Protein AF-0000000066292180 (afdb_homodimer)

Nearest PDB structures (foldseek):
  5jhd-assembly2_I  TM=1.919E-01  e=3.870E+00  Homo sapiens
  2zdo-assembly2_C  TM=1.725E-01  e=8.222E+00  Staphylococcus aureus
  5jhd-assembly2_I  TM=1.919E-01  e=3.959E+00  Homo sapiens
  2zdo-assembly2_C  TM=1.724E-01  e=8.378E+00  Staphylococcus aureus

Foldseek 3Di:
DKWKWFADDPDPAFKKKKWWFDDLQDIDIDITGTDPPDTDDDDLQFAADEDQCPDPVFGDMKIKDKDDQVDAWSAHWKKWKWWKDQAAELQLQPPPPDPDFWIKIWMDTPVGTMITTTDAIDTRHDDPVCSQFFWKWFDDPPDDIDTTGIIIMTMGGHHHPVVSVCSHPGGDHSSRPVNCCVVPVVHHYDHTHMDTDGHDD/DKWKWFADDPDPAAKKKKWWFDDLQDIDIDITGTDPPDTDDDDLQFAADEDQCPDPVFGDMKIKDKDQPPDAFSAHWKKWKWWKDQAAELQLQPPPPDPDFWIKIWMDTPVGTMITTTDAIDTRHDDPVCSQFQWKWFDDPPDDIDTTGIIIMTMGGHHHPVVSVCSHPGGDHSSRPVNCCVVPVVHHYDHTHMDTDGHDD

InterPro domains:
  IPR009235 Autographa californica nuclear polyhedrosis virus (AcMNPV), Orf146 [PF05959] (1-188)

Radius of gyration: 22.94 Å; Cα contacts (8 Å, |Δi|>4): 976; chains: 2; bounding box: 52×64×64 Å

Structure (mmCIF, N/CA/C/O backbone):
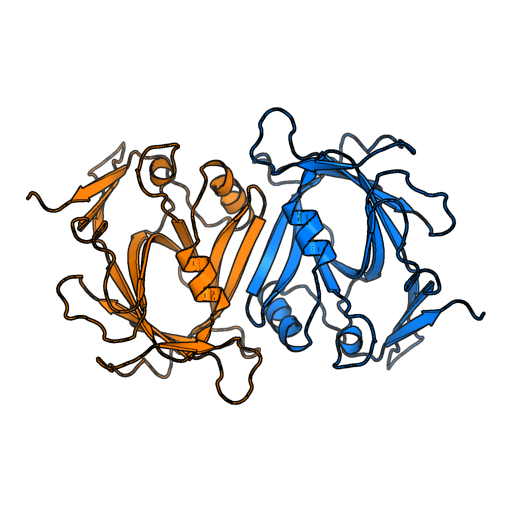data_AF-0000000066292180-model_v1
#
loop_
_entity.id
_entity.type
_entity.pdbx_description
1 polymer 'Uncharacterized 22.9 kDa protein in IE0-IE1 intergenic region'
#
loop_
_atom_site.group_PDB
_atom_site.id
_atom_site.type_symbol
_atom_site.label_atom_id
_atom_site.label_alt_id
_atom_site.label_comp_id
_atom_site.label_asym_id
_atom_site.label_entity_id
_atom_site.label_seq_id
_atom_site.pdbx_PDB_ins_code
_atom_site.Cartn_x
_atom_site.Cartn_y
_atom_site.Cartn_z
_atom_site.occupancy
_atom_site.B_iso_or_equiv
_atom_site.auth_seq_id
_atom_site.auth_comp_id
_atom_site.auth_asym_id
_atom_site.auth_atom_id
_atom_site.pdbx_PDB_model_num
ATOM 1 N N . MET A 1 1 ? 7.871 21.594 11 1 68.06 1 MET A N 1
ATOM 2 C CA . MET A 1 1 ? 8.531 20.578 10.188 1 68.06 1 MET A CA 1
ATOM 3 C C . MET A 1 1 ? 8.945 21.156 8.836 1 68.06 1 MET A C 1
ATOM 5 O O . MET A 1 1 ? 8.156 21.828 8.172 1 68.06 1 MET A O 1
ATOM 9 N N . ASN A 1 2 ? 10.195 21.156 8.492 1 79.12 2 ASN A N 1
ATOM 10 C CA . ASN A 1 2 ? 10.766 21.531 7.207 1 79.12 2 ASN A CA 1
ATOM 11 C C . ASN A 1 2 ? 11.742 20.484 6.695 1 79.12 2 ASN A C 1
ATOM 13 O O . ASN A 1 2 ? 12.852 20.359 7.219 1 79.12 2 ASN A O 1
ATOM 17 N N . VAL A 1 3 ? 11.188 19.75 5.727 1 84.31 3 VAL A N 1
ATOM 18 C CA . VAL A 1 3 ? 12.016 18.641 5.297 1 84.31 3 VAL A CA 1
ATOM 19 C C . VAL A 1 3 ? 11.953 18.5 3.779 1 84.31 3 VAL A C 1
ATOM 21 O O . VAL A 1 3 ? 10.977 18.906 3.152 1 84.31 3 VAL A O 1
ATOM 24 N N . ASN A 1 4 ? 13.047 17.969 3.26 1 88.19 4 ASN A N 1
ATOM 25 C CA . ASN A 1 4 ? 13.094 17.578 1.855 1 88.19 4 ASN A CA 1
ATOM 26 C C . ASN A 1 4 ? 12.984 16.062 1.697 1 88.19 4 ASN A C 1
ATOM 28 O O . ASN A 1 4 ? 13.648 15.312 2.414 1 88.19 4 ASN A O 1
ATOM 32 N N . LEU A 1 5 ? 12.094 15.711 0.797 1 89.56 5 LEU A N 1
ATOM 33 C CA . LEU A 1 5 ? 11.875 14.297 0.52 1 89.56 5 LEU A CA 1
ATOM 34 C C . LEU A 1 5 ? 12.344 13.945 -0.888 1 89.56 5 LEU A C 1
ATOM 36 O O . LEU A 1 5 ? 12.078 14.68 -1.839 1 89.56 5 LEU A O 1
ATOM 40 N N . TYR A 1 6 ? 13.008 12.812 -0.999 1 88.31 6 TYR A N 1
ATOM 41 C CA . TYR A 1 6 ? 13.516 12.32 -2.273 1 88.31 6 TYR A CA 1
ATOM 42 C C . TYR A 1 6 ? 13.141 10.852 -2.473 1 88.31 6 TYR A C 1
ATOM 44 O O . TYR A 1 6 ? 12.672 10.195 -1.544 1 88.31 6 TYR A O 1
ATOM 52 N N . CYS A 1 7 ? 13.352 10.445 -3.729 1 86.88 7 CYS A N 1
ATOM 53 C CA . CYS A 1 7 ? 13.188 9.016 -3.975 1 86.88 7 CYS A CA 1
ATOM 54 C C . CYS A 1 7 ? 14.234 8.211 -3.223 1 86.88 7 CYS A C 1
ATOM 56 O O . CYS A 1 7 ? 15.398 8.609 -3.156 1 86.88 7 CYS A O 1
ATOM 58 N N . PRO A 1 8 ? 13.805 7.07 -2.734 1 81.44 8 PRO A N 1
ATOM 59 C CA . PRO A 1 8 ? 14.781 6.281 -1.979 1 81.44 8 PRO A CA 1
ATOM 60 C C . PRO A 1 8 ? 15.93 5.777 -2.85 1 81.44 8 PRO A C 1
ATOM 62 O O . PRO A 1 8 ? 15.727 5.438 -4.02 1 81.44 8 PRO A O 1
ATOM 65 N N . ASN A 1 9 ? 17.219 6.133 -2.521 1 65.88 9 ASN A N 1
ATOM 66 C CA . ASN A 1 9 ? 18.391 5.766 -3.314 1 65.88 9 ASN A CA 1
ATOM 67 C C . ASN A 1 9 ? 19.234 4.719 -2.607 1 65.88 9 ASN A C 1
ATOM 69 O O . ASN A 1 9 ? 20.453 4.656 -2.809 1 65.88 9 ASN A O 1
ATOM 73 N N . GLY A 1 10 ? 18.719 3.707 -2.068 1 60.62 10 GLY A N 1
ATOM 74 C CA . GLY A 1 10 ? 19.469 2.551 -1.592 1 60.62 10 GLY A CA 1
ATOM 75 C C . GLY A 1 10 ? 19.969 2.713 -0.172 1 60.62 10 GLY A C 1
ATOM 76 O O . GLY A 1 10 ? 20.188 1.725 0.531 1 60.62 10 GLY A O 1
ATOM 77 N N . GLU A 1 11 ? 20.406 3.971 0.235 1 60.84 11 GLU A N 1
ATOM 78 C CA . GLU A 1 11 ? 20.938 4.074 1.593 1 60.84 11 GLU A CA 1
ATOM 79 C C . GLU A 1 11 ? 19.812 4.176 2.615 1 60.84 11 GLU A C 1
ATOM 81 O O . GLU A 1 11 ? 18.797 4.836 2.365 1 60.84 11 GLU A O 1
ATOM 86 N N . HIS A 1 12 ? 19.766 3.258 3.6 1 62.44 12 HIS A N 1
ATOM 87 C CA . HIS A 1 12 ? 18.656 2.979 4.5 1 62.44 12 HIS A CA 1
ATOM 88 C C . HIS A 1 12 ? 18.562 4.023 5.605 1 62.44 12 HIS A C 1
ATOM 90 O O . HIS A 1 12 ? 17.516 4.188 6.23 1 62.44 12 HIS A O 1
ATOM 96 N N . ASP A 1 13 ? 19.312 4.898 5.781 1 68.81 13 ASP A N 1
ATOM 97 C CA . ASP A 1 13 ? 19.359 5.473 7.125 1 68.81 13 ASP A CA 1
ATOM 98 C C . ASP A 1 13 ? 18.391 6.645 7.25 1 68.81 13 ASP A C 1
ATOM 100 O O . ASP A 1 13 ? 17.906 6.949 8.344 1 68.81 13 ASP A O 1
ATOM 104 N N . ASN A 1 14 ? 17.781 7.172 6.273 1 86 14 ASN A N 1
ATOM 105 C CA . ASN A 1 14 ? 16.906 8.328 6.488 1 86 14 ASN A CA 1
ATOM 106 C C . ASN A 1 14 ? 15.617 8.219 5.691 1 86 14 ASN A C 1
ATOM 108 O O . ASN A 1 14 ? 15.211 9.164 5.016 1 86 14 ASN A O 1
ATOM 112 N N . ASN A 1 15 ? 14.969 7.125 6.094 1 90.25 15 ASN A N 1
ATOM 113 C CA . ASN A 1 15 ? 13.727 6.887 5.359 1 90.25 15 ASN A CA 1
ATOM 114 C C . ASN A 1 15 ? 12.516 7.402 6.129 1 90.25 15 ASN A C 1
ATOM 116 O O . ASN A 1 15 ? 12.516 7.434 7.359 1 90.25 15 ASN A O 1
ATOM 120 N N . ILE A 1 16 ? 11.578 7.84 5.48 1 92.94 16 ILE A N 1
ATOM 121 C CA . ILE A 1 16 ? 10.266 8.18 6.016 1 92.94 16 ILE A CA 1
ATOM 122 C C . ILE A 1 16 ? 9.18 7.488 5.195 1 92.94 16 ILE A C 1
ATOM 124 O O . ILE A 1 16 ? 9.242 7.457 3.965 1 92.94 16 ILE A O 1
ATOM 128 N N . SER A 1 17 ? 8.281 6.879 5.832 1 95.38 17 SER A N 1
ATOM 129 C CA . SER A 1 17 ? 7.168 6.227 5.148 1 95.38 17 SER A CA 1
ATOM 130 C C . SER A 1 17 ? 5.848 6.926 5.453 1 95.38 17 SER A C 1
ATOM 132 O O . SER A 1 17 ? 5.637 7.41 6.566 1 95.38 17 SER A O 1
ATOM 134 N N . PHE A 1 18 ? 5.023 7.008 4.492 1 96.94 18 PHE A N 1
ATOM 135 C CA . PHE A 1 18 ? 3.639 7.445 4.594 1 96.94 18 PHE A CA 1
ATOM 136 C C . PHE A 1 18 ? 2.684 6.293 4.305 1 96.94 18 PHE A C 1
ATOM 138 O O . PHE A 1 18 ? 2.619 5.805 3.174 1 96.94 18 PHE A O 1
ATOM 145 N N . ILE A 1 19 ? 1.952 5.844 5.297 1 97.69 19 ILE A N 1
ATOM 146 C CA . ILE A 1 19 ? 1.053 4.703 5.184 1 97.69 19 ILE A CA 1
ATOM 147 C C . ILE A 1 19 ? -0.397 5.18 5.215 1 97.69 19 ILE A C 1
ATOM 149 O O . ILE A 1 19 ? -0.821 5.832 6.172 1 97.69 19 ILE A O 1
ATOM 153 N N . MET A 1 20 ? -1.138 4.855 4.188 1 97.44 20 MET A N 1
ATOM 154 C CA . MET A 1 20 ? -2.514 5.328 4.039 1 97.44 20 MET A CA 1
ATOM 155 C C . MET A 1 20 ? -3.475 4.152 3.885 1 97.44 20 MET A C 1
ATOM 157 O O . MET A 1 20 ? -3.145 3.156 3.24 1 97.44 20 MET A O 1
ATOM 161 N N . PRO A 1 21 ? -4.641 4.367 4.488 1 95.62 21 PRO A N 1
ATOM 162 C CA . PRO A 1 21 ? -5.645 3.338 4.207 1 95.62 21 PRO A CA 1
ATOM 163 C C . PRO A 1 21 ? -6.035 3.281 2.732 1 95.62 21 PRO A C 1
ATOM 165 O O . PRO A 1 21 ? -6.113 4.32 2.07 1 95.62 21 PRO A O 1
ATOM 168 N N . SER A 1 22 ? -6.195 2.109 2.207 1 94.5 22 SER A N 1
ATOM 169 C CA . SER A 1 22 ? -6.641 1.911 0.83 1 94.5 22 SER A CA 1
ATOM 170 C C . SER A 1 22 ? -7.988 1.204 0.78 1 94.5 22 SER A C 1
ATOM 172 O O . SER A 1 22 ? -8.914 1.673 0.118 1 94.5 22 SER A O 1
ATOM 174 N N . LYS A 1 23 ? -8.086 0.121 1.47 1 93.06 23 LYS A N 1
ATOM 175 C CA . LYS A 1 23 ? -9.305 -0.664 1.616 1 93.06 23 LYS A CA 1
ATOM 176 C C . LYS A 1 23 ? -9.359 -1.345 2.98 1 93.06 23 LYS A C 1
ATOM 178 O O . LYS A 1 23 ? -8.453 -1.182 3.799 1 93.06 23 LYS A O 1
ATOM 183 N N . THR A 1 24 ? -10.383 -2.158 3.238 1 90.38 24 THR A N 1
ATOM 184 C CA . THR A 1 24 ? -10.617 -2.748 4.551 1 90.38 24 THR A CA 1
ATOM 185 C C . THR A 1 24 ? -9.422 -3.582 4.992 1 90.38 24 THR A C 1
ATOM 187 O O . THR A 1 24 ? -9.117 -3.668 6.184 1 90.38 24 THR A O 1
ATOM 190 N N . ASN A 1 25 ? -8.727 -4.18 4.062 1 93.75 25 ASN A N 1
ATOM 191 C CA . ASN A 1 25 ? -7.586 -5.012 4.43 1 93.75 25 ASN A CA 1
ATOM 192 C C . ASN A 1 25 ? -6.344 -4.652 3.621 1 93.75 25 ASN A C 1
ATOM 194 O O . ASN A 1 25 ? -5.52 -5.52 3.322 1 93.75 25 ASN A O 1
ATOM 198 N N . ALA A 1 26 ? -6.281 -3.393 3.264 1 96.31 26 ALA A N 1
ATOM 199 C CA . ALA A 1 26 ? -5.145 -2.986 2.443 1 96.31 26 ALA A CA 1
ATOM 200 C C . ALA A 1 26 ? -4.688 -1.574 2.799 1 96.31 26 ALA A C 1
ATOM 202 O O . ALA A 1 26 ? -5.5 -0.73 3.182 1 96.31 26 ALA A O 1
ATOM 203 N N . VAL A 1 27 ? -3.438 -1.374 2.652 1 96.88 27 VAL A N 1
ATOM 204 C CA . VAL A 1 27 ? -2.855 -0.044 2.801 1 96.88 27 VAL A CA 1
ATOM 205 C C . VAL A 1 27 ? -1.912 0.241 1.635 1 96.88 27 VAL A C 1
ATOM 207 O O . VAL A 1 27 ? -1.459 -0.682 0.955 1 96.88 27 VAL A O 1
ATOM 210 N N . ILE A 1 28 ? -1.683 1.457 1.384 1 97.56 28 ILE A N 1
ATOM 211 C CA . ILE A 1 28 ? -0.635 1.886 0.464 1 97.56 28 ILE A CA 1
ATOM 212 C C . ILE A 1 28 ? 0.505 2.533 1.246 1 97.56 28 ILE A C 1
ATOM 214 O O . ILE A 1 28 ? 0.267 3.326 2.16 1 97.56 28 ILE A O 1
ATOM 218 N N . VAL A 1 29 ? 1.719 2.172 0.937 1 97.25 29 VAL A N 1
ATOM 219 C CA . VAL A 1 29 ? 2.902 2.689 1.616 1 97.25 29 VAL A CA 1
ATOM 220 C C . VAL A 1 29 ? 3.775 3.455 0.625 1 97.25 29 VAL A C 1
ATOM 222 O O . VAL A 1 29 ? 4.18 2.91 -0.406 1 97.25 29 VAL A O 1
ATOM 225 N N . TYR A 1 30 ? 4.012 4.703 0.881 1 97 30 TYR A N 1
ATOM 226 C CA . TYR A 1 30 ? 4.996 5.496 0.152 1 97 30 TYR A CA 1
ATOM 227 C C . TYR A 1 30 ? 6.285 5.641 0.952 1 97 30 TYR A C 1
ATOM 229 O O . TYR A 1 30 ? 6.25 5.906 2.154 1 97 30 TYR A O 1
ATOM 237 N N . LEU A 1 31 ? 7.359 5.504 0.324 1 95.38 31 LEU A N 1
ATOM 238 C CA . LEU A 1 31 ? 8.664 5.648 0.96 1 95.38 31 LEU A CA 1
ATOM 239 C C . LEU A 1 31 ? 9.453 6.793 0.332 1 95.38 31 LEU A C 1
ATOM 241 O O . LEU A 1 31 ? 9.477 6.934 -0.893 1 95.38 31 LEU A O 1
ATOM 245 N N . PHE A 1 32 ? 10 7.594 1.211 1 94.5 32 PHE A N 1
ATOM 246 C CA . PHE A 1 32 ? 10.898 8.664 0.795 1 94.5 32 PHE A CA 1
ATOM 247 C C . PHE A 1 32 ? 12.164 8.672 1.649 1 94.5 32 PHE A C 1
ATOM 249 O O . PHE A 1 32 ? 12.203 8.047 2.713 1 94.5 32 PHE A O 1
ATOM 256 N N . LYS A 1 33 ? 13.133 9.305 1.122 1 91.81 33 LYS A N 1
ATOM 257 C CA . LYS A 1 33 ? 14.328 9.617 1.899 1 91.81 33 LYS A CA 1
ATOM 258 C C . LYS A 1 33 ? 14.297 11.062 2.393 1 91.81 33 LYS A C 1
ATOM 260 O O . LYS A 1 33 ? 13.891 11.969 1.655 1 91.81 33 LYS A O 1
ATOM 265 N N . LEU A 1 34 ? 14.688 11.219 3.578 1 88.81 34 LEU A N 1
ATOM 266 C CA . LEU A 1 34 ? 14.805 12.555 4.152 1 88.81 34 LEU A CA 1
ATOM 267 C C . LEU A 1 34 ? 16.188 13.133 3.893 1 88.81 34 LEU A C 1
ATOM 269 O O . LEU A 1 34 ? 17.203 12.461 4.109 1 88.81 34 LEU A O 1
ATOM 273 N N . ASP A 1 35 ? 16.141 14.32 3.379 1 82.44 35 ASP A N 1
ATOM 274 C CA . ASP A 1 35 ? 17.406 15.031 3.266 1 82.44 35 ASP A CA 1
ATOM 275 C C . ASP A 1 35 ? 17.719 15.812 4.543 1 82.44 35 ASP A C 1
ATOM 277 O O . ASP A 1 35 ? 17.25 16.938 4.719 1 82.44 35 ASP A O 1
ATOM 281 N N . ILE A 1 36 ? 18.391 15.312 5.375 1 72.25 36 ILE A N 1
ATOM 282 C CA . ILE A 1 36 ? 18.672 15.945 6.66 1 72.25 36 ILE A CA 1
ATOM 283 C C . ILE A 1 36 ? 19.875 16.891 6.508 1 72.25 36 ILE A C 1
ATOM 285 O O . ILE A 1 36 ? 20.062 17.797 7.32 1 72.25 36 ILE A O 1
ATOM 289 N N . GLU A 1 37 ? 20.656 16.672 5.5 1 69.88 37 GLU A N 1
ATOM 290 C CA . GLU A 1 37 ? 21.875 17.453 5.344 1 69.88 37 GLU A CA 1
ATOM 291 C C . GLU A 1 37 ? 21.578 18.812 4.711 1 69.88 37 GLU A C 1
ATOM 293 O O . GLU A 1 37 ? 22.25 19.797 5.012 1 69.88 37 GLU A O 1
ATOM 298 N N . HIS A 1 38 ? 20.672 18.812 3.85 1 67.75 38 HIS A N 1
ATOM 299 C CA . HIS A 1 38 ? 20.359 20.047 3.15 1 67.75 38 HIS A CA 1
ATOM 300 C C . HIS A 1 38 ? 18.938 20.516 3.455 1 67.75 38 HIS A C 1
ATOM 302 O O . HIS A 1 38 ? 18.016 20.219 2.703 1 67.75 38 HIS A O 1
ATOM 308 N N . PRO A 1 39 ? 18.75 21.141 4.559 1 63.62 39 PRO A N 1
ATOM 309 C CA . PRO A 1 39 ? 17.391 21.609 4.859 1 63.62 39 PRO A CA 1
ATOM 310 C C . PRO A 1 39 ? 16.844 22.562 3.793 1 63.62 39 PRO A C 1
ATOM 312 O O . PRO A 1 39 ? 17.609 23.281 3.15 1 63.62 39 PRO A O 1
ATOM 315 N N . PRO A 1 40 ? 15.555 22.281 3.527 1 64.94 40 PRO A N 1
ATOM 316 C CA . PRO A 1 40 ? 14.969 23.094 2.455 1 64.94 40 PRO A CA 1
ATOM 317 C C . PRO A 1 40 ? 15.164 24.594 2.668 1 64.94 40 PRO A C 1
ATOM 319 O O . PRO A 1 40 ? 15.195 25.047 3.809 1 64.94 40 PRO A O 1
ATOM 322 N N . THR A 1 41 ? 15.617 25.188 1.53 1 63.03 41 THR A N 1
ATOM 323 C CA . THR A 1 41 ? 15.641 26.656 1.552 1 63.03 41 THR A CA 1
ATOM 324 C C . THR A 1 41 ? 14.234 27.219 1.396 1 63.03 41 THR A C 1
ATOM 326 O O . THR A 1 41 ? 13.43 26.703 0.611 1 63.03 41 THR A O 1
ATOM 329 N N . TYR A 1 42 ? 13.953 28.047 2.338 1 63.44 42 TYR A N 1
ATOM 330 C CA . TYR A 1 42 ? 12.648 28.703 2.316 1 63.44 42 TYR A CA 1
ATOM 331 C C . TYR A 1 42 ? 12.438 29.453 1.01 1 63.44 42 TYR A C 1
ATOM 333 O O . TYR A 1 42 ? 13.273 30.266 0.615 1 63.44 42 TYR A O 1
ATOM 341 N N . ASN A 1 43 ? 11.586 28.906 0.186 1 65.88 43 ASN A N 1
ATOM 342 C CA . ASN A 1 43 ? 11.133 29.641 -0.997 1 65.88 43 ASN A CA 1
ATOM 343 C C . ASN A 1 43 ? 9.609 29.797 -1.006 1 65.88 43 ASN A C 1
ATOM 345 O O . ASN A 1 43 ? 8.883 28.844 -1.279 1 65.88 43 ASN A O 1
ATOM 349 N N . VAL A 1 44 ? 9.227 31.031 -0.645 1 63.25 44 VAL A N 1
ATOM 350 C CA . VAL A 1 44 ? 7.801 31.328 -0.556 1 63.25 44 VAL A CA 1
ATOM 351 C C . VAL A 1 44 ? 7.141 31.125 -1.917 1 63.25 44 VAL A C 1
ATOM 353 O O . VAL A 1 44 ? 5.938 30.859 -1.997 1 63.25 44 VAL A O 1
ATOM 356 N N . ASN A 1 45 ? 7.926 31.125 -2.938 1 66.69 45 ASN A N 1
ATOM 357 C CA . ASN A 1 45 ? 7.379 31 -4.285 1 66.69 45 ASN A CA 1
ATOM 358 C C . ASN A 1 45 ? 7.535 29.578 -4.824 1 66.69 45 ASN A C 1
ATOM 360 O O . ASN A 1 45 ? 7.453 29.359 -6.035 1 66.69 45 ASN A O 1
ATOM 364 N N . ALA A 1 46 ? 7.695 28.812 -3.852 1 76.38 46 ALA A N 1
ATOM 365 C CA . ALA A 1 46 ? 7.922 27.453 -4.336 1 76.38 46 ALA A CA 1
ATOM 366 C C . ALA A 1 46 ? 6.641 26.859 -4.91 1 76.38 46 ALA A C 1
ATOM 368 O O . ALA A 1 46 ? 5.57 26.984 -4.312 1 76.38 46 ALA A O 1
ATOM 369 N N . LYS A 1 47 ? 6.695 26.391 -6.152 1 86.94 47 LYS A N 1
ATOM 370 C CA . LYS A 1 47 ? 5.57 25.812 -6.871 1 86.94 47 LYS A CA 1
ATOM 371 C C . LYS A 1 47 ? 5.703 24.281 -6.945 1 86.94 47 LYS A C 1
ATOM 373 O O . LYS A 1 47 ? 6.793 23.75 -6.762 1 86.94 47 LYS A O 1
ATOM 378 N N . THR A 1 48 ? 4.535 23.688 -7.074 1 93.31 48 THR A N 1
ATOM 379 C CA . THR A 1 48 ? 4.512 22.234 -7.215 1 93.31 48 THR A CA 1
ATOM 380 C C . THR A 1 48 ? 4.488 21.828 -8.688 1 93.31 48 THR A C 1
ATOM 382 O O . THR A 1 48 ? 3.711 22.375 -9.469 1 93.31 48 THR A O 1
ATOM 385 N N . ARG A 1 49 ? 5.371 21.016 -9.008 1 93.69 49 ARG A N 1
ATOM 386 C CA . ARG A 1 49 ? 5.312 20.328 -10.289 1 93.69 49 ARG A CA 1
ATOM 387 C C . ARG A 1 49 ? 4.992 18.844 -10.102 1 93.69 49 ARG A C 1
ATOM 389 O O . ARG A 1 49 ? 5.695 18.141 -9.375 1 93.69 49 ARG A O 1
ATOM 396 N N . LEU A 1 50 ? 3.938 18.438 -10.758 1 94.88 50 LEU A N 1
ATOM 397 C CA . LEU A 1 50 ? 3.559 17.031 -10.641 1 94.88 50 LEU A CA 1
ATOM 398 C C . LEU A 1 50 ? 4.41 16.156 -11.555 1 94.88 50 LEU A C 1
ATOM 400 O O . LEU A 1 50 ? 4.566 16.469 -12.742 1 94.88 50 LEU A O 1
ATOM 404 N N . VAL A 1 51 ? 4.949 15.125 -11.008 1 95.62 51 VAL A N 1
ATOM 405 C CA . VAL A 1 51 ? 5.785 14.203 -11.773 1 95.62 51 VAL A CA 1
ATOM 406 C C . VAL A 1 51 ? 5.332 12.766 -11.523 1 95.62 51 VAL A C 1
ATOM 408 O O . VAL A 1 51 ? 4.793 12.453 -10.461 1 95.62 51 VAL A O 1
ATOM 411 N N . SER A 1 52 ? 5.562 11.867 -12.461 1 92.31 52 SER A N 1
ATOM 412 C CA . SER A 1 52 ? 5.18 10.469 -12.32 1 92.31 52 SER A CA 1
ATOM 413 C C . SER A 1 52 ? 6.215 9.688 -11.516 1 92.31 52 SER A C 1
ATOM 415 O O . SER A 1 52 ? 5.891 8.664 -10.906 1 92.31 52 SER A O 1
ATOM 417 N N . GLY A 1 53 ? 7.453 10.148 -11.539 1 89.94 53 GLY A N 1
ATOM 418 C CA . GLY A 1 53 ? 8.539 9.43 -10.891 1 89.94 53 GLY A CA 1
ATOM 419 C C . GLY A 1 53 ? 9.297 8.508 -11.828 1 89.94 53 GLY A C 1
ATOM 420 O O . GLY A 1 53 ? 10.344 7.977 -11.469 1 89.94 53 GLY A O 1
ATOM 421 N N . TYR A 1 54 ? 8.836 8.32 -13.055 1 87.81 54 TYR A N 1
ATOM 422 C CA . TYR A 1 54 ? 9.477 7.418 -14 1 87.81 54 TYR A CA 1
ATOM 423 C C . TYR A 1 54 ? 10.391 8.188 -14.953 1 87.81 54 TYR A C 1
ATOM 425 O O . TYR A 1 54 ? 11.234 7.598 -15.625 1 87.81 54 TYR A O 1
ATOM 433 N N . GLU A 1 55 ? 10.195 9.516 -14.93 1 85.31 55 GLU A N 1
ATOM 434 C CA . GLU A 1 55 ? 11.016 10.352 -15.805 1 85.31 55 GLU A CA 1
ATOM 435 C C . GLU A 1 55 ? 12.383 10.617 -15.195 1 85.31 55 GLU A C 1
ATOM 437 O O . GLU A 1 55 ? 12.5 10.844 -13.984 1 85.31 55 GLU A O 1
ATOM 442 N N . ASN A 1 56 ? 13.383 10.586 -15.984 1 81.44 56 ASN A N 1
ATOM 443 C CA . ASN A 1 56 ? 14.742 10.836 -15.508 1 81.44 56 ASN A CA 1
ATOM 444 C C . ASN A 1 56 ? 15.023 12.328 -15.383 1 81.44 56 ASN A C 1
ATOM 446 O O . ASN A 1 56 ? 15.836 12.742 -14.555 1 81.44 56 ASN A O 1
ATOM 450 N N . SER A 1 57 ? 14.391 13.125 -16.047 1 86.25 57 SER A N 1
ATOM 451 C CA . SER A 1 57 ? 14.711 14.539 -16.141 1 86.25 57 SER A CA 1
ATOM 452 C C . SER A 1 57 ? 14.172 15.312 -14.945 1 86.25 57 SER A C 1
ATOM 454 O O . SER A 1 57 ? 14.664 16.391 -14.625 1 86.25 57 SER A O 1
ATOM 456 N N . ARG A 1 58 ? 13.258 14.797 -14.258 1 89.38 58 ARG A N 1
ATOM 457 C CA . ARG A 1 58 ? 12.648 15.477 -13.117 1 89.38 58 ARG A CA 1
ATOM 458 C C . ARG A 1 58 ? 12.383 14.5 -11.977 1 89.38 58 ARG A C 1
ATOM 460 O O . ARG A 1 58 ? 11.234 14.102 -11.75 1 89.38 58 ARG A O 1
ATOM 467 N N . PRO A 1 59 ? 13.406 14.242 -11.25 1 90.56 59 PRO A N 1
ATOM 468 C CA . PRO A 1 59 ? 13.227 13.297 -10.148 1 90.56 59 PRO A CA 1
ATOM 469 C C . PRO A 1 59 ? 12.32 13.836 -9.047 1 90.56 59 PRO A C 1
ATOM 471 O O . PRO A 1 59 ? 12.18 15.055 -8.898 1 90.56 59 PRO A O 1
ATOM 474 N N . ILE A 1 60 ? 11.734 12.977 -8.375 1 92.75 60 ILE A N 1
ATOM 475 C CA . ILE A 1 60 ? 10.914 13.344 -7.227 1 92.75 60 ILE A CA 1
ATOM 476 C C . ILE A 1 60 ? 11.766 14.102 -6.211 1 92.75 60 ILE A C 1
ATOM 478 O O . ILE A 1 60 ? 12.852 13.641 -5.84 1 92.75 60 ILE A O 1
ATOM 482 N N . ASN A 1 61 ? 11.352 15.234 -5.844 1 91.06 61 ASN A N 1
ATOM 483 C CA . ASN A 1 61 ? 11.938 16.125 -4.848 1 91.06 61 ASN A CA 1
ATOM 484 C C . ASN A 1 61 ? 10.875 17 -4.188 1 91.06 61 ASN A C 1
ATOM 486 O O . ASN A 1 61 ? 10.484 18.031 -4.742 1 91.06 61 ASN A O 1
ATOM 490 N N . ILE A 1 62 ? 10.523 16.609 -2.996 1 92.81 62 ILE A N 1
ATOM 491 C CA . ILE A 1 62 ? 9.391 17.25 -2.336 1 92.81 62 ILE A CA 1
ATOM 492 C C . ILE A 1 62 ? 9.891 18.062 -1.134 1 92.81 62 ILE A C 1
ATOM 494 O O . ILE A 1 62 ? 10.633 17.547 -0.298 1 92.81 62 ILE A O 1
ATOM 498 N N . ASN A 1 63 ? 9.484 19.266 -1.111 1 91.06 63 ASN A N 1
ATOM 499 C CA . ASN A 1 63 ? 9.68 20.094 0.071 1 91.06 63 ASN A CA 1
ATOM 500 C C . ASN A 1 63 ? 8.406 20.188 0.906 1 91.06 63 ASN A C 1
ATOM 502 O O . ASN A 1 63 ? 7.352 20.547 0.392 1 91.06 63 ASN A O 1
ATOM 506 N N . LEU A 1 64 ? 8.562 19.797 2.145 1 90.75 64 LEU A N 1
ATOM 507 C CA . LEU A 1 64 ? 7.461 19.922 3.09 1 90.75 64 LEU A CA 1
ATOM 508 C C . LEU A 1 64 ? 7.77 20.969 4.156 1 90.75 64 LEU A C 1
ATOM 510 O O . LEU A 1 64 ? 8.805 20.891 4.816 1 90.75 64 LEU A O 1
ATOM 514 N N . ARG A 1 65 ? 6.793 21.844 4.254 1 88.38 65 ARG A N 1
ATOM 515 C CA . ARG A 1 65 ? 6.961 22.906 5.25 1 88.38 65 ARG A CA 1
ATOM 516 C C . ARG A 1 65 ? 5.68 23.109 6.047 1 88.38 65 ARG A C 1
ATOM 518 O O . ARG A 1 65 ? 4.598 23.234 5.473 1 88.38 65 ARG A O 1
ATOM 525 N N . SER A 1 66 ? 5.855 23.109 7.301 1 87.88 66 SER A N 1
ATOM 526 C CA . SER A 1 66 ? 4.719 23.391 8.172 1 87.88 66 SER A CA 1
ATOM 527 C C . SER A 1 66 ? 4.594 24.891 8.453 1 87.88 66 SER A C 1
ATOM 529 O O . SER A 1 66 ? 5.582 25.547 8.773 1 87.88 66 SER A O 1
ATOM 531 N N . ILE A 1 67 ? 3.369 25.359 8.227 1 80.38 67 ILE A N 1
ATOM 532 C CA . ILE A 1 67 ? 3.143 26.766 8.547 1 80.38 67 ILE A CA 1
ATOM 533 C C . ILE A 1 67 ? 1.899 26.891 9.422 1 80.38 67 ILE A C 1
ATOM 535 O O . ILE A 1 67 ? 1.019 26.031 9.398 1 80.38 67 ILE A O 1
ATOM 539 N N . THR A 1 68 ? 1.918 27.938 10.195 1 72.5 68 THR A N 1
ATOM 540 C CA . THR A 1 68 ? 0.714 28.281 10.945 1 72.5 68 THR A CA 1
ATOM 541 C C . THR A 1 68 ? -0.306 28.984 10.055 1 72.5 68 THR A C 1
ATOM 543 O O . THR A 1 68 ? 0.064 29.766 9.18 1 72.5 68 THR A O 1
ATOM 546 N N . PRO A 1 69 ? -1.539 28.516 9.875 1 64.75 69 PRO A N 1
ATOM 547 C CA . PRO A 1 69 ? -2.6 28.969 8.977 1 64.75 69 PRO A CA 1
ATOM 548 C C . PRO A 1 69 ? -2.615 30.484 8.812 1 64.75 69 PRO A C 1
ATOM 550 O O . PRO A 1 69 ? -3.207 31 7.855 1 64.75 69 PRO A O 1
ATOM 553 N N . SER A 1 70 ? -2.039 31.297 9.531 1 58.41 70 SER A N 1
ATOM 554 C CA . SER A 1 70 ? -2.203 32.719 9.297 1 58.41 70 SER A CA 1
ATOM 555 C C . SER A 1 70 ? -1.654 33.125 7.93 1 58.41 70 SER A C 1
ATOM 557 O O . SER A 1 70 ? -1.863 34.25 7.473 1 58.41 70 SER A O 1
ATOM 559 N N . LEU A 1 71 ? -0.895 32.25 7.438 1 54.81 71 LEU A N 1
ATOM 560 C CA . LEU A 1 71 ? 0.035 32.781 6.441 1 54.81 71 LEU A CA 1
ATOM 561 C C . LEU A 1 71 ? -0.585 32.75 5.047 1 54.81 71 LEU A C 1
ATOM 563 O O . LEU A 1 71 ? -1.479 31.938 4.781 1 54.81 71 LEU A O 1
ATOM 567 N N . ASN A 1 72 ? -0.184 33.812 4.211 1 55.28 72 ASN A N 1
ATOM 568 C CA . ASN A 1 72 ? -0.457 34.094 2.812 1 55.28 72 ASN A CA 1
ATOM 569 C C . ASN A 1 72 ? -0.256 32.875 1.92 1 55.28 72 ASN A C 1
ATOM 571 O O . ASN A 1 72 ? 0.489 31.969 2.271 1 55.28 72 ASN A O 1
ATOM 575 N N . GLY A 1 73 ? -1.119 32.812 0.982 1 56.66 73 GLY A N 1
ATOM 576 C CA . GLY A 1 73 ? -1.266 31.797 -0.065 1 56.66 73 GLY A CA 1
ATOM 577 C C . GLY A 1 73 ? 0.06 31.344 -0.648 1 56.66 73 GLY A C 1
ATOM 578 O O . GLY A 1 73 ? 1.041 32.094 -0.625 1 56.66 73 GLY A O 1
ATOM 579 N N . THR A 1 74 ? 0.439 30.109 -0.387 1 65.88 74 THR A N 1
ATOM 580 C CA . THR A 1 74 ? 1.551 29.5 -1.101 1 65.88 74 THR A CA 1
ATOM 581 C C . THR A 1 74 ? 1.202 29.297 -2.572 1 65.88 74 THR A C 1
ATOM 583 O O . THR A 1 74 ? 0.481 28.359 -2.922 1 65.88 74 THR A O 1
ATOM 586 N N . ARG A 1 75 ? 1.313 30.406 -3.389 1 72.75 75 ARG A N 1
ATOM 587 C CA . ARG A 1 75 ? 0.877 30.328 -4.777 1 72.75 75 ARG A CA 1
ATOM 588 C C . ARG A 1 75 ? 1.517 29.141 -5.488 1 72.75 75 ARG A C 1
ATOM 590 O O . ARG A 1 75 ? 2.742 29.062 -5.586 1 72.75 75 ARG A O 1
ATOM 597 N N . GLY A 1 76 ? 0.584 28.172 -5.828 1 87.94 76 GLY A N 1
ATOM 598 C CA . GLY A 1 76 ? 0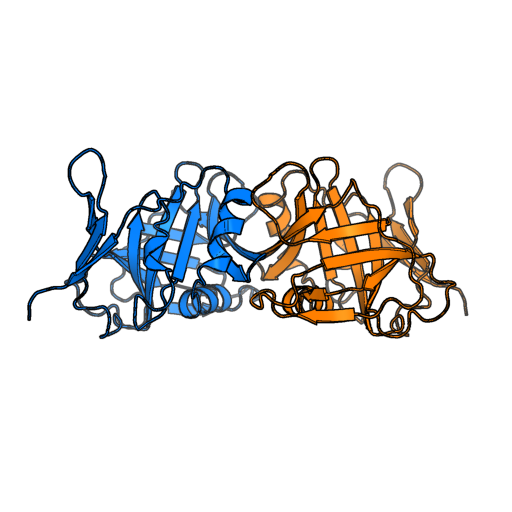.97 27.094 -6.738 1 87.94 76 GLY A CA 1
ATOM 599 C C . GLY A 1 76 ? 1.395 25.828 -6.027 1 87.94 76 GLY A C 1
ATOM 600 O O . GLY A 1 76 ? 1.623 24.797 -6.664 1 87.94 76 GLY A O 1
ATOM 601 N N . ALA A 1 77 ? 1.52 25.891 -4.703 1 92 77 ALA A N 1
ATOM 602 C CA . ALA A 1 77 ? 1.861 24.703 -3.938 1 92 77 ALA A CA 1
ATOM 603 C C . ALA A 1 77 ? 0.614 24.047 -3.346 1 92 77 ALA A C 1
ATOM 605 O O . ALA A 1 77 ? -0.446 24.672 -3.277 1 92 77 ALA A O 1
ATOM 606 N N . TYR A 1 78 ? 0.768 22.812 -3.039 1 93.44 78 TYR A N 1
ATOM 607 C CA . TYR A 1 78 ? -0.338 22.156 -2.359 1 93.44 78 TYR A CA 1
ATOM 608 C C . TYR A 1 78 ? -0.332 22.469 -0.869 1 93.44 78 TYR A C 1
ATOM 610 O O . TYR A 1 78 ? 0.73 22.531 -0.246 1 93.44 78 TYR A O 1
ATOM 618 N N . VAL A 1 79 ? -1.498 22.625 -0.388 1 92.69 79 VAL A N 1
ATOM 619 C CA . VAL A 1 79 ? -1.697 22.891 1.033 1 92.69 79 VAL A CA 1
ATOM 620 C C . VAL A 1 79 ? -2.439 21.719 1.675 1 92.69 79 VAL A C 1
ATOM 622 O O . VAL A 1 79 ? -3.574 21.422 1.302 1 92.69 79 VAL A O 1
ATOM 625 N N . ILE A 1 80 ? -1.805 21.062 2.605 1 94.12 80 ILE A N 1
ATOM 626 C CA . ILE A 1 80 ? -2.412 20 3.381 1 94.12 80 ILE A CA 1
ATOM 627 C C . ILE A 1 80 ? -2.83 20.516 4.754 1 94.12 80 ILE A C 1
ATOM 629 O O . ILE A 1 80 ? -1.979 20.875 5.574 1 94.12 80 ILE A O 1
ATOM 633 N N . SER A 1 81 ? -4.105 20.625 4.938 1 94.19 81 SER A N 1
ATOM 634 C CA . SER A 1 81 ? -4.648 20.922 6.258 1 94.19 81 SER A CA 1
ATOM 635 C C . SER A 1 81 ? -4.777 19.656 7.098 1 94.19 81 SER A C 1
ATOM 637 O O . SER A 1 81 ? -5.473 18.719 6.711 1 94.19 81 SER A O 1
ATOM 639 N N . CYS A 1 82 ? -4.082 19.656 8.242 1 95.25 82 CYS A N 1
ATOM 640 C CA . CYS A 1 82 ? -4.09 18.422 9.016 1 95.25 82 CYS A CA 1
ATOM 641 C C . CYS A 1 82 ? -3.848 18.703 10.492 1 95.25 82 CYS A C 1
ATOM 643 O O . CYS A 1 82 ? -3.477 19.812 10.867 1 95.25 82 CYS A O 1
ATOM 645 N N . ILE A 1 83 ? -4.121 17.75 11.281 1 95.38 83 ILE A N 1
ATOM 646 C CA . ILE A 1 83 ? -3.803 17.703 12.703 1 95.38 83 ILE A CA 1
ATOM 647 C C . ILE A 1 83 ? -2.879 16.531 12.992 1 95.38 83 ILE A C 1
ATOM 649 O O . ILE A 1 83 ? -3.26 15.375 12.797 1 95.38 83 ILE A O 1
ATOM 653 N N . ARG A 1 84 ? -1.726 16.812 13.43 1 95.88 84 ARG A N 1
ATOM 654 C CA . ARG A 1 84 ? -0.726 15.797 13.719 1 95.88 84 ARG A CA 1
ATOM 655 C C . ARG A 1 84 ? -0.761 15.391 15.188 1 95.88 84 ARG A C 1
ATOM 657 O O . ARG A 1 84 ? -0.845 16.25 16.062 1 95.88 84 ARG A O 1
ATOM 664 N N . ALA A 1 85 ? -0.812 14.125 15.391 1 96.81 85 ALA A N 1
ATOM 665 C CA . ALA A 1 85 ? -0.832 13.57 16.734 1 96.81 85 ALA A CA 1
ATOM 666 C C . ALA A 1 85 ? 0.01 12.297 16.828 1 96.81 85 ALA A C 1
ATOM 668 O O . ALA A 1 85 ? 0.257 11.648 15.805 1 96.81 85 ALA A O 1
ATOM 669 N N . PRO A 1 86 ? 0.469 11.898 18 1 96.12 86 PRO A N 1
ATOM 670 C CA . PRO A 1 86 ? 1.263 10.68 18.141 1 96.12 86 PRO A CA 1
ATOM 671 C C . PRO A 1 86 ? 0.416 9.414 18.062 1 96.12 86 PRO A C 1
ATOM 673 O O . PRO A 1 86 ? 0.957 8.305 18.047 1 96.12 86 PRO A O 1
ATOM 676 N N . ARG A 1 87 ? -0.919 9.594 18.047 1 96.25 87 ARG A N 1
ATOM 677 C CA . ARG A 1 87 ? -1.827 8.453 17.984 1 96.25 87 ARG A CA 1
ATOM 678 C C . ARG A 1 87 ? -2.945 8.688 16.969 1 96.25 87 ARG A C 1
ATOM 680 O O . ARG A 1 87 ? -3.189 9.828 16.562 1 96.25 87 ARG A O 1
ATOM 687 N N . LEU A 1 88 ? -3.504 7.598 16.562 1 96.88 88 LEU A N 1
ATOM 688 C CA . LEU A 1 88 ? -4.684 7.664 15.703 1 96.88 88 LEU A CA 1
ATOM 689 C C . LEU A 1 88 ? -5.957 7.758 16.531 1 96.88 88 LEU A C 1
ATOM 691 O O . LEU A 1 88 ? -6.207 6.902 17.391 1 96.88 88 LEU A O 1
ATOM 695 N N . TYR A 1 89 ? -6.746 8.773 16.328 1 95.12 89 TYR A N 1
ATOM 696 C CA . TYR A 1 89 ? -8.016 8.914 17.016 1 95.12 89 TYR A CA 1
ATOM 697 C C . TYR A 1 89 ? -9.164 8.367 16.172 1 95.12 89 TYR A C 1
ATOM 699 O O . TYR A 1 89 ? -9.641 9.031 15.258 1 95.12 89 TYR A O 1
ATOM 707 N N . ARG A 1 90 ? -9.656 7.27 16.578 1 93.12 90 ARG A N 1
ATOM 708 C CA . ARG A 1 90 ? -10.633 6.492 15.82 1 93.12 90 ARG A CA 1
ATOM 709 C C . ARG A 1 90 ? -11.969 7.23 15.727 1 93.12 90 ARG A C 1
ATOM 711 O O . ARG A 1 90 ? -12.672 7.125 14.719 1 93.12 90 ARG A O 1
ATOM 718 N N . ASP A 1 91 ? -12.266 7.965 16.734 1 92.94 91 ASP A N 1
ATOM 719 C CA . ASP A 1 91 ? -13.555 8.648 16.828 1 92.94 91 ASP A CA 1
ATOM 720 C C . ASP A 1 91 ? -13.758 9.594 15.641 1 92.94 91 ASP A C 1
ATOM 722 O O . ASP A 1 91 ? -14.891 9.883 15.258 1 92.94 91 ASP A O 1
ATOM 726 N N . LEU A 1 92 ? -12.68 10.047 15.086 1 92.12 92 LEU A N 1
ATOM 727 C CA . LEU A 1 92 ? -12.758 10.969 13.961 1 92.12 92 LEU A CA 1
ATOM 728 C C . LEU A 1 92 ? -13.328 10.273 12.727 1 92.12 92 LEU A C 1
ATOM 730 O O . LEU A 1 92 ? -13.812 10.93 11.805 1 92.12 92 LEU A O 1
ATOM 734 N N . PHE A 1 93 ? -13.273 9 12.742 1 89.81 93 PHE A N 1
ATOM 735 C CA . PHE A 1 93 ? -13.648 8.266 11.547 1 89.81 93 PHE A CA 1
ATOM 736 C C . PHE A 1 93 ? -14.898 7.43 11.789 1 89.81 93 PHE A C 1
ATOM 738 O O . PHE A 1 93 ? -15.203 6.508 11.031 1 89.81 93 PHE A O 1
ATOM 745 N N . ALA A 1 94 ? -15.445 7.781 12.859 1 81.25 94 ALA A N 1
ATOM 746 C CA . ALA A 1 94 ? -16.719 7.129 13.141 1 81.25 94 ALA A CA 1
ATOM 747 C C . ALA A 1 94 ? -17.766 7.492 12.094 1 81.25 94 ALA A C 1
ATOM 749 O O . ALA A 1 94 ? -17.734 8.586 11.531 1 81.25 94 ALA A O 1
ATOM 750 N N . TYR A 1 95 ? -18.516 6.645 11.883 1 69.19 95 TYR A N 1
ATOM 751 C CA . TYR A 1 95 ? -19.547 6.781 10.852 1 69.19 95 TYR A CA 1
ATOM 752 C C . TYR A 1 95 ? -20.375 8.039 11.078 1 69.19 95 TYR A C 1
ATOM 754 O O . TYR A 1 95 ? -20.875 8.266 12.18 1 69.19 95 TYR A O 1
ATOM 762 N N . ASN A 1 96 ? -20.391 8.906 9.961 1 61.78 96 ASN A N 1
ATOM 763 C CA . ASN A 1 96 ? -21.281 10.062 9.82 1 61.78 96 ASN A CA 1
ATOM 764 C C . ASN A 1 96 ? -20.969 11.141 10.859 1 61.78 96 ASN A C 1
ATOM 766 O O . ASN A 1 96 ? -21.844 11.914 11.242 1 61.78 96 ASN A O 1
ATOM 770 N N . LYS A 1 97 ? -19.875 11.141 11.398 1 69.75 97 LYS A N 1
ATOM 771 C CA . LYS A 1 97 ? -19.547 12.172 12.391 1 69.75 97 LYS A CA 1
ATOM 772 C C . LYS A 1 97 ? -19.266 13.508 11.719 1 69.75 97 LYS A C 1
ATOM 774 O O . LYS A 1 97 ? -19.688 14.555 12.203 1 69.75 97 LYS A O 1
ATOM 779 N N . TYR A 1 98 ? -18.609 13.383 10.648 1 69.56 98 TYR A N 1
ATOM 780 C CA . TYR A 1 98 ? -18.297 14.625 9.945 1 69.56 98 TYR A CA 1
ATOM 781 C C . TYR A 1 98 ? -18.812 14.594 8.516 1 69.56 98 TYR A C 1
ATOM 783 O O . TYR A 1 98 ? -18.953 13.516 7.922 1 69.56 98 TYR A O 1
ATOM 791 N N . THR A 1 99 ? -19.188 15.711 8.164 1 63.81 99 THR A N 1
ATOM 792 C CA . THR A 1 99 ? -19.797 15.844 6.848 1 63.81 99 THR A CA 1
ATOM 793 C C . THR A 1 99 ? -18.797 15.523 5.746 1 63.81 99 THR A C 1
ATOM 795 O O . THR A 1 99 ? -19.156 14.945 4.719 1 63.81 99 THR A O 1
ATOM 798 N N . ALA A 1 100 ? -17.656 15.938 5.992 1 66.12 100 ALA A N 1
ATOM 799 C CA . ALA A 1 100 ? -16.625 15.602 5.004 1 66.12 100 ALA A CA 1
ATOM 800 C C . ALA A 1 100 ? -15.711 14.508 5.527 1 66.12 100 ALA A C 1
ATOM 802 O O . ALA A 1 100 ? -15.219 14.578 6.656 1 66.12 100 ALA A O 1
ATOM 803 N N . PRO A 1 101 ? -15.625 13.5 4.703 1 69.25 101 PRO A N 1
ATOM 804 C CA . PRO A 1 101 ? -14.758 12.406 5.152 1 69.25 101 PRO A CA 1
ATOM 805 C C . PRO A 1 101 ? -13.305 12.844 5.352 1 69.25 101 PRO A C 1
ATOM 807 O O . PRO A 1 101 ? -12.789 13.641 4.57 1 69.25 101 PRO A O 1
ATOM 810 N N . LEU A 1 102 ? -12.836 12.414 6.418 1 89.31 102 LEU A N 1
ATOM 811 C CA . LEU A 1 102 ? -11.438 12.656 6.773 1 89.31 102 LEU A CA 1
ATOM 812 C C . LEU A 1 102 ? -10.57 11.453 6.426 1 89.31 102 LEU A C 1
ATOM 814 O O . LEU A 1 102 ? -11.078 10.344 6.266 1 89.31 102 LEU A O 1
ATOM 818 N N . GLY A 1 103 ? -9.344 11.812 6.145 1 94.12 103 GLY A N 1
ATOM 819 C CA . GLY A 1 103 ? -8.359 10.75 5.988 1 94.12 103 GLY A CA 1
ATOM 820 C C . GLY A 1 103 ? -7.254 10.805 7.023 1 94.12 103 GLY A C 1
ATOM 821 O O . GLY A 1 103 ? -7.258 11.68 7.895 1 94.12 103 GLY A O 1
ATOM 822 N N . PHE A 1 104 ? -6.477 9.82 6.992 1 96.69 104 PHE A N 1
ATOM 823 C CA . PHE A 1 104 ? -5.285 9.898 7.828 1 96.69 104 PHE A CA 1
ATOM 824 C C . PHE A 1 104 ? -4.102 9.219 7.148 1 96.69 104 PHE A C 1
ATOM 826 O O . PHE A 1 104 ? -4.285 8.406 6.238 1 96.69 104 PHE A O 1
ATOM 833 N N . VAL A 1 105 ? -2.945 9.609 7.602 1 97.44 105 VAL A N 1
ATOM 834 C CA . VAL A 1 105 ? -1.668 9.055 7.164 1 97.44 105 VAL A CA 1
ATOM 835 C C . VAL A 1 105 ? -0.792 8.758 8.375 1 97.44 105 VAL A C 1
ATOM 837 O O . VAL A 1 105 ? -0.599 9.617 9.242 1 97.44 105 VAL A O 1
ATOM 840 N N . VAL A 1 106 ? -0.358 7.559 8.438 1 97.81 106 VAL A N 1
ATOM 841 C CA . VAL A 1 106 ? 0.651 7.238 9.438 1 97.81 106 VAL A CA 1
ATOM 842 C C . VAL A 1 106 ? 2.043 7.539 8.891 1 97.81 106 VAL A C 1
ATOM 844 O O . VAL A 1 106 ? 2.467 6.941 7.898 1 97.81 106 VAL A O 1
ATOM 847 N N . THR A 1 107 ? 2.672 8.484 9.445 1 96.5 107 THR A N 1
ATOM 848 C CA . THR A 1 107 ? 4.031 8.852 9.07 1 96.5 107 THR A CA 1
ATOM 849 C C . THR A 1 107 ? 5.043 8.219 10.016 1 96.5 107 THR A C 1
ATOM 851 O O . THR A 1 107 ? 4.938 8.367 11.234 1 96.5 107 THR A O 1
ATOM 854 N N . ARG A 1 108 ? 5.988 7.559 9.422 1 94.5 108 ARG A N 1
ATOM 855 C CA . ARG A 1 108 ? 6.938 6.82 10.25 1 94.5 108 ARG A CA 1
ATOM 856 C C . ARG A 1 108 ? 8.375 7.102 9.828 1 94.5 108 ARG A C 1
ATOM 858 O O . ARG A 1 108 ? 8.711 6.961 8.648 1 94.5 108 ARG A O 1
ATOM 865 N N . THR A 1 109 ? 9.133 7.551 10.711 1 90.81 109 THR A N 1
ATOM 866 C CA . THR A 1 109 ? 10.578 7.605 10.594 1 90.81 109 THR A CA 1
ATOM 867 C C . THR A 1 109 ? 11.242 6.668 11.602 1 90.81 109 THR A C 1
ATOM 869 O O . THR A 1 109 ? 10.555 5.996 12.375 1 90.81 109 THR A O 1
ATOM 872 N N . HIS A 1 110 ? 12.57 6.566 11.492 1 85.31 110 HIS A N 1
ATOM 873 C CA . HIS A 1 110 ? 13.281 5.746 12.469 1 85.31 110 HIS A CA 1
ATOM 874 C C . HIS A 1 110 ? 13.062 6.254 13.891 1 85.31 110 HIS A C 1
ATOM 876 O O . HIS A 1 110 ? 13.023 5.465 14.836 1 85.31 110 HIS A O 1
ATOM 882 N N . ALA A 1 111 ? 12.766 7.508 13.984 1 84.94 111 ALA A N 1
ATOM 883 C CA . ALA A 1 111 ? 12.766 8.148 15.297 1 84.94 111 ALA A CA 1
ATOM 884 C C . ALA A 1 111 ? 11.344 8.281 15.836 1 84.94 111 ALA A C 1
ATOM 886 O O . ALA A 1 111 ? 11.133 8.312 17.047 1 84.94 111 ALA A O 1
ATOM 887 N N . GLU A 1 112 ? 10.445 8.352 14.922 1 90.75 112 GLU A N 1
ATOM 888 C CA . GLU A 1 112 ? 9.133 8.742 15.43 1 90.75 112 GLU A CA 1
ATOM 889 C C . GLU A 1 112 ? 8.016 8.242 14.516 1 90.75 112 GLU A C 1
ATOM 891 O O . GLU A 1 112 ? 8.227 8.055 13.312 1 90.75 112 GLU A O 1
ATOM 896 N N . LEU A 1 113 ? 6.84 7.926 15.133 1 95.31 113 LEU A N 1
ATOM 897 C CA . LEU A 1 113 ? 5.586 7.652 14.438 1 95.31 113 LEU A CA 1
ATOM 898 C C . LEU A 1 113 ? 4.535 8.703 14.773 1 95.31 113 LEU A C 1
ATOM 900 O O . LEU A 1 113 ? 4.336 9.039 15.945 1 95.31 113 LEU A O 1
ATOM 904 N N . GLN A 1 114 ? 3.973 9.312 13.766 1 96 114 GLN A N 1
ATOM 905 C CA . GLN A 1 114 ? 2.916 10.305 13.906 1 96 114 GLN A CA 1
ATOM 906 C C . GLN A 1 114 ? 1.742 9.992 12.977 1 96 114 GLN A C 1
ATOM 908 O O . GLN A 1 114 ? 1.91 9.328 11.961 1 96 114 GLN A O 1
ATOM 913 N N . VAL A 1 115 ? 0.625 10.445 13.391 1 97.56 115 VAL A N 1
ATOM 914 C CA . VAL A 1 115 ? -0.552 10.336 12.539 1 97.56 115 VAL A CA 1
ATOM 915 C C . VAL A 1 115 ? -0.992 11.727 12.078 1 97.56 115 VAL A C 1
ATOM 917 O O . VAL A 1 115 ? -1.187 12.625 12.906 1 97.56 115 VAL A O 1
ATOM 920 N N . TRP A 1 116 ? -1 11.891 10.773 1 97 116 TRP A N 1
ATOM 921 C CA . TRP A 1 116 ? -1.608 13.078 10.195 1 97 116 TRP A CA 1
ATOM 922 C C . TRP A 1 116 ? -3.094 12.859 9.93 1 97 116 TRP A C 1
ATOM 924 O O . TRP A 1 116 ? -3.469 12.117 9.023 1 97 116 TRP A O 1
ATOM 934 N N . HIS A 1 117 ? -3.947 13.461 10.727 1 96.44 117 HIS A N 1
ATOM 935 C CA . HIS A 1 117 ? -5.371 13.5 10.414 1 96.44 117 HIS A CA 1
ATOM 936 C C . HIS A 1 117 ? -5.676 14.562 9.359 1 96.44 117 HIS A C 1
ATOM 938 O O . HIS A 1 117 ? -5.68 15.758 9.656 1 96.44 117 HIS A O 1
ATOM 944 N N . ILE A 1 118 ? -5.949 14.086 8.203 1 96.19 118 ILE A N 1
ATOM 945 C CA . ILE A 1 118 ? -6.047 14.961 7.039 1 96.19 118 ILE A CA 1
ATOM 946 C C . ILE A 1 118 ? -7.445 15.57 6.965 1 96.19 118 ILE A C 1
ATOM 948 O O . ILE A 1 118 ? -8.438 14.844 6.895 1 96.19 118 ILE A O 1
ATOM 952 N N . LEU A 1 119 ? -7.453 16.875 6.91 1 93.69 119 LEU A N 1
ATOM 953 C CA . LEU A 1 119 ? -8.719 17.578 6.77 1 93.69 119 LEU A CA 1
ATOM 954 C C . LEU A 1 119 ? -8.992 17.922 5.309 1 93.69 119 LEU A C 1
ATOM 956 O O . LEU A 1 119 ? -10.125 17.781 4.836 1 93.69 119 LEU A O 1
ATOM 960 N N . SER A 1 120 ? -7.953 18.359 4.66 1 93.12 120 SER A N 1
ATOM 961 C CA . SER A 1 120 ? -8.086 18.672 3.24 1 93.12 120 SER A CA 1
ATOM 962 C C . SER A 1 120 ? -6.723 18.766 2.562 1 93.12 120 SER A C 1
ATOM 964 O O . SER A 1 120 ? -5.707 18.984 3.225 1 93.12 120 SER A O 1
ATOM 966 N N . VAL A 1 121 ? -6.699 18.547 1.328 1 94.38 121 VAL A N 1
ATOM 967 C CA . VAL A 1 121 ? -5.547 18.719 0.448 1 94.38 121 VAL A CA 1
ATOM 968 C C . VAL A 1 121 ? -5.969 19.5 -0.8 1 94.38 121 VAL A C 1
ATOM 970 O O . VAL A 1 121 ? -6.785 19.016 -1.589 1 94.38 121 VAL A O 1
ATOM 973 N N . ARG A 1 122 ? -5.398 20.672 -0.937 1 92.38 122 ARG A N 1
ATOM 974 C CA . ARG A 1 122 ? -5.773 21.531 -2.055 1 92.38 122 ARG A CA 1
ATOM 975 C C . ARG A 1 122 ? -4.574 22.328 -2.564 1 92.38 122 ARG A C 1
ATOM 977 O O . ARG A 1 122 ? -3.656 22.625 -1.8 1 92.38 122 ARG A O 1
ATOM 984 N N . LYS A 1 123 ? -4.66 22.656 -3.809 1 91.44 123 LYS A N 1
ATOM 985 C CA . LYS A 1 123 ? -3.602 23.484 -4.375 1 91.44 123 LYS A CA 1
ATOM 986 C C . LYS A 1 123 ? -3.826 24.953 -4.047 1 91.44 123 LYS A C 1
ATOM 988 O O . LYS A 1 123 ? -4.957 25.438 -4.082 1 91.44 123 LYS A O 1
ATOM 993 N N . THR A 1 124 ? -2.787 25.656 -3.711 1 87.94 124 THR A N 1
ATOM 994 C CA . THR A 1 124 ? -2.68 27.109 -3.564 1 87.94 124 THR A CA 1
ATOM 995 C C . THR A 1 124 ? -3.232 27.562 -2.215 1 87.94 124 THR A C 1
ATOM 997 O O . THR A 1 124 ? -2.564 28.281 -1.474 1 87.94 124 THR A O 1
ATOM 1000 N N . PHE A 1 125 ? -4.504 27.094 -1.922 1 86.94 125 PHE A N 1
ATOM 1001 C CA . PHE A 1 125 ? -5.102 27.547 -0.671 1 86.94 125 PHE A CA 1
ATOM 1002 C C . PHE A 1 125 ? -5.711 26.375 0.094 1 86.94 125 PHE A C 1
ATOM 1004 O O . PHE A 1 125 ? -6.09 25.375 -0.502 1 86.94 125 PHE A O 1
ATOM 1011 N N . GLU A 1 126 ? -5.746 26.625 1.391 1 90.62 126 GLU A N 1
ATOM 1012 C CA . GLU A 1 126 ? -6.527 25.688 2.195 1 90.62 126 GLU A CA 1
ATOM 1013 C C . GLU A 1 126 ? -7.988 25.672 1.752 1 90.62 126 GLU A C 1
ATOM 1015 O O . GLU A 1 126 ? -8.539 26.703 1.359 1 90.62 126 GLU A O 1
ATOM 1020 N N . ALA A 1 127 ? -8.523 24.453 1.897 1 89.31 127 ALA A N 1
ATOM 1021 C CA . ALA A 1 127 ? -9.953 24.359 1.595 1 89.31 127 ALA A CA 1
ATOM 1022 C C . ALA A 1 127 ? -10.773 25.266 2.521 1 89.31 127 ALA A C 1
ATOM 1024 O O . ALA A 1 127 ? -10.5 25.328 3.723 1 89.31 127 ALA A O 1
ATOM 1025 N N . LYS A 1 128 ? -11.773 25.891 2.043 1 88.19 128 LYS A N 1
ATOM 1026 C CA . LYS A 1 128 ? -12.633 26.781 2.812 1 88.19 128 LYS A CA 1
ATOM 1027 C C . LYS A 1 128 ? -13.312 26.047 3.965 1 88.19 128 LYS A C 1
ATOM 1029 O O . LYS A 1 128 ? -13.469 26.594 5.055 1 88.19 128 LYS A O 1
ATOM 1034 N N . SER A 1 129 ? -13.664 24.828 3.734 1 87.25 129 SER A N 1
ATOM 1035 C CA . SER A 1 129 ? -14.414 24.031 4.695 1 87.25 129 SER A CA 1
ATOM 1036 C C . SER A 1 129 ? -13.586 23.734 5.934 1 87.25 129 SER A C 1
ATOM 1038 O O . SER A 1 129 ? -14.125 23.344 6.977 1 87.25 129 SER A O 1
ATOM 1040 N N . THR A 1 130 ? -12.305 23.953 5.863 1 90.62 130 THR A N 1
ATOM 1041 C CA . THR A 1 130 ? -11.469 23.562 6.992 1 90.62 130 THR A CA 1
ATOM 1042 C C . THR A 1 130 ? -10.789 24.781 7.605 1 90.62 130 THR A C 1
ATOM 1044 O O . THR A 1 130 ? -10.062 24.656 8.602 1 90.62 130 THR A O 1
ATOM 1047 N N . ARG A 1 131 ? -10.992 25.969 7.156 1 90.56 131 ARG A N 1
ATOM 1048 C CA . ARG A 1 131 ? -10.312 27.172 7.621 1 90.56 131 ARG A CA 1
ATOM 1049 C C . ARG A 1 131 ? -10.695 27.5 9.062 1 90.56 131 ARG A C 1
ATOM 1051 O O . ARG A 1 131 ? -9.875 27.984 9.836 1 90.56 131 ARG A O 1
ATOM 1058 N N . SER A 1 132 ? -11.953 27.203 9.32 1 91.25 132 SER A N 1
ATOM 1059 C CA . SER A 1 132 ? -12.438 27.562 10.648 1 91.25 132 SER A CA 1
ATOM 1060 C C . SER A 1 132 ? -11.93 26.594 11.711 1 91.25 132 SER A C 1
ATOM 1062 O O . SER A 1 132 ? -11.992 26.891 12.906 1 91.25 132 SER A O 1
ATOM 1064 N N . VAL A 1 133 ? -11.484 25.438 11.297 1 93 133 VAL A N 1
ATOM 1065 C CA . VAL A 1 133 ? -10.977 24.438 12.242 1 93 133 VAL A CA 1
ATOM 1066 C C . VAL A 1 133 ? -9.641 24.906 12.812 1 93 133 VAL A C 1
ATOM 1068 O O . VAL A 1 133 ? -8.734 25.281 12.062 1 93 133 VAL A O 1
ATOM 1071 N N . THR A 1 134 ? -9.516 24.875 14.133 1 94.44 134 THR A N 1
ATOM 1072 C CA . THR A 1 134 ? -8.281 25.328 14.766 1 94.44 134 THR A CA 1
ATOM 1073 C C . THR A 1 134 ? -7.496 24.141 15.328 1 94.44 134 THR A C 1
ATOM 1075 O O . THR A 1 134 ? -6.297 24.25 15.586 1 94.44 134 THR A O 1
ATOM 1078 N N . GLY A 1 135 ? -8.195 23.062 15.562 1 95.19 135 GLY A N 1
ATOM 1079 C CA . GLY A 1 135 ? -7.551 21.891 16.125 1 95.19 135 GLY A CA 1
ATOM 1080 C C . GLY A 1 135 ? -8.531 20.828 16.578 1 95.19 135 GLY A C 1
ATOM 1081 O O . GLY A 1 135 ? -9.68 20.812 16.125 1 95.19 135 GLY A O 1
ATOM 1082 N N . MET A 1 136 ? -7.992 19.906 17.312 1 95.19 136 MET A N 1
ATOM 1083 C CA . MET A 1 136 ? -8.773 18.781 17.844 1 95.19 136 MET A CA 1
ATOM 1084 C C . MET A 1 136 ? -8.562 18.641 19.344 1 95.19 136 MET A C 1
ATOM 1086 O O . MET A 1 136 ? -7.441 18.766 19.844 1 95.19 136 MET A O 1
ATOM 1090 N N . LEU A 1 137 ? -9.633 18.516 20 1 96.31 137 LEU A N 1
ATOM 1091 C CA . LEU A 1 137 ? -9.617 18.25 21.438 1 96.31 137 LEU A CA 1
ATOM 1092 C C . LEU A 1 137 ? -9.938 16.781 21.719 1 96.31 137 LEU A C 1
ATOM 1094 O O . LEU A 1 137 ? -10.992 16.281 21.328 1 96.31 137 LEU A O 1
ATOM 1098 N N . ALA A 1 138 ? -9.023 16.078 22.328 1 95.62 138 ALA A N 1
ATOM 1099 C CA . ALA A 1 138 ? -9.219 14.695 22.734 1 95.62 138 ALA A CA 1
ATOM 1100 C C . ALA A 1 138 ? -9.531 14.602 24.234 1 95.62 138 ALA A C 1
ATOM 1102 O O . ALA A 1 138 ? -8.75 15.047 25.062 1 95.62 138 ALA A O 1
ATOM 1103 N N . HIS A 1 139 ? -10.633 13.984 24.484 1 94.38 139 HIS A N 1
ATOM 1104 C CA . HIS A 1 139 ? -11.047 13.844 25.875 1 94.38 139 HIS A CA 1
ATOM 1105 C C . HIS A 1 139 ? -10.391 12.633 26.531 1 94.38 139 HIS A C 1
ATOM 1107 O O . HIS A 1 139 ? -10.438 11.531 25.984 1 94.38 139 HIS A O 1
ATOM 1113 N N . THR A 1 140 ? -9.734 12.867 27.594 1 87.25 140 THR A N 1
ATOM 1114 C CA . THR A 1 140 ? -9.086 11.781 28.312 1 87.25 140 THR A CA 1
ATOM 1115 C C . THR A 1 140 ? -9.836 11.461 29.609 1 87.25 140 THR A C 1
ATOM 1117 O O . THR A 1 140 ? -10.461 12.344 30.203 1 87.25 140 THR A O 1
ATOM 1120 N N . ASP A 1 141 ? -9.883 10.117 29.953 1 82.81 141 ASP A N 1
ATOM 1121 C CA . ASP A 1 141 ? -10.578 9.703 31.172 1 82.81 141 ASP A CA 1
ATOM 1122 C C . ASP A 1 141 ? -9.883 10.25 32.406 1 82.81 141 ASP A C 1
ATOM 1124 O O . ASP A 1 141 ? -10.547 10.633 33.375 1 82.81 141 ASP A O 1
ATOM 1128 N N . ASN A 1 142 ? -8.586 10.078 32.312 1 82 142 ASN A N 1
ATOM 1129 C CA . ASN A 1 142 ? -7.836 10.477 33.469 1 82 142 ASN A CA 1
ATOM 1130 C C . ASN A 1 142 ? -6.945 11.688 33.188 1 82 142 ASN A C 1
ATOM 1132 O O . ASN A 1 142 ? -5.91 11.555 32.531 1 82 142 ASN A O 1
ATOM 1136 N N . GLY A 1 143 ? -7.418 12.766 33.438 1 82.5 143 GLY A N 1
ATOM 1137 C CA . GLY A 1 143 ? -6.586 13.945 33.25 1 82.5 143 GLY A CA 1
ATOM 1138 C C . GLY A 1 143 ? -7.207 14.992 32.344 1 82.5 143 GLY A C 1
ATOM 1139 O O . GLY A 1 143 ? -8.375 14.883 31.984 1 82.5 143 GLY A O 1
ATOM 1140 N N . PRO A 1 144 ? -6.457 15.992 32.094 1 90.06 144 PRO A N 1
ATOM 1141 C CA . PRO A 1 144 ? -6.961 17.078 31.25 1 90.06 144 PRO A CA 1
ATOM 1142 C C . PRO A 1 144 ? -7.066 16.672 29.781 1 90.06 144 PRO A C 1
ATOM 1144 O O . PRO A 1 144 ? -6.332 15.797 29.328 1 90.06 144 PRO A O 1
ATOM 1147 N N . ASP A 1 145 ? -7.941 17.281 29.125 1 93.5 145 ASP A N 1
ATOM 1148 C CA . ASP A 1 145 ? -8.078 17.109 27.688 1 93.5 145 ASP A CA 1
ATOM 1149 C C . ASP A 1 145 ? -6.797 17.5 26.953 1 93.5 145 ASP A C 1
ATOM 1151 O O . ASP A 1 145 ? -6.035 18.344 27.453 1 93.5 145 ASP A O 1
ATOM 1155 N N . LYS A 1 146 ? -6.578 16.859 25.906 1 95 146 LYS A N 1
ATOM 1156 C CA . LYS A 1 146 ? -5.406 17.172 25.094 1 95 146 LYS A CA 1
ATOM 1157 C C . LYS A 1 146 ? -5.801 17.906 23.812 1 95 146 LYS A C 1
ATOM 1159 O O . LYS A 1 146 ? -6.691 17.453 23.078 1 95 146 LYS A O 1
ATOM 1164 N N . PHE A 1 147 ? -5.133 19.016 23.578 1 96.56 147 PHE A N 1
ATOM 1165 C CA . PHE A 1 147 ? -5.398 19.797 22.391 1 96.56 147 PHE A CA 1
ATOM 1166 C C . PHE A 1 147 ? -4.266 19.656 21.375 1 96.56 147 PHE A C 1
ATOM 1168 O O . PHE A 1 147 ? -3.092 19.766 21.734 1 96.56 147 PHE A O 1
ATOM 1175 N N . TYR A 1 148 ? -4.613 19.344 20.156 1 96.25 148 TYR A N 1
ATOM 1176 C CA . TYR A 1 148 ? -3.691 19.312 19.031 1 96.25 148 TYR A CA 1
ATOM 1177 C C . TYR A 1 148 ? -4.055 20.375 18 1 96.25 148 TYR A C 1
ATOM 1179 O O . TYR A 1 148 ? -5.145 20.344 17.422 1 96.25 148 TYR A O 1
ATOM 1187 N N . ALA A 1 149 ? -3.18 21.25 17.75 1 95.56 149 ALA A N 1
ATOM 1188 C CA . ALA A 1 149 ? -3.459 22.359 16.844 1 95.56 149 ALA A CA 1
ATOM 1189 C C . ALA A 1 149 ? -3.402 21.906 15.383 1 95.56 149 ALA A C 1
ATOM 1191 O O . ALA A 1 149 ? -2.639 21.016 15.031 1 95.56 149 ALA A O 1
ATOM 1192 N N . LYS A 1 150 ? -4.25 22.547 14.586 1 94.5 150 LYS A N 1
ATOM 1193 C CA . LYS A 1 150 ? -4.18 22.328 13.141 1 94.5 150 LYS A CA 1
ATOM 1194 C C . LYS A 1 150 ? -2.881 22.891 12.57 1 94.5 150 LYS A C 1
ATOM 1196 O O . LYS A 1 150 ? -2.406 23.938 13 1 94.5 150 LYS A O 1
ATOM 1201 N N . ASP A 1 151 ? -2.395 22.156 11.602 1 93.12 151 ASP A N 1
ATOM 1202 C CA . ASP A 1 151 ? -1.206 22.562 10.859 1 93.12 151 ASP A CA 1
ATOM 1203 C C . ASP A 1 151 ? -1.493 22.609 9.359 1 93.12 151 ASP A C 1
ATOM 1205 O O . ASP A 1 151 ? -2.334 21.875 8.852 1 93.12 151 ASP A O 1
ATOM 1209 N N . LEU A 1 152 ? -0.854 23.547 8.734 1 92.44 152 LEU A N 1
ATOM 1210 C CA . LEU A 1 152 ? -0.814 23.547 7.273 1 92.44 152 LEU A CA 1
ATOM 1211 C C . LEU A 1 152 ? 0.547 23.094 6.762 1 92.44 152 LEU A C 1
ATOM 1213 O O . LEU A 1 152 ? 1.574 23.688 7.102 1 92.44 152 LEU A O 1
ATOM 1217 N N . MET A 1 153 ? 0.503 22.062 6.031 1 92.12 153 MET A N 1
ATOM 1218 C CA . MET A 1 153 ? 1.718 21.562 5.395 1 92.12 153 MET A CA 1
ATOM 1219 C C . MET A 1 153 ? 1.769 21.969 3.926 1 92.12 153 MET A C 1
ATOM 1221 O O . MET A 1 153 ? 0.9 21.578 3.141 1 92.12 153 MET A O 1
ATOM 1225 N N . ILE A 1 154 ? 2.77 22.719 3.607 1 91.75 154 ILE A N 1
ATOM 1226 C CA . ILE A 1 154 ? 2.959 23.141 2.223 1 91.75 154 ILE A CA 1
ATOM 1227 C C . ILE A 1 154 ? 3.867 22.156 1.503 1 91.75 154 ILE A C 1
ATOM 1229 O O . ILE A 1 154 ? 4.98 21.875 1.96 1 91.75 154 ILE A O 1
ATOM 1233 N N . MET A 1 155 ? 3.357 21.641 0.453 1 93 155 MET A N 1
ATOM 1234 C CA . MET A 1 155 ? 4.105 20.672 -0.349 1 93 155 MET A CA 1
ATOM 1235 C C . MET A 1 155 ? 4.469 21.266 -1.708 1 93 155 MET A C 1
ATOM 1237 O O . MET A 1 155 ? 3.588 21.562 -2.514 1 93 155 MET A O 1
ATOM 1241 N N . SER A 1 156 ? 5.758 21.406 -1.908 1 92.75 156 SER A N 1
ATOM 1242 C CA . SER A 1 156 ? 6.246 21.984 -3.152 1 92.75 156 SER A CA 1
ATOM 1243 C C . SER A 1 156 ? 7.387 21.172 -3.74 1 92.75 156 SER A C 1
ATOM 1245 O O . SER A 1 156 ? 7.801 20.156 -3.158 1 92.75 156 SER A O 1
ATOM 1247 N N . GLY A 1 157 ? 7.828 21.578 -4.992 1 93 157 GLY A N 1
ATOM 1248 C CA . GLY A 1 157 ? 8.859 20.844 -5.703 1 93 157 GLY A CA 1
ATOM 1249 C C . GLY A 1 157 ? 8.297 19.891 -6.75 1 93 157 GLY A C 1
ATOM 1250 O O . GLY A 1 157 ? 7.246 20.156 -7.332 1 93 157 GLY A O 1
ATOM 1251 N N . ASN A 1 158 ? 9.125 18.875 -7.086 1 93.81 158 ASN A N 1
ATOM 1252 C CA . ASN A 1 158 ? 8.672 17.797 -7.949 1 93.81 158 ASN A CA 1
ATOM 1253 C C . ASN A 1 158 ? 7.922 16.719 -7.16 1 93.81 158 ASN A C 1
ATOM 1255 O O . ASN A 1 158 ? 8.531 15.789 -6.633 1 93.81 158 A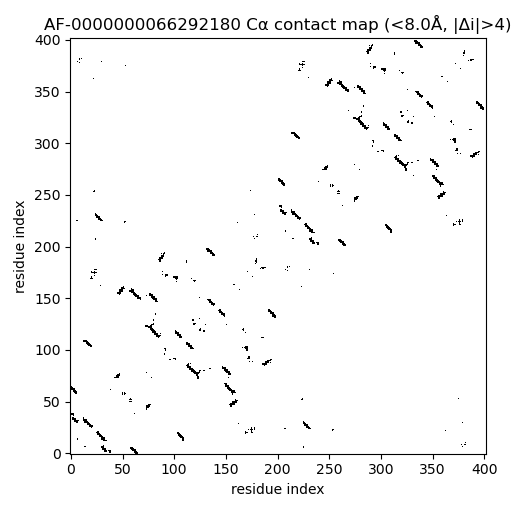SN A O 1
ATOM 1259 N N . VAL A 1 159 ? 6.621 16.875 -7.152 1 94.75 159 VAL A N 1
ATOM 1260 C CA . VAL A 1 159 ? 5.781 16.062 -6.289 1 94.75 159 VAL A CA 1
ATOM 1261 C C . VAL A 1 159 ? 5.207 14.891 -7.09 1 94.75 159 VAL A C 1
ATOM 1263 O O . VAL A 1 159 ? 4.695 15.078 -8.195 1 94.75 159 VAL A O 1
ATOM 1266 N N . SER A 1 160 ? 5.328 13.734 -6.551 1 94.88 160 SER A N 1
ATOM 1267 C CA . SER A 1 160 ? 4.711 12.57 -7.172 1 94.88 160 SER A CA 1
ATOM 1268 C C . SER A 1 160 ? 3.207 12.766 -7.34 1 94.88 160 SER A C 1
ATOM 1270 O O . SER A 1 160 ? 2.494 13.023 -6.367 1 94.88 160 SER A O 1
ATOM 1272 N N . VAL A 1 161 ? 2.777 12.617 -8.562 1 96.12 161 VAL A N 1
ATOM 1273 C CA . VAL A 1 161 ? 1.354 12.781 -8.852 1 96.12 161 VAL A CA 1
ATOM 1274 C C . VAL A 1 161 ? 0.553 11.703 -8.117 1 96.12 161 VAL A C 1
ATOM 1276 O O . VAL A 1 161 ? -0.551 11.961 -7.637 1 96.12 161 VAL A O 1
ATOM 1279 N N . HIS A 1 162 ? 1.062 10.57 -7.957 1 95.31 162 HIS A N 1
ATOM 1280 C CA . HIS A 1 162 ? 0.367 9.461 -7.309 1 95.31 162 HIS A CA 1
ATOM 1281 C C . HIS A 1 162 ? 0.263 9.68 -5.805 1 95.31 162 HIS A C 1
ATOM 1283 O O . HIS A 1 162 ? -0.774 9.398 -5.199 1 95.31 162 HIS A O 1
ATOM 1289 N N . PHE A 1 163 ? 1.258 10.234 -5.262 1 96.31 163 PHE A N 1
ATOM 1290 C CA . PHE A 1 163 ? 1.278 10.523 -3.832 1 96.31 163 PHE A CA 1
ATOM 1291 C C . PHE A 1 163 ? 0.218 11.555 -3.473 1 96.31 163 PHE A C 1
ATOM 1293 O O . PHE A 1 163 ? -0.613 11.32 -2.592 1 96.31 163 PHE A O 1
ATOM 1300 N N . ILE A 1 164 ? 0.243 12.617 -4.191 1 96.19 164 ILE A N 1
ATOM 1301 C CA . ILE A 1 164 ? -0.682 13.703 -3.889 1 96.19 164 ILE A CA 1
ATOM 1302 C C . ILE A 1 164 ? -2.115 13.25 -4.164 1 96.19 164 ILE A C 1
ATOM 1304 O O . ILE A 1 164 ? -3.035 13.602 -3.42 1 96.19 164 ILE A O 1
ATOM 1308 N N . ASN A 1 165 ? -2.297 12.453 -5.207 1 95.94 165 ASN A N 1
ATOM 1309 C CA . ASN A 1 165 ? -3.631 11.945 -5.512 1 95.94 165 ASN A CA 1
ATOM 1310 C C . ASN A 1 165 ? -4.156 11.055 -4.391 1 95.94 165 ASN A C 1
ATOM 1312 O O . ASN A 1 165 ? -5.332 11.133 -4.027 1 95.94 165 ASN A O 1
ATOM 1316 N N . ASN A 1 166 ? -3.303 10.25 -3.883 1 96.19 166 ASN A N 1
ATOM 1317 C CA . ASN A 1 166 ? -3.723 9.391 -2.783 1 96.19 166 ASN A CA 1
ATOM 1318 C C . ASN A 1 166 ? -4.02 10.195 -1.521 1 96.19 166 ASN A C 1
ATOM 1320 O O . ASN A 1 166 ? -4.953 9.875 -0.781 1 96.19 166 ASN A O 1
ATOM 1324 N N . LEU A 1 167 ? -3.279 11.234 -1.291 1 95.69 167 LEU A N 1
ATOM 1325 C CA . LEU A 1 167 ? -3.533 12.102 -0.149 1 95.69 167 LEU A CA 1
ATOM 1326 C C . LEU A 1 167 ? -4.871 12.82 -0.296 1 95.69 167 LEU A C 1
ATOM 1328 O O . LEU A 1 167 ? -5.637 12.914 0.667 1 95.69 167 LEU A O 1
ATOM 1332 N N . GLN A 1 168 ? -5.121 13.25 -1.463 1 93.62 168 GLN A N 1
ATOM 1333 C CA . GLN A 1 168 ? -6.34 14 -1.743 1 93.62 168 GLN A CA 1
ATOM 1334 C C . GLN A 1 168 ? -7.574 13.117 -1.608 1 93.62 168 GLN A C 1
ATOM 1336 O O . GLN A 1 168 ? -8.625 13.57 -1.161 1 93.62 168 GLN A O 1
ATOM 1341 N N . LYS A 1 169 ? -7.375 11.891 -1.942 1 90.44 169 LYS A N 1
ATOM 1342 C CA . LYS A 1 169 ? -8.516 10.969 -1.967 1 90.44 169 LYS A CA 1
ATOM 1343 C C . LYS A 1 169 ? -8.562 10.125 -0.699 1 90.44 169 LYS A C 1
ATOM 1345 O O . LYS A 1 169 ? -9.422 9.25 -0.566 1 90.44 169 LYS A O 1
ATOM 1350 N N . CYS A 1 170 ? -7.668 10.391 0.098 1 87.31 170 CYS A N 1
ATOM 1351 C CA . CYS A 1 170 ? -7.582 9.594 1.312 1 87.31 170 CYS A CA 1
ATOM 1352 C C . CYS A 1 170 ? -8.797 9.82 2.207 1 87.31 170 CYS A C 1
ATOM 1354 O O . CYS A 1 170 ? -8.984 10.922 2.725 1 87.31 170 CYS A O 1
ATOM 1356 N N . ARG A 1 171 ? -9.664 8.93 2.221 1 85.38 171 ARG A N 1
ATOM 1357 C CA . ARG A 1 171 ? -10.82 8.875 3.109 1 85.38 171 ARG A CA 1
ATOM 1358 C C . ARG A 1 171 ? -10.867 7.547 3.861 1 85.38 171 ARG A C 1
ATOM 1360 O O . ARG A 1 171 ? -10.75 6.48 3.254 1 85.38 171 ARG A O 1
ATOM 1367 N N . ALA A 1 172 ? -10.938 7.746 5.117 1 86.44 172 ALA A N 1
ATOM 1368 C CA . ALA A 1 172 ? -10.883 6.516 5.898 1 86.44 172 ALA A CA 1
ATOM 1369 C C . ALA A 1 172 ? -12.273 6.098 6.363 1 86.44 172 ALA A C 1
ATOM 1371 O O . ALA A 1 172 ? -13.023 6.914 6.906 1 86.44 172 ALA A O 1
ATOM 1372 N N . HIS A 1 173 ? -12.586 4.879 6.039 1 87 173 HIS A N 1
ATOM 1373 C CA . HIS A 1 173 ? -13.734 4.207 6.641 1 87 173 HIS A CA 1
ATOM 1374 C C . HIS A 1 173 ? -13.359 3.57 7.977 1 87 173 HIS A C 1
ATOM 1376 O O . HIS A 1 173 ? -12.219 3.154 8.172 1 87 173 HIS A O 1
ATOM 1382 N N . HIS A 1 174 ? -14.289 3.537 8.867 1 86.44 174 HIS A N 1
ATOM 1383 C CA . HIS A 1 174 ? -13.992 3.006 10.188 1 86.44 174 HIS A CA 1
ATOM 1384 C C . HIS A 1 174 ? -13.438 1.587 10.102 1 86.44 174 HIS A C 1
ATOM 1386 O O . HIS A 1 174 ? -12.625 1.184 10.938 1 86.44 174 HIS A O 1
ATOM 1392 N N . LYS A 1 175 ? -13.797 0.846 9.07 1 87.12 175 LYS A N 1
ATOM 1393 C CA . LYS A 1 175 ? -13.352 -0.534 8.891 1 87.12 175 LYS A CA 1
ATOM 1394 C C . LYS A 1 175 ? -11.914 -0.589 8.391 1 87.12 175 LYS A C 1
ATOM 1396 O O . LYS A 1 175 ? -11.281 -1.648 8.414 1 87.12 175 LYS A O 1
ATOM 1401 N N . ASP A 1 176 ? -11.375 0.564 7.992 1 90.56 176 ASP A N 1
ATOM 1402 C CA . ASP A 1 176 ? -10.031 0.599 7.418 1 90.56 176 ASP A CA 1
ATOM 1403 C C . ASP A 1 176 ? -8.977 0.762 8.508 1 90.56 176 ASP A C 1
ATOM 1405 O O . ASP A 1 176 ? -7.777 0.696 8.227 1 90.56 176 ASP A O 1
ATOM 1409 N N . ILE A 1 177 ? -9.414 0.9 9.719 1 91.31 177 ILE A N 1
ATOM 1410 C CA . ILE A 1 177 ? -8.5 1.318 10.781 1 91.31 177 ILE A CA 1
ATOM 1411 C C . ILE A 1 177 ? -7.828 0.094 11.398 1 91.31 177 ILE A C 1
ATOM 1413 O O . ILE A 1 177 ? -6.637 0.127 11.711 1 91.31 177 ILE A O 1
ATOM 1417 N N . ASP A 1 178 ? -8.477 -0.976 11.492 1 87.69 178 ASP A N 1
ATOM 1418 C CA . ASP A 1 178 ? -8.023 -2.111 12.281 1 87.69 178 ASP A CA 1
ATOM 1419 C C . ASP A 1 178 ? -6.793 -2.762 11.656 1 87.69 178 ASP A C 1
ATOM 1421 O O . ASP A 1 178 ? -5.941 -3.309 12.359 1 87.69 178 ASP A O 1
ATOM 1425 N N . ILE A 1 179 ? -6.719 -2.648 10.438 1 90.75 179 ILE A N 1
ATOM 1426 C CA . ILE A 1 179 ? -5.602 -3.295 9.758 1 90.75 179 ILE A CA 1
ATOM 1427 C C . ILE A 1 179 ? -4.289 -2.645 10.188 1 90.75 179 ILE A C 1
ATOM 1429 O O . ILE A 1 179 ? -3.23 -3.279 10.141 1 90.75 179 ILE A O 1
ATOM 1433 N N . PHE A 1 180 ? -4.309 -1.433 10.594 1 93.12 180 PHE A N 1
ATOM 1434 C CA . PHE A 1 180 ? -3.102 -0.707 10.961 1 93.12 180 PHE A CA 1
ATOM 1435 C C . PHE A 1 180 ? -2.504 -1.271 12.242 1 93.12 180 PHE A C 1
ATOM 1437 O O . PHE A 1 180 ? -1.298 -1.162 12.477 1 93.12 180 PHE A O 1
ATOM 1444 N N . LYS A 1 181 ? -3.332 -1.863 13.016 1 88.19 181 LYS A N 1
ATOM 1445 C CA . LYS A 1 181 ? -2.836 -2.518 14.227 1 88.19 181 LYS A CA 1
ATOM 1446 C C . LYS A 1 181 ? -1.876 -3.654 13.883 1 88.19 181 LYS A C 1
ATOM 1448 O O . LYS A 1 181 ? -0.96 -3.955 14.648 1 88.19 181 LYS A O 1
ATOM 1453 N N . HIS A 1 182 ? -2.092 -4.141 12.742 1 87.06 182 HIS A N 1
ATOM 1454 C CA . HIS A 1 182 ? -1.289 -5.285 12.328 1 87.06 182 HIS A CA 1
ATOM 1455 C C . HIS A 1 182 ? -0.071 -4.84 11.523 1 87.06 182 HIS A C 1
ATOM 1457 O O . HIS A 1 182 ? 1.002 -5.438 11.633 1 87.06 182 HIS A O 1
ATOM 1463 N N . LEU A 1 183 ? -0.225 -3.83 10.805 1 89.19 183 LEU A N 1
ATOM 1464 C CA . LEU A 1 183 ? 0.828 -3.385 9.898 1 89.19 183 LEU A CA 1
ATOM 1465 C C . LEU A 1 183 ? 1.785 -2.432 10.602 1 89.19 183 LEU A C 1
ATOM 1467 O O . LEU A 1 183 ? 2.955 -2.324 10.227 1 89.19 183 LEU A O 1
ATOM 1471 N N . CYS A 1 184 ? 1.238 -1.759 11.594 1 90.94 184 CYS A N 1
ATOM 1472 C CA . CYS A 1 184 ? 2.01 -0.829 12.414 1 90.94 184 CYS A CA 1
ATOM 1473 C C . CYS A 1 184 ? 1.861 -1.154 13.891 1 90.94 184 CYS A C 1
ATOM 1475 O O . CYS A 1 184 ? 1.097 -0.498 14.602 1 90.94 184 CYS A O 1
ATOM 1477 N N . PRO A 1 185 ? 2.637 -2.051 14.328 1 86.5 185 PRO A N 1
ATOM 1478 C CA . PRO A 1 185 ? 2.453 -2.506 15.711 1 86.5 185 PRO A CA 1
ATOM 1479 C C . PRO A 1 185 ? 2.693 -1.397 16.734 1 86.5 185 PRO A C 1
ATOM 1481 O O . PRO A 1 185 ? 2.15 -1.446 17.844 1 86.5 185 PRO A O 1
ATOM 1484 N N . GLU A 1 186 ? 3.471 -0.42 16.422 1 92.12 186 GLU A N 1
ATOM 1485 C CA . GLU A 1 186 ? 3.795 0.662 17.344 1 92.12 186 GLU A CA 1
ATOM 1486 C C . GLU A 1 186 ? 2.695 1.719 17.375 1 92.12 186 GLU A C 1
ATOM 1488 O O . GLU A 1 186 ? 2.688 2.6 18.234 1 92.12 186 GLU A O 1
ATOM 1493 N N . LEU A 1 187 ? 1.803 1.603 16.422 1 95.44 187 LEU A N 1
ATOM 1494 C CA . LEU A 1 187 ? 0.747 2.604 16.312 1 95.44 187 LEU A CA 1
ATOM 1495 C C . LEU A 1 187 ? -0.261 2.451 17.453 1 95.44 187 LEU A C 1
ATOM 1497 O O . LEU A 1 187 ? -0.777 1.357 17.688 1 95.44 187 LEU A O 1
ATOM 1501 N N . GLN A 1 188 ? -0.515 3.504 18.125 1 95.38 188 GLN A N 1
ATOM 1502 C CA . GLN A 1 188 ? -1.553 3.533 19.141 1 95.38 188 GLN A CA 1
ATOM 1503 C C . GLN A 1 188 ? -2.865 4.07 18.578 1 95.38 188 GLN A C 1
ATOM 1505 O O . GLN A 1 188 ? -2.904 5.164 18.016 1 95.38 188 GLN A O 1
ATOM 1510 N N . ILE A 1 189 ? -3.848 3.285 18.734 1 95.06 189 ILE A N 1
ATOM 1511 C CA . ILE A 1 189 ? -5.191 3.713 18.344 1 95.06 189 ILE A CA 1
ATOM 1512 C C . ILE A 1 189 ? -5.984 4.098 19.594 1 95.06 189 ILE A C 1
ATOM 1514 O O . ILE A 1 189 ? -6.172 3.281 20.5 1 95.06 189 ILE A O 1
ATOM 1518 N N . ASP A 1 190 ? -6.371 5.332 19.656 1 94.75 190 ASP A N 1
ATOM 1519 C CA . ASP A 1 190 ? -7.082 5.902 20.781 1 94.75 190 ASP A CA 1
ATOM 1520 C C . ASP A 1 190 ? -8.586 5.992 20.516 1 94.75 190 ASP A C 1
ATOM 1522 O O . ASP A 1 190 ? -9 6.57 19.5 1 94.75 190 ASP A O 1
ATOM 1526 N N . ASN A 1 191 ? -9.359 5.48 21.391 1 92.75 191 ASN A N 1
ATOM 1527 C CA . ASN A 1 191 ? -10.805 5.445 21.203 1 92.75 191 ASN A CA 1
ATOM 1528 C C . ASN A 1 191 ? -11.5 6.566 21.969 1 92.75 191 ASN A C 1
ATOM 1530 O O . ASN A 1 191 ? -12.727 6.586 22.062 1 92.75 191 ASN A O 1
ATOM 1534 N N . SER A 1 192 ? -10.703 7.488 22.484 1 92.5 192 SER A N 1
ATOM 1535 C CA . SER A 1 192 ? -11.297 8.617 23.203 1 92.5 192 SER A CA 1
ATOM 1536 C C . SER A 1 192 ? -12.188 9.445 22.281 1 92.5 192 SER A C 1
ATOM 1538 O O . SER A 1 192 ? -11.992 9.445 21.062 1 92.5 192 SER A O 1
ATOM 1540 N N . VAL A 1 193 ? -13.078 10.125 22.891 1 93.06 193 VAL A N 1
ATOM 1541 C CA . VAL A 1 193 ? -13.93 11.047 22.156 1 93.06 193 VAL A CA 1
ATOM 1542 C C . VAL A 1 193 ? -13.125 12.281 21.75 1 93.06 193 VAL A C 1
ATOM 1544 O O . VAL A 1 193 ? -12.367 12.828 22.562 1 93.06 193 VAL A O 1
ATOM 1547 N N . VAL A 1 194 ? -13.32 12.633 20.5 1 94.12 194 VAL A N 1
ATOM 1548 C CA . VAL A 1 194 ? -12.594 13.805 20.016 1 94.12 194 VAL A CA 1
ATOM 1549 C C . VAL A 1 194 ? -13.578 14.789 19.375 1 94.12 194 VAL A C 1
ATOM 1551 O O . VAL A 1 194 ? -14.648 14.391 18.922 1 94.12 194 VAL A O 1
ATOM 1554 N N . GLN A 1 195 ? -13.203 16.078 19.453 1 92.06 195 GLN A N 1
ATOM 1555 C CA . GLN A 1 195 ? -13.977 17.141 18.828 1 92.06 195 GLN A CA 1
ATOM 1556 C C . GLN A 1 195 ? -13.078 18.109 18.062 1 92.06 195 GLN A C 1
ATOM 1558 O O . GLN A 1 195 ? -12.008 18.484 18.547 1 92.06 195 GLN A O 1
ATOM 1563 N N . LEU A 1 196 ? -13.523 18.391 16.906 1 93.06 196 LEU A N 1
ATOM 1564 C CA . LEU A 1 196 ? -12.82 19.453 16.172 1 93.06 196 LEU A CA 1
ATOM 1565 C C . LEU A 1 196 ? -13.211 20.828 16.719 1 93.06 196 LEU A C 1
ATOM 1567 O O . LEU A 1 196 ? -14.398 21.141 16.844 1 93.06 196 LEU A O 1
ATOM 1571 N N . GLU A 1 197 ? -12.18 21.578 17.031 1 93.94 197 GLU A N 1
ATOM 1572 C CA . GLU A 1 197 ? -12.406 22.938 17.484 1 93.94 197 GLU A CA 1
ATOM 1573 C C . GLU A 1 197 ? -12.414 23.938 16.328 1 93.94 197 GLU A C 1
ATOM 1575 O O . GLU A 1 197 ? -11.578 23.844 15.43 1 93.94 197 GLU A O 1
ATOM 1580 N N . THR A 1 198 ? -13.391 24.766 16.328 1 92 198 THR A N 1
ATOM 1581 C CA . THR A 1 198 ? -13.508 25.781 15.281 1 92 198 THR A CA 1
ATOM 1582 C C . THR A 1 198 ? -13.5 27.172 15.883 1 92 198 THR A C 1
ATOM 1584 O O . THR A 1 198 ? -13.852 27.359 17.047 1 92 198 THR A O 1
ATOM 1587 N N . ARG A 1 199 ? -12.992 28.078 15.062 1 86.81 199 ARG A N 1
ATOM 1588 C CA . ARG A 1 199 ? -13.055 29.469 15.477 1 86.81 199 ARG A CA 1
ATOM 1589 C C . ARG A 1 199 ? -14.492 29.969 15.531 1 86.81 199 ARG A C 1
ATOM 1591 O O . ARG A 1 199 ? -15.305 29.609 14.672 1 86.81 199 ARG A O 1
ATOM 1598 N N . SER A 1 200 ? -15.039 30.438 16.734 1 72.06 200 SER A N 1
ATOM 1599 C CA . SER A 1 200 ? -16.359 31.047 16.875 1 72.06 200 SER A CA 1
ATOM 1600 C C . SER A 1 200 ? -16.578 32.156 15.852 1 72.06 200 SER A C 1
ATOM 1602 O O . SER A 1 200 ? -15.688 32.969 15.602 1 72.06 200 SER A O 1
ATOM 1604 N N . SER A 1 201 ? -17.531 31.938 14.844 1 52.47 201 SER A N 1
ATOM 1605 C CA . SER A 1 201 ? -17.906 33.094 14.055 1 52.47 201 SER A CA 1
ATOM 1606 C C . SER A 1 201 ? -18.141 34.312 14.938 1 52.47 201 SER A C 1
ATOM 1608 O O . SER A 1 201 ? -18.562 34.188 16.094 1 52.47 201 SER A O 1
ATOM 1610 N N . MET B 1 1 ? -0.035 -25.672 -2.236 1 69.06 1 MET B N 1
ATOM 1611 C CA . MET B 1 1 ? -0.572 -24.719 -1.28 1 69.06 1 MET B CA 1
ATOM 1612 C C . MET B 1 1 ? -2.098 -24.719 -1.301 1 69.06 1 MET B C 1
ATOM 1614 O O . MET B 1 1 ? -2.709 -24.703 -2.371 1 69.06 1 MET B O 1
ATOM 1618 N N . ASN B 1 2 ? -2.746 -25 -0.221 1 79.44 2 ASN B N 1
ATOM 1619 C CA . ASN B 1 2 ? -4.188 -24.938 -0.008 1 79.44 2 ASN B CA 1
ATOM 1620 C C . ASN B 1 2 ? -4.535 -24.234 1.295 1 79.44 2 ASN B C 1
ATOM 1622 O O . ASN B 1 2 ? -4.352 -24.781 2.381 1 79.44 2 ASN B O 1
ATOM 1626 N N . VAL B 1 3 ? -4.984 -23 1.051 1 84.75 3 VAL B N 1
ATOM 1627 C CA . VAL B 1 3 ? -5.184 -22.203 2.258 1 84.75 3 VAL B CA 1
ATOM 1628 C C . VAL B 1 3 ? -6.461 -21.375 2.127 1 84.75 3 VAL B C 1
ATOM 1630 O O . VAL B 1 3 ? -6.895 -21.062 1.015 1 84.75 3 VAL B O 1
ATOM 1633 N N . ASN B 1 4 ? -7.051 -21.109 3.293 1 88.62 4 ASN B N 1
ATOM 1634 C CA . ASN B 1 4 ? -8.156 -20.156 3.383 1 88.62 4 ASN B CA 1
ATOM 1635 C C . ASN B 1 4 ? -7.711 -18.812 3.957 1 88.62 4 ASN B C 1
ATOM 1637 O O . ASN B 1 4 ? -6.977 -18.781 4.945 1 88.62 4 ASN B O 1
ATOM 1641 N N . LEU B 1 5 ? -8.125 -17.812 3.246 1 89.88 5 LEU B N 1
ATOM 1642 C CA . LEU B 1 5 ? -7.785 -16.453 3.674 1 89.88 5 LEU B CA 1
ATOM 1643 C C . LEU B 1 5 ? -9.031 -15.695 4.125 1 89.88 5 LEU B C 1
ATOM 1645 O O . LEU B 1 5 ? -10.07 -15.758 3.465 1 89.88 5 LEU B O 1
ATOM 1649 N N . TYR B 1 6 ? -8.906 -14.977 5.207 1 88.62 6 TYR B N 1
ATOM 1650 C CA . TYR B 1 6 ? -9.992 -14.188 5.773 1 88.62 6 TYR B CA 1
ATOM 1651 C C . TYR B 1 6 ? -9.531 -12.766 6.082 1 88.62 6 TYR B C 1
ATOM 1653 O O . TYR B 1 6 ? -8.336 -12.477 6.031 1 88.62 6 TYR B O 1
ATOM 1661 N N . CYS B 1 7 ? -10.539 -11.945 6.328 1 87.31 7 CYS B N 1
ATOM 1662 C CA . CYS B 1 7 ? -10.188 -10.617 6.812 1 87.31 7 CYS B CA 1
ATOM 1663 C C . CYS B 1 7 ? -9.5 -10.695 8.172 1 87.31 7 CYS B C 1
ATOM 1665 O O . CYS B 1 7 ? -9.914 -11.477 9.031 1 87.31 7 CYS B O 1
ATOM 1667 N N . PRO B 1 8 ? -8.523 -9.859 8.344 1 82.5 8 PRO B N 1
ATOM 1668 C CA . PRO B 1 8 ? -7.828 -9.93 9.625 1 82.5 8 PRO B CA 1
ATOM 1669 C C . PRO B 1 8 ? -8.719 -9.531 10.805 1 82.5 8 PRO B C 1
ATOM 1671 O O . PRO B 1 8 ? -9.57 -8.648 10.664 1 82.5 8 PRO B O 1
ATOM 1674 N N . ASN B 1 9 ? -8.867 -10.484 11.82 1 67.56 9 ASN B N 1
ATOM 1675 C CA . ASN B 1 9 ? -9.719 -10.25 12.984 1 67.56 9 ASN B CA 1
ATOM 1676 C C . ASN B 1 9 ? -8.891 -10.008 14.242 1 67.56 9 ASN B C 1
ATOM 1678 O O . ASN B 1 9 ? -9.367 -10.242 15.352 1 67.56 9 ASN B O 1
ATOM 1682 N N . GLY B 1 10 ? -8.047 -9.062 14.383 1 61.97 10 GLY B N 1
ATOM 1683 C CA . GLY B 1 10 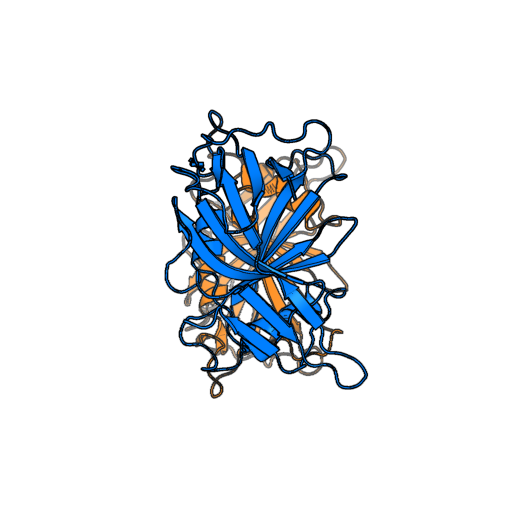? -7.348 -8.586 15.562 1 61.97 10 GLY B CA 1
ATOM 1684 C C . GLY B 1 10 ? -6.316 -9.57 16.078 1 61.97 10 GLY B C 1
ATOM 1685 O O . GLY B 1 10 ? -5.387 -9.18 16.797 1 61.97 10 GLY B O 1
ATOM 1686 N N . GLU B 1 11 ? -6.527 -10.906 15.891 1 62.22 11 GLU B N 1
ATOM 1687 C CA . GLU B 1 11 ? -5.523 -11.828 16.406 1 62.22 11 GLU B CA 1
ATOM 1688 C C . GLU B 1 11 ? -4.355 -11.977 15.445 1 62.22 11 GLU B C 1
ATOM 1690 O O . GLU B 1 11 ? -4.555 -12.016 14.227 1 62.22 11 GLU B O 1
ATOM 1695 N N . HIS B 1 12 ? -3.113 -11.766 15.93 1 62.62 12 HIS B N 1
ATOM 1696 C CA . HIS B 1 12 ? -1.914 -11.562 15.125 1 62.62 12 HIS B CA 1
ATOM 1697 C C . HIS B 1 12 ? -1.313 -12.898 14.688 1 62.62 12 HIS B C 1
ATOM 1699 O O . HIS B 1 12 ? -0.52 -12.945 13.75 1 62.62 12 HIS B O 1
ATOM 1705 N N . ASP B 1 13 ? -1.697 -13.938 14.992 1 69.88 13 ASP B N 1
ATOM 1706 C CA . ASP B 1 13 ? -0.756 -15.047 14.898 1 69.88 13 ASP B CA 1
ATOM 1707 C C . ASP B 1 13 ? -0.807 -15.703 13.516 1 69.88 13 ASP B C 1
ATOM 1709 O O . ASP B 1 13 ? 0.177 -16.297 13.07 1 69.88 13 ASP B O 1
ATOM 1713 N N . ASN B 1 14 ? -1.7 -15.461 12.656 1 86.31 14 ASN B N 1
ATOM 1714 C CA . ASN B 1 14 ? -1.694 -16.172 11.383 1 86.31 14 ASN B CA 1
ATOM 1715 C C . ASN B 1 14 ? -1.993 -15.242 10.219 1 86.31 14 ASN B C 1
ATOM 1717 O O . ASN B 1 14 ? -2.836 -15.547 9.367 1 86.31 14 ASN B O 1
ATOM 1721 N N . ASN B 1 15 ? -1.056 -14.312 10.18 1 90.5 15 ASN B N 1
ATOM 1722 C CA . ASN B 1 15 ? -1.27 -13.328 9.117 1 90.5 15 ASN B CA 1
ATOM 1723 C C . ASN B 1 15 ? -0.439 -13.648 7.879 1 90.5 15 ASN B C 1
ATOM 1725 O O . ASN B 1 15 ? 0.643 -14.227 7.984 1 90.5 15 ASN B O 1
ATOM 1729 N N . ILE B 1 16 ? -0.911 -13.359 6.789 1 93.06 16 ILE B N 1
ATOM 1730 C CA . ILE B 1 16 ? -0.192 -13.391 5.523 1 93.06 16 ILE B CA 1
ATOM 1731 C C . ILE B 1 16 ? -0.359 -12.055 4.801 1 93.06 16 ILE B C 1
ATOM 1733 O O . ILE B 1 16 ? -1.458 -11.492 4.758 1 93.06 16 ILE B O 1
ATOM 1737 N N . SER B 1 17 ? 0.687 -11.531 4.344 1 95.44 17 SER B N 1
ATOM 1738 C CA . SER B 1 17 ? 0.632 -10.281 3.592 1 95.44 17 SER B CA 1
ATOM 1739 C C . SER B 1 17 ? 1.006 -10.5 2.129 1 95.44 17 SER B C 1
ATOM 1741 O O . SER B 1 17 ? 1.869 -11.32 1.819 1 95.44 17 SER B O 1
ATOM 1743 N N . PHE B 1 18 ? 0.357 -9.82 1.274 1 97 18 PHE B N 1
ATOM 1744 C CA . PHE B 1 18 ? 0.667 -9.711 -0.146 1 97 18 PHE B CA 1
ATOM 1745 C C . PHE B 1 18 ? 1.103 -8.289 -0.497 1 97 18 PHE B C 1
ATOM 1747 O O . PHE B 1 18 ? 0.303 -7.355 -0.432 1 97 18 PHE B O 1
ATOM 1754 N N . ILE B 1 19 ? 2.354 -8.109 -0.854 1 97.69 19 ILE B N 1
ATOM 1755 C CA . ILE B 1 19 ? 2.93 -6.801 -1.141 1 97.69 19 ILE B CA 1
ATOM 1756 C C . ILE B 1 19 ? 3.184 -6.664 -2.641 1 97.69 19 ILE B C 1
ATOM 1758 O O . ILE B 1 19 ? 3.91 -7.473 -3.227 1 97.69 19 ILE B O 1
ATOM 1762 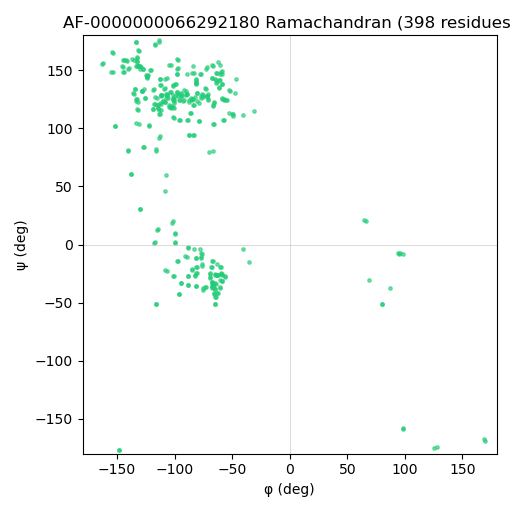N N . MET B 1 20 ? 2.598 -5.66 -3.246 1 97.44 20 MET B N 1
ATOM 1763 C CA . MET B 1 20 ? 2.68 -5.465 -4.691 1 97.44 20 MET B CA 1
ATOM 1764 C C . MET B 1 20 ? 3.238 -4.082 -5.02 1 97.44 20 MET B C 1
ATOM 1766 O O . MET B 1 20 ? 2.941 -3.107 -4.332 1 97.44 20 MET B O 1
ATOM 1770 N N . PRO B 1 21 ? 4.02 -4.102 -6.098 1 95.56 21 PRO B N 1
ATOM 1771 C CA . PRO B 1 21 ? 4.426 -2.766 -6.543 1 95.56 21 PRO B CA 1
ATOM 1772 C C . PRO B 1 21 ? 3.248 -1.905 -6.988 1 95.56 21 PRO B C 1
ATOM 1774 O O . PRO B 1 21 ? 2.299 -2.416 -7.59 1 95.56 21 PRO B O 1
ATOM 1777 N N . SER B 1 22 ? 3.256 -0.647 -6.648 1 94.44 22 SER B N 1
ATOM 1778 C CA . SER B 1 22 ? 2.23 0.302 -7.07 1 94.44 22 SER B CA 1
ATOM 1779 C C . SER B 1 22 ? 2.82 1.399 -7.949 1 94.44 22 SER B C 1
ATOM 1781 O O . SER B 1 22 ? 2.318 1.663 -9.039 1 94.44 22 SER B O 1
ATOM 1783 N N . LYS B 1 23 ? 3.859 1.999 -7.477 1 93 23 LYS B N 1
ATOM 1784 C CA . LYS B 1 23 ? 4.621 3.021 -8.188 1 93 23 LYS B CA 1
ATOM 1785 C C . LYS B 1 23 ? 6.098 2.975 -7.805 1 93 23 LYS B C 1
ATOM 1787 O O . LYS B 1 23 ? 6.508 2.131 -7.008 1 93 23 LYS B O 1
ATOM 1792 N N . THR B 1 24 ? 6.914 3.893 -8.32 1 90.06 24 THR B N 1
ATOM 1793 C CA . THR B 1 24 ? 8.359 3.855 -8.141 1 90.06 24 THR B CA 1
ATOM 1794 C C . THR B 1 24 ? 8.727 3.891 -6.664 1 90.06 24 THR B C 1
ATOM 1796 O O . THR B 1 24 ? 9.734 3.305 -6.254 1 90.06 24 THR B O 1
ATOM 1799 N N . ASN B 1 25 ? 7.945 4.539 -5.848 1 93.62 25 ASN B N 1
ATOM 1800 C CA . ASN B 1 25 ? 8.266 4.617 -4.426 1 93.62 25 ASN B CA 1
ATOM 1801 C C . ASN B 1 25 ? 7.066 4.234 -3.561 1 93.62 25 ASN B C 1
ATOM 1803 O O . ASN B 1 25 ? 6.891 4.77 -2.461 1 93.62 25 ASN B O 1
ATOM 1807 N N . ALA B 1 26 ? 6.27 3.359 -4.117 1 96.19 26 ALA B N 1
ATOM 1808 C CA . ALA B 1 26 ? 5.078 2.979 -3.365 1 96.19 26 ALA B CA 1
ATOM 1809 C C . ALA B 1 26 ? 4.746 1.504 -3.574 1 96.19 26 ALA B C 1
ATOM 1811 O O . ALA B 1 26 ? 5.004 0.948 -4.645 1 96.19 26 ALA B O 1
ATOM 1812 N N . VAL B 1 27 ? 4.195 0.94 -2.574 1 96.88 27 VAL B N 1
ATOM 1813 C CA . VAL B 1 27 ? 3.674 -0.42 -2.656 1 96.88 27 VAL B CA 1
ATOM 1814 C C . VAL B 1 27 ? 2.271 -0.472 -2.051 1 96.88 27 VAL B C 1
ATOM 1816 O O . VAL B 1 27 ? 1.89 0.41 -1.278 1 96.88 27 VAL B O 1
ATOM 1819 N N . ILE B 1 28 ? 1.529 -1.425 -2.43 1 97.56 28 ILE B N 1
ATOM 1820 C CA . ILE B 1 28 ? 0.262 -1.742 -1.778 1 97.56 28 ILE B CA 1
ATOM 1821 C C . ILE B 1 28 ? 0.397 -3.045 -0.993 1 97.56 28 ILE B C 1
ATOM 1823 O O . ILE B 1 28 ? 0.991 -4.012 -1.479 1 97.56 28 ILE B O 1
ATOM 1827 N N . VAL B 1 29 ? -0.087 -3.062 0.214 1 97.31 29 VAL B N 1
ATOM 1828 C CA . VAL B 1 29 ? -0.007 -4.23 1.087 1 97.31 29 VAL B CA 1
ATOM 1829 C C . VAL B 1 29 ? -1.413 -4.719 1.428 1 97.31 29 VAL B C 1
ATOM 1831 O O . VAL B 1 29 ? -2.234 -3.955 1.942 1 97.31 29 VAL B O 1
ATOM 1834 N N . TYR B 1 30 ? -1.722 -5.934 1.096 1 97.12 30 TYR B N 1
ATOM 1835 C CA . TYR B 1 30 ? -2.938 -6.605 1.541 1 97.12 30 TYR B CA 1
ATOM 1836 C C . TYR B 1 30 ? -2.643 -7.566 2.689 1 97.12 30 TYR B C 1
ATOM 1838 O O . TYR B 1 30 ? -1.671 -8.32 2.639 1 97.12 30 TYR B O 1
ATOM 1846 N N . LEU B 1 31 ? -3.439 -7.555 3.648 1 95.56 31 LEU B N 1
ATOM 1847 C CA . LEU B 1 31 ? -3.295 -8.445 4.797 1 95.56 31 LEU B CA 1
ATOM 1848 C C . LEU B 1 31 ? -4.496 -9.383 4.914 1 95.56 31 LEU B C 1
ATOM 1850 O O . LEU B 1 31 ? -5.641 -8.945 4.758 1 95.56 31 LEU B O 1
ATOM 1854 N N . PHE B 1 32 ? -4.164 -10.633 5.125 1 94.69 32 PHE B N 1
ATOM 1855 C CA . PHE B 1 32 ? -5.18 -11.641 5.398 1 94.69 32 PHE B CA 1
ATOM 1856 C C . PHE B 1 32 ? -4.785 -12.5 6.59 1 94.69 32 PHE B C 1
ATOM 1858 O O . PHE B 1 32 ? -3.623 -12.508 7.004 1 94.69 32 PHE B O 1
ATOM 1865 N N . LYS B 1 33 ? -5.77 -13.125 7.125 1 92 33 LYS B N 1
ATOM 1866 C CA . LYS B 1 33 ? -5.535 -14.18 8.109 1 92 33 LYS B CA 1
ATOM 1867 C C . LYS B 1 33 ? -5.621 -15.562 7.469 1 92 33 LYS B C 1
ATOM 1869 O O . LYS B 1 33 ? -6.496 -15.812 6.637 1 92 33 LYS B O 1
ATOM 1874 N N . LEU B 1 34 ? -4.734 -16.375 7.852 1 89.19 34 LEU B N 1
ATOM 1875 C CA . LEU B 1 34 ? -4.746 -17.75 7.398 1 89.19 34 LEU B CA 1
ATOM 1876 C C . LEU B 1 34 ? -5.57 -18.625 8.344 1 89.19 34 LEU B C 1
ATOM 1878 O O . LEU B 1 34 ? -5.41 -18.562 9.562 1 89.19 34 LEU B O 1
ATOM 1882 N N . ASP B 1 35 ? -6.445 -19.328 7.699 1 82.69 35 ASP B N 1
ATOM 1883 C CA . ASP B 1 35 ? -7.156 -20.328 8.492 1 82.69 35 ASP B CA 1
ATOM 1884 C C . ASP B 1 35 ? -6.387 -21.656 8.523 1 82.69 35 ASP B C 1
ATOM 1886 O O . ASP B 1 35 ? -6.512 -22.469 7.613 1 82.69 35 ASP B O 1
ATOM 1890 N N . ILE B 1 36 ? -5.648 -21.875 9.414 1 72.69 36 ILE B N 1
ATOM 1891 C CA . ILE B 1 36 ? -4.812 -23.062 9.508 1 72.69 36 ILE B CA 1
ATOM 1892 C C . ILE B 1 36 ? -5.613 -24.203 10.125 1 72.69 36 ILE B C 1
ATOM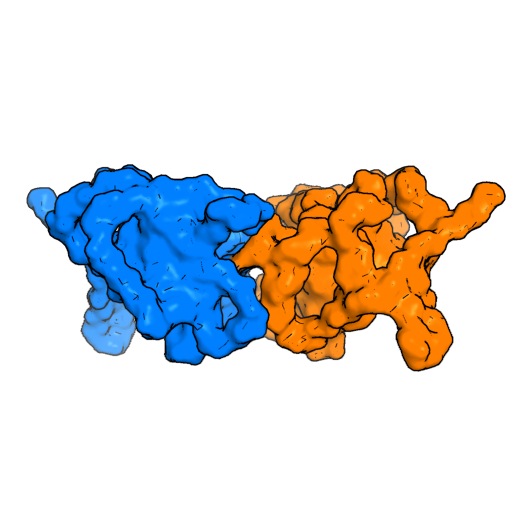 1894 O O . ILE B 1 36 ? -5.277 -25.375 9.938 1 72.69 36 ILE B O 1
ATOM 1898 N N . GLU B 1 37 ? -6.637 -23.875 10.82 1 69.75 37 GLU B N 1
ATOM 1899 C CA . GLU B 1 37 ? -7.391 -24.906 11.531 1 69.75 37 GLU B CA 1
ATOM 1900 C C . GLU B 1 37 ? -8.367 -25.609 10.594 1 69.75 37 GLU B C 1
ATOM 1902 O O . GLU B 1 37 ? -8.641 -26.812 10.766 1 69.75 37 GLU B O 1
ATOM 1907 N N . HIS B 1 38 ? -8.898 -24.891 9.719 1 67.69 38 HIS B N 1
ATOM 1908 C CA . HIS B 1 38 ? -9.891 -25.469 8.82 1 67.69 38 HIS B CA 1
ATOM 1909 C C . HIS B 1 38 ? -9.398 -25.453 7.375 1 67.69 38 HIS B C 1
ATOM 1911 O O . HIS B 1 38 ? -9.703 -24.531 6.621 1 67.69 38 HIS B O 1
ATOM 1917 N N . PRO B 1 39 ? -8.609 -26.391 7.004 1 63.66 39 PRO B N 1
ATOM 1918 C CA . PRO B 1 39 ? -8.148 -26.406 5.613 1 63.66 39 PRO B CA 1
ATOM 1919 C C . PRO B 1 39 ? -9.289 -26.484 4.605 1 63.66 39 PRO B C 1
ATOM 1921 O O . PRO B 1 39 ? -10.336 -27.078 4.898 1 63.66 39 PRO B O 1
ATOM 1924 N N . PRO B 1 40 ? -9.078 -25.656 3.561 1 65.44 40 PRO B N 1
ATOM 1925 C CA . PRO B 1 40 ? -10.164 -25.609 2.582 1 65.44 40 PRO B CA 1
ATOM 1926 C C . PRO B 1 40 ? -10.578 -26.984 2.082 1 65.44 40 PRO B C 1
ATOM 1928 O O . PRO B 1 40 ? -9.742 -27.891 1.994 1 65.44 40 PRO B O 1
ATOM 1931 N N . THR B 1 41 ? -11.922 -27.125 2.104 1 63.62 41 THR B N 1
ATOM 1932 C CA . THR B 1 41 ? -12.445 -28.328 1.457 1 63.62 41 THR B CA 1
ATOM 1933 C C . THR B 1 41 ? -12.398 -28.188 -0.061 1 63.62 41 THR B C 1
ATOM 1935 O O . THR B 1 41 ? -12.656 -27.109 -0.6 1 63.62 41 THR B O 1
ATOM 1938 N N . TYR B 1 42 ? -11.82 -29.203 -0.615 1 64.06 42 TYR B N 1
ATOM 1939 C CA . TYR B 1 42 ? -11.711 -29.234 -2.068 1 64.06 42 TYR B CA 1
ATOM 1940 C C . TYR B 1 42 ? -13.086 -29.156 -2.721 1 64.06 42 TYR B C 1
ATOM 1942 O O . TYR B 1 42 ? -13.969 -29.953 -2.402 1 64.06 42 TYR B O 1
ATOM 1950 N N . ASN B 1 43 ? -13.375 -28.016 -3.303 1 66.56 43 ASN B N 1
ATOM 1951 C CA . ASN B 1 43 ? -14.562 -27.891 -4.141 1 66.56 43 ASN B CA 1
ATOM 1952 C C . ASN B 1 43 ? -14.203 -27.438 -5.555 1 66.56 43 ASN B C 1
ATOM 1954 O O . ASN B 1 43 ? -13.898 -26.266 -5.781 1 66.56 43 ASN B O 1
ATOM 1958 N N . VAL B 1 44 ? -14.211 -28.469 -6.438 1 63.84 44 VAL B N 1
ATOM 1959 C CA . VAL B 1 44 ? -13.844 -28.219 -7.824 1 63.84 44 VAL B CA 1
ATOM 1960 C C . VAL B 1 44 ? -14.789 -27.188 -8.43 1 63.84 44 VAL B C 1
ATOM 1962 O O . VAL B 1 44 ? -14.438 -26.484 -9.383 1 63.84 44 VAL B O 1
ATOM 1965 N N . ASN B 1 45 ? -15.922 -27.016 -7.82 1 67.38 45 ASN B N 1
ATOM 1966 C CA . ASN B 1 45 ? -16.922 -26.109 -8.367 1 67.38 45 ASN B CA 1
ATOM 1967 C C . ASN B 1 45 ? -16.938 -24.766 -7.625 1 67.38 45 ASN B C 1
ATOM 1969 O O . ASN B 1 45 ? -17.906 -24.016 -7.711 1 67.38 45 ASN B O 1
ATOM 1973 N N . ALA B 1 46 ? -15.852 -24.656 -7.012 1 77 46 ALA B N 1
ATOM 1974 C CA . ALA B 1 46 ? -15.859 -23.422 -6.234 1 77 46 ALA B CA 1
ATOM 1975 C C . ALA B 1 46 ? -15.766 -22.203 -7.145 1 77 46 ALA B C 1
ATOM 1977 O O . ALA B 1 46 ? -14.953 -22.172 -8.07 1 77 46 ALA B O 1
ATOM 1978 N N . LYS B 1 47 ? -16.719 -21.281 -7.031 1 87.56 47 LYS B N 1
ATOM 1979 C CA . LYS B 1 47 ? -16.812 -20.062 -7.828 1 87.56 47 LYS B CA 1
ATOM 1980 C C . LYS B 1 47 ? -16.359 -18.844 -7.023 1 87.56 47 LYS B C 1
ATOM 1982 O O . LYS B 1 47 ? -16.297 -18.891 -5.793 1 87.56 47 LYS B O 1
ATOM 1987 N N . THR B 1 48 ? -15.922 -17.875 -7.797 1 93.5 48 THR B N 1
ATOM 1988 C CA . THR B 1 48 ? -15.508 -16.625 -7.164 1 93.5 48 THR B CA 1
ATOM 1989 C C . THR B 1 48 ? -16.656 -15.625 -7.137 1 93.5 48 THR B C 1
ATOM 1991 O O . THR B 1 48 ? -17.344 -15.43 -8.141 1 93.5 48 THR B O 1
ATOM 1994 N N . ARG B 1 49 ? -16.891 -15.148 -6.012 1 94.06 49 ARG B N 1
ATOM 1995 C CA . ARG B 1 49 ? -17.766 -13.984 -5.859 1 94.06 49 ARG B CA 1
ATOM 1996 C C . ARG B 1 49 ? -16.969 -12.75 -5.449 1 94.06 49 ARG B C 1
ATOM 1998 O O . ARG B 1 49 ? -16.25 -12.773 -4.441 1 94.06 49 ARG B O 1
ATOM 2005 N N . LEU B 1 50 ? -17.094 -11.727 -6.258 1 95 50 LEU B N 1
ATOM 2006 C CA . LEU B 1 50 ? -16.359 -10.5 -5.941 1 95 50 LEU B CA 1
ATOM 2007 C C . LEU B 1 50 ? -17.094 -9.695 -4.875 1 95 50 LEU B C 1
ATOM 2009 O O . LEU B 1 50 ? -18.297 -9.469 -4.98 1 95 50 LEU B O 1
ATOM 2013 N N . VAL B 1 51 ? -16.375 -9.305 -3.859 1 95.81 51 VAL B N 1
ATOM 2014 C CA . VAL B 1 51 ? -16.953 -8.523 -2.77 1 95.81 51 VAL B CA 1
ATOM 2015 C C . VAL B 1 51 ? -16.078 -7.297 -2.496 1 95.81 51 VAL B C 1
ATOM 2017 O O . VAL B 1 51 ? -14.875 -7.324 -2.742 1 95.81 51 VAL B O 1
ATOM 2020 N N . SER B 1 52 ? -16.641 -6.234 -1.964 1 92.38 52 SER B N 1
ATOM 2021 C CA . SER B 1 52 ? -15.906 -5.016 -1.649 1 92.38 52 SER B CA 1
ATOM 2022 C C . SER B 1 52 ? -15.188 -5.137 -0.311 1 92.38 52 SER B C 1
ATOM 2024 O O . SER B 1 52 ? -14.172 -4.469 -0.084 1 92.38 52 SER B O 1
ATOM 2026 N N . GLY B 1 53 ? -15.719 -5.965 0.571 1 90.31 53 GLY B N 1
ATOM 2027 C CA . GLY B 1 53 ? -15.172 -6.082 1.915 1 90.31 53 GLY B CA 1
ATOM 2028 C C . GLY B 1 53 ? -15.883 -5.191 2.922 1 90.31 53 GLY B C 1
ATOM 2029 O O . GLY B 1 53 ? -15.664 -5.32 4.129 1 90.31 53 GLY B O 1
ATOM 2030 N N . TYR B 1 54 ? -16.766 -4.305 2.498 1 88.19 54 TYR B N 1
ATOM 2031 C CA . TYR B 1 54 ? -17.453 -3.383 3.396 1 88.19 54 TYR B CA 1
ATOM 2032 C C . TYR B 1 54 ? -18.828 -3.912 3.764 1 88.19 54 TYR B C 1
ATOM 2034 O O . TYR B 1 54 ? -19.438 -3.445 4.727 1 88.19 54 TYR B O 1
ATOM 2042 N N . GLU B 1 55 ? -19.234 -4.918 2.979 1 85.5 55 GLU B N 1
ATOM 2043 C CA . GLU B 1 55 ? -20.547 -5.5 3.24 1 85.5 55 GLU B CA 1
ATOM 2044 C C . GLU B 1 55 ? -20.5 -6.508 4.387 1 85.5 55 GLU B C 1
ATOM 2046 O O . GLU B 1 55 ? -19.547 -7.301 4.469 1 85.5 55 GLU B O 1
ATOM 2051 N N . ASN B 1 56 ? -21.453 -6.48 5.227 1 81.75 56 ASN B N 1
ATOM 2052 C CA . ASN B 1 56 ? -21.5 -7.402 6.355 1 81.75 56 ASN B CA 1
ATOM 2053 C C . ASN B 1 56 ? -22.031 -8.773 5.945 1 81.75 56 ASN B C 1
ATOM 2055 O O . ASN B 1 56 ? -21.672 -9.789 6.551 1 81.75 56 ASN B O 1
ATOM 2059 N N . SER B 1 57 ? -22.75 -8.875 4.977 1 86.62 57 SER B N 1
ATOM 2060 C CA . SER B 1 57 ? -23.453 -10.102 4.609 1 86.62 57 SER B CA 1
ATOM 2061 C C . SER B 1 57 ? -22.531 -11.062 3.875 1 86.62 57 SER B C 1
ATOM 2063 O O . SER B 1 57 ? -22.797 -12.273 3.834 1 86.62 57 SER B O 1
ATOM 2065 N N . ARG B 1 58 ? -21.484 -10.648 3.354 1 89.75 58 ARG B N 1
ATOM 2066 C CA . ARG B 1 58 ? -20.562 -11.484 2.598 1 89.75 58 ARG B CA 1
ATOM 2067 C C . ARG B 1 58 ? -19.109 -11.117 2.906 1 89.75 58 ARG B C 1
ATOM 2069 O O . ARG B 1 58 ? -18.453 -10.469 2.098 1 89.75 58 ARG B O 1
ATOM 2076 N N . PRO B 1 59 ? -18.656 -11.617 3.998 1 90.88 59 PRO B N 1
ATOM 2077 C CA . PRO B 1 59 ? -17.281 -11.297 4.375 1 90.88 59 PRO B CA 1
ATOM 2078 C C . PRO B 1 59 ? -16.25 -11.898 3.424 1 90.88 59 PRO B C 1
ATOM 2080 O O . PRO B 1 59 ? -16.531 -12.898 2.756 1 90.88 59 PRO B O 1
ATOM 2083 N N . ILE B 1 60 ? -15.164 -11.289 3.354 1 92.94 60 ILE B N 1
ATOM 2084 C CA . ILE B 1 60 ? -14.055 -11.812 2.564 1 92.94 60 ILE B CA 1
ATOM 2085 C C . ILE B 1 60 ? -13.672 -13.203 3.066 1 92.94 60 ILE B C 1
ATOM 2087 O O . ILE B 1 60 ? -13.492 -13.406 4.27 1 92.94 60 ILE B O 1
ATOM 2091 N N . ASN B 1 61 ? -13.641 -14.141 2.213 1 91.44 61 ASN B N 1
ATOM 2092 C CA . ASN B 1 61 ? -13.258 -15.531 2.41 1 91.44 61 ASN B CA 1
ATOM 2093 C C . ASN B 1 61 ? -12.703 -16.141 1.13 1 91.44 61 ASN B C 1
ATOM 2095 O O . ASN B 1 61 ? -13.461 -16.594 0.27 1 91.44 61 ASN B O 1
ATOM 2099 N N . ILE B 1 62 ? -11.398 -16.234 1.1 1 93 62 ILE B N 1
ATOM 2100 C CA . ILE B 1 62 ? -10.742 -16.641 -0.136 1 93 62 ILE B CA 1
ATOM 2101 C C . ILE B 1 62 ? -10.109 -18.016 0.045 1 93 62 ILE B C 1
ATOM 2103 O O . ILE B 1 62 ? -9.375 -18.25 1.01 1 93 62 ILE B O 1
ATOM 2107 N N . ASN B 1 63 ? -10.422 -18.859 -0.859 1 91.31 63 ASN B N 1
ATOM 2108 C CA . ASN B 1 63 ? -9.734 -20.141 -0.956 1 91.31 63 ASN B CA 1
ATOM 2109 C C . ASN B 1 63 ? -8.68 -20.125 -2.053 1 91.31 63 ASN B C 1
ATOM 2111 O O . ASN B 1 63 ? -8.969 -19.797 -3.205 1 91.31 63 ASN B O 1
ATOM 2115 N N . LEU B 1 64 ? -7.473 -20.406 -1.614 1 90.88 64 LEU B N 1
ATOM 2116 C CA . LEU B 1 64 ? -6.371 -20.531 -2.561 1 90.88 64 LEU B CA 1
ATOM 2117 C C . LEU B 1 64 ? -5.895 -21.969 -2.67 1 90.88 64 LEU B C 1
ATOM 2119 O O . LEU B 1 64 ? -5.582 -22.609 -1.658 1 90.88 64 LEU B O 1
ATOM 2123 N N . ARG B 1 65 ? -5.832 -22.375 -3.938 1 88.5 65 ARG B N 1
ATOM 2124 C CA . ARG B 1 65 ? -5.387 -23.734 -4.18 1 88.5 65 ARG B CA 1
ATOM 2125 C C . ARG B 1 65 ? -4.395 -23.797 -5.336 1 88.5 65 ARG B C 1
ATOM 2127 O O . ARG B 1 65 ? -4.652 -23.25 -6.41 1 88.5 65 ARG B O 1
ATOM 2134 N N . SER B 1 66 ? -3.344 -24.438 -5.07 1 87.88 66 SER B N 1
ATOM 2135 C CA . SER B 1 66 ? -2.357 -24.641 -6.125 1 87.88 66 SER B CA 1
ATOM 2136 C C . SER B 1 66 ? -2.627 -25.938 -6.891 1 87.88 66 SER B C 1
ATOM 2138 O O . SER B 1 66 ? -2.871 -26.984 -6.289 1 87.88 66 SER B O 1
ATOM 2140 N N . ILE B 1 67 ? -2.646 -25.75 -8.211 1 80.38 67 ILE B N 1
ATOM 2141 C CA . ILE B 1 67 ? -2.812 -26.953 -9.031 1 80.38 67 ILE B CA 1
ATOM 2142 C C . ILE B 1 67 ? -1.741 -26.984 -10.117 1 80.38 67 ILE B C 1
ATOM 2144 O O . ILE B 1 67 ? -1.206 -25.953 -10.508 1 80.38 67 ILE B O 1
ATOM 2148 N N . THR B 1 68 ? -1.392 -28.203 -10.508 1 72.62 68 THR B N 1
ATOM 2149 C CA . THR B 1 68 ? -0.512 -28.359 -11.664 1 72.62 68 THR B CA 1
ATOM 2150 C C . THR B 1 68 ? -1.282 -28.141 -12.961 1 72.62 68 THR B C 1
ATOM 2152 O O . THR B 1 68 ? -2.449 -28.531 -13.07 1 72.62 68 THR B O 1
ATOM 2155 N N . PRO B 1 69 ? -0.885 -27.25 -13.898 1 63.81 69 PRO B N 1
ATOM 2156 C CA . PRO B 1 69 ? -1.556 -26.812 -15.125 1 63.81 69 PRO B CA 1
ATOM 2157 C C . PRO B 1 69 ? -2.238 -27.953 -15.867 1 63.81 69 PRO B C 1
ATOM 2159 O O . PRO B 1 69 ? -2.998 -27.719 -16.812 1 63.81 69 PRO B O 1
ATOM 2162 N N . SER B 1 70 ? -2.189 -29.156 -15.547 1 58.22 70 SER B N 1
ATOM 2163 C CA . SER B 1 70 ? -2.883 -30.078 -16.438 1 58.22 70 SER B CA 1
ATOM 2164 C C . SER B 1 70 ? -4.371 -29.75 -16.516 1 58.22 70 SER B C 1
ATOM 2166 O O . SER B 1 70 ? -5.113 -30.406 -17.25 1 58.22 70 SER B O 1
ATOM 2168 N N . LEU B 1 71 ? -4.879 -29.219 -15.414 1 53.44 71 LEU B N 1
ATOM 2169 C CA . LEU B 1 71 ? -6.219 -29.562 -14.953 1 53.44 71 LEU B CA 1
ATOM 2170 C C . LEU B 1 71 ? -7.273 -28.719 -15.656 1 53.44 71 LEU B C 1
ATOM 2172 O O . LEU B 1 71 ? -6.977 -27.625 -16.141 1 53.44 71 LEU B O 1
ATOM 2176 N N . ASN B 1 72 ? -8.508 -29.312 -15.727 1 54.91 72 ASN B N 1
ATOM 2177 C CA . ASN B 1 72 ? -9.844 -28.891 -16.141 1 54.91 72 ASN B CA 1
ATOM 2178 C C . ASN B 1 72 ? -10.227 -27.547 -15.516 1 54.91 72 ASN B C 1
ATOM 2180 O O . ASN B 1 72 ? -9.727 -27.203 -14.445 1 54.91 72 ASN B O 1
ATOM 2184 N N . GLY B 1 73 ? -10.672 -26.688 -16.359 1 57.12 73 GLY B N 1
ATOM 2185 C CA . GLY B 1 73 ? -11.211 -25.375 -16.078 1 57.12 73 GLY B CA 1
ATOM 2186 C C . GLY B 1 73 ? -11.906 -25.297 -14.727 1 57.12 73 GLY B C 1
ATOM 2187 O O . GLY B 1 73 ? -12.367 -26.312 -14.203 1 57.12 73 GLY B O 1
ATOM 2188 N N . THR B 1 74 ? -11.344 -24.5 -13.836 1 66.88 74 THR B N 1
ATOM 2189 C CA . THR B 1 74 ? -12.062 -24.141 -12.609 1 66.88 74 THR B CA 1
ATOM 2190 C C . THR B 1 74 ? -13.227 -23.203 -12.914 1 66.88 74 THR B C 1
ATOM 2192 O O . THR B 1 74 ? -13.023 -22.016 -13.188 1 66.88 74 THR B O 1
ATOM 2195 N N . ARG B 1 75 ? -14.344 -23.781 -13.398 1 73.62 75 ARG B N 1
ATOM 2196 C CA . ARG B 1 75 ? -15.453 -22.938 -13.844 1 73.62 75 ARG B CA 1
ATOM 2197 C C . ARG B 1 75 ? -15.797 -21.891 -12.789 1 73.62 75 ARG B C 1
ATOM 2199 O O . ARG B 1 75 ? -16.188 -22.234 -11.664 1 73.62 75 ARG B O 1
ATOM 2206 N N . GLY B 1 76 ? -15.453 -20.578 -13.188 1 88.19 76 GLY B N 1
ATOM 2207 C CA . GLY B 1 76 ? -15.969 -19.453 -12.438 1 88.19 76 GLY B CA 1
ATOM 2208 C C . GLY B 1 76 ? -14.977 -18.906 -11.422 1 88.19 76 GLY B C 1
ATOM 2209 O O . GLY B 1 76 ? -15.227 -17.875 -10.789 1 88.19 76 GLY B O 1
ATOM 2210 N N . ALA B 1 77 ? -13.852 -19.609 -11.234 1 92.31 77 ALA B N 1
ATOM 2211 C CA . ALA B 1 77 ? -12.828 -19.109 -10.32 1 92.31 77 ALA B CA 1
ATOM 2212 C C . ALA B 1 77 ? -11.711 -18.391 -11.078 1 92.31 77 ALA B C 1
ATOM 2214 O O . ALA B 1 77 ? -11.594 -18.547 -12.297 1 92.31 77 ALA B O 1
ATOM 2215 N N . TYR B 1 78 ? -11.016 -17.594 -10.359 1 93.5 78 TYR B N 1
ATOM 2216 C CA . TYR B 1 78 ? -9.859 -16.953 -10.977 1 93.5 78 TYR B CA 1
ATOM 2217 C C . TYR B 1 78 ? -8.656 -17.891 -10.984 1 93.5 78 TYR B C 1
ATOM 2219 O O . TYR B 1 78 ? -8.422 -18.609 -10.023 1 93.5 78 TYR B O 1
ATOM 2227 N N . VAL B 1 79 ? -7.965 -17.812 -12.055 1 92.75 79 VAL B N 1
ATOM 2228 C CA . VAL B 1 79 ? -6.75 -18.594 -12.227 1 92.75 79 VAL B CA 1
ATOM 2229 C C . VAL B 1 79 ? -5.539 -17.672 -12.297 1 92.75 79 VAL B C 1
ATOM 2231 O O . VAL B 1 79 ? -5.445 -16.828 -13.195 1 92.75 79 VAL B O 1
ATOM 2234 N N . ILE B 1 80 ? -4.656 -17.812 -11.367 1 94.12 80 ILE B N 1
ATOM 2235 C CA . ILE B 1 80 ? -3.398 -17.062 -11.344 1 94.12 80 ILE B CA 1
ATOM 2236 C C . ILE B 1 80 ? -2.262 -17.969 -11.836 1 94.12 80 ILE B C 1
ATOM 2238 O O . ILE B 1 80 ? -1.91 -18.938 -11.172 1 94.12 80 ILE B O 1
ATOM 2242 N N . SER B 1 81 ? -1.774 -17.656 -13 1 94.19 81 SER B N 1
ATOM 2243 C CA . SER B 1 81 ? -0.563 -18.297 -13.5 1 94.19 81 SER B CA 1
ATOM 2244 C C . SER B 1 81 ? 0.689 -17.609 -12.961 1 94.19 81 SER B C 1
ATOM 2246 O O . SER B 1 81 ? 0.893 -16.422 -13.188 1 94.19 81 SER B O 1
ATOM 2248 N N . CYS B 1 82 ? 1.497 -18.406 -12.234 1 95.25 82 CYS B N 1
ATOM 2249 C CA . CYS B 1 82 ? 2.639 -17.75 -11.609 1 95.25 82 CYS B CA 1
ATOM 2250 C C . CYS B 1 82 ? 3.779 -18.734 -11.383 1 95.25 82 CYS B C 1
ATOM 2252 O O . CYS B 1 82 ? 3.594 -19.938 -11.523 1 95.25 82 CYS B O 1
ATOM 2254 N N . ILE B 1 83 ? 4.91 -18.219 -11.125 1 95.5 83 ILE B N 1
ATOM 2255 C CA . ILE B 1 83 ? 6.094 -18.953 -10.703 1 95.5 83 ILE B CA 1
ATOM 2256 C C . ILE B 1 83 ? 6.535 -18.469 -9.32 1 95.5 83 ILE B C 1
ATOM 2258 O O . ILE B 1 83 ? 6.887 -17.312 -9.148 1 95.5 83 ILE B O 1
ATOM 2262 N N . ARG B 1 84 ? 6.488 -19.344 -8.383 1 95.94 84 ARG B N 1
ATOM 2263 C CA . ARG B 1 84 ? 6.84 -19.016 -7.008 1 95.94 84 ARG B CA 1
ATOM 2264 C C . ARG B 1 84 ? 8.305 -19.344 -6.723 1 95.94 84 ARG B C 1
ATOM 2266 O O . ARG B 1 84 ? 8.797 -20.406 -7.109 1 95.94 84 ARG B O 1
ATOM 2273 N N . ALA B 1 85 ? 8.984 -18.391 -6.16 1 96.81 85 ALA B N 1
ATOM 2274 C CA . ALA B 1 85 ? 10.391 -18.547 -5.805 1 96.81 85 ALA B CA 1
ATOM 2275 C C . ALA B 1 85 ? 10.695 -17.859 -4.473 1 96.81 85 ALA B C 1
ATOM 2277 O O . ALA B 1 85 ? 9.969 -16.969 -4.043 1 96.81 85 ALA B O 1
ATOM 2278 N N . PRO B 1 86 ? 11.766 -18.234 -3.787 1 96.12 86 PRO B N 1
ATOM 2279 C CA . PRO B 1 86 ? 12.125 -17.609 -2.516 1 96.12 86 PRO B CA 1
ATOM 2280 C C . PRO B 1 86 ? 12.766 -16.234 -2.697 1 96.12 86 PRO B C 1
ATOM 2282 O O . PRO B 1 86 ? 13.016 -15.523 -1.716 1 96.12 86 PRO B O 1
ATOM 2285 N N . ARG B 1 87 ? 13.039 -15.867 -3.963 1 96.31 87 ARG B N 1
ATOM 2286 C CA . ARG B 1 87 ? 13.664 -14.578 -4.254 1 96.31 87 ARG B CA 1
ATOM 2287 C C . ARG B 1 87 ? 13 -13.906 -5.449 1 96.31 87 ARG B C 1
ATOM 2289 O O . ARG B 1 87 ? 12.297 -14.555 -6.219 1 96.31 87 ARG B O 1
ATOM 2296 N N . LEU B 1 88 ? 13.195 -12.641 -5.5 1 96.94 88 LEU B N 1
ATOM 2297 C CA . LEU B 1 88 ? 12.734 -11.867 -6.652 1 96.94 88 LEU B CA 1
ATOM 2298 C C . LEU B 1 88 ? 13.797 -11.852 -7.75 1 96.94 88 LEU B C 1
ATOM 2300 O O . LEU B 1 88 ? 14.938 -11.453 -7.508 1 96.94 88 LEU B O 1
ATOM 2304 N N . TYR B 1 89 ? 13.453 -12.273 -8.922 1 95.25 89 TYR B N 1
ATOM 2305 C CA . TYR B 1 89 ? 14.375 -12.242 -10.055 1 95.25 89 TYR B CA 1
ATOM 2306 C C . TYR B 1 89 ? 14.148 -10.984 -10.898 1 95.25 89 TYR B C 1
ATOM 2308 O O . TYR B 1 89 ? 13.219 -10.93 -11.703 1 95.25 89 TYR B O 1
ATOM 2316 N N . ARG B 1 90 ? 15.047 -10.094 -10.797 1 93.31 90 ARG B N 1
ATOM 2317 C CA . ARG B 1 90 ? 14.938 -8.758 -11.375 1 93.31 90 ARG B CA 1
ATOM 2318 C C . ARG B 1 90 ? 14.953 -8.82 -12.898 1 93.31 90 ARG B C 1
ATOM 2320 O O . ARG B 1 90 ? 14.297 -8.016 -13.562 1 93.31 90 ARG B O 1
ATOM 2327 N N . ASP B 1 91 ? 15.664 -9.773 -13.414 1 93.06 91 ASP B N 1
ATOM 2328 C CA . ASP B 1 91 ? 15.844 -9.883 -14.859 1 93.06 91 ASP B CA 1
ATOM 2329 C C . ASP B 1 91 ? 14.508 -10.031 -15.57 1 93.06 91 ASP B C 1
ATOM 2331 O O . ASP B 1 91 ? 14.375 -9.656 -16.734 1 93.06 91 ASP B O 1
ATOM 2335 N N . LEU B 1 92 ? 13.539 -10.539 -14.859 1 92.25 92 LEU B N 1
ATOM 2336 C CA . LEU B 1 92 ? 12.219 -10.734 -15.445 1 92.25 92 LEU B CA 1
ATOM 2337 C C . LEU B 1 92 ? 11.547 -9.391 -15.734 1 92.25 92 LEU B C 1
ATOM 2339 O O . LEU B 1 92 ? 10.617 -9.328 -16.531 1 92.25 92 LEU B O 1
ATOM 2343 N N . PHE B 1 93 ? 12.016 -8.398 -15.117 1 89.75 93 PHE B N 1
ATOM 2344 C CA . PHE B 1 93 ? 11.336 -7.109 -15.211 1 89.75 93 PHE B CA 1
ATOM 2345 C C . PHE B 1 93 ? 12.219 -6.082 -15.906 1 89.75 93 PHE B C 1
ATOM 2347 O O . PHE B 1 93 ? 11.977 -4.875 -15.805 1 89.75 93 PHE B O 1
ATOM 2354 N N . ALA B 1 94 ? 13.188 -6.637 -16.453 1 81.44 94 ALA B N 1
ATOM 2355 C CA . ALA B 1 94 ? 14.039 -5.762 -17.25 1 81.44 94 ALA B CA 1
ATOM 2356 C C . ALA B 1 94 ? 13.273 -5.164 -18.438 1 81.44 94 ALA B C 1
ATOM 2358 O O . ALA B 1 94 ? 12.352 -5.781 -18.953 1 81.44 94 ALA B O 1
ATOM 2359 N N . TYR B 1 95 ? 13.633 -4.109 -18.719 1 69.44 95 TYR B N 1
ATOM 2360 C CA . TYR B 1 95 ? 12.961 -3.35 -19.75 1 69.44 95 TYR B CA 1
ATOM 2361 C C . TYR B 1 95 ? 12.906 -4.141 -21.062 1 69.44 95 TYR B C 1
ATOM 2363 O O . TYR B 1 95 ? 13.93 -4.633 -21.531 1 69.44 95 TYR B O 1
ATOM 2371 N N . ASN B 1 96 ? 11.57 -4.305 -21.562 1 61.5 96 ASN B N 1
ATOM 2372 C CA . ASN B 1 96 ? 11.242 -4.828 -22.891 1 61.5 96 ASN B CA 1
ATOM 2373 C C . ASN B 1 96 ? 11.688 -6.281 -23.031 1 61.5 96 ASN B C 1
ATOM 2375 O O . ASN B 1 96 ? 11.984 -6.727 -24.141 1 61.5 96 ASN B O 1
ATOM 2379 N N . LYS B 1 97 ? 11.875 -6.973 -22.047 1 70.25 97 LYS B N 1
ATOM 2380 C CA . LYS B 1 97 ? 12.289 -8.367 -22.172 1 70.25 97 LYS B CA 1
ATOM 2381 C C . LYS B 1 97 ? 11.125 -9.25 -22.594 1 70.25 97 LYS B C 1
ATOM 2383 O O . LYS B 1 97 ? 11.289 -10.156 -23.422 1 70.25 97 LYS B O 1
ATOM 2388 N N . TYR B 1 98 ? 10.023 -8.914 -22.062 1 69.5 98 TYR B N 1
ATOM 2389 C CA . TYR B 1 98 ? 8.859 -9.711 -22.422 1 69.5 98 TYR B CA 1
ATOM 2390 C C . TYR B 1 98 ? 7.758 -8.836 -23.016 1 69.5 98 TYR B C 1
ATOM 2392 O O . TYR B 1 98 ? 7.672 -7.645 -22.719 1 69.5 98 TYR B O 1
ATOM 2400 N N . THR B 1 99 ? 7.117 -9.445 -23.891 1 63.91 99 THR B N 1
ATOM 2401 C CA . THR B 1 99 ? 6.066 -8.727 -24.609 1 63.91 99 THR B CA 1
ATOM 2402 C C . THR B 1 99 ? 4.941 -8.328 -23.656 1 63.91 99 THR B C 1
ATOM 2404 O O . THR B 1 99 ? 4.359 -7.25 -23.797 1 63.91 99 THR B O 1
ATOM 2407 N N . ALA B 1 100 ? 4.684 -9.195 -22.797 1 66.25 100 ALA B N 1
ATOM 2408 C CA . ALA B 1 100 ? 3.672 -8.844 -21.797 1 66.25 100 ALA B CA 1
ATOM 2409 C C . ALA B 1 100 ? 4.305 -8.594 -20.438 1 66.25 100 ALA B C 1
ATOM 2411 O O . ALA B 1 100 ? 5.098 -9.406 -19.953 1 66.25 100 ALA B O 1
ATOM 2412 N N . PRO B 1 101 ? 3.979 -7.43 -19.953 1 69.44 101 PRO B N 1
ATOM 2413 C CA . PRO B 1 101 ? 4.566 -7.117 -18.641 1 69.44 101 PRO B CA 1
ATOM 2414 C C . PRO B 1 101 ? 4.141 -8.094 -17.547 1 69.44 101 PRO B C 1
ATOM 2416 O O . PRO B 1 101 ? 2.996 -8.555 -17.547 1 69.44 101 PRO B O 1
ATOM 2419 N N . LEU B 1 102 ? 5.094 -8.438 -16.844 1 88.88 102 LEU B N 1
ATOM 2420 C CA . LEU B 1 102 ? 4.895 -9.32 -15.688 1 88.88 102 LEU B CA 1
ATOM 2421 C C . LEU B 1 102 ? 4.781 -8.516 -14.398 1 88.88 102 LEU B C 1
ATOM 2423 O O . LEU B 1 102 ? 5.18 -7.348 -14.359 1 88.88 102 LEU B O 1
ATOM 2427 N N . GLY B 1 103 ? 4.051 -9.141 -13.508 1 94.12 103 GLY B N 1
ATOM 2428 C CA . GLY B 1 103 ? 4.016 -8.578 -12.172 1 94.12 103 GLY B CA 1
ATOM 2429 C C . GLY B 1 103 ? 4.594 -9.508 -11.117 1 94.12 103 GLY B C 1
ATOM 2430 O O . GLY B 1 103 ? 5.031 -10.617 -11.438 1 94.12 103 GLY B O 1
ATOM 2431 N N . PHE B 1 104 ? 4.727 -8.977 -9.984 1 96.75 104 PHE B N 1
ATOM 2432 C CA . PHE B 1 104 ? 5.105 -9.859 -8.891 1 96.75 104 PHE B CA 1
ATOM 2433 C C . PHE B 1 104 ? 4.426 -9.438 -7.59 1 96.75 104 PHE B C 1
ATOM 2435 O O . PHE B 1 104 ? 3.971 -8.297 -7.465 1 96.75 104 PHE B O 1
ATOM 2442 N N . VAL B 1 105 ? 4.348 -10.391 -6.703 1 97.5 105 VAL B N 1
ATOM 2443 C CA . VAL B 1 105 ? 3.811 -10.219 -5.355 1 97.5 105 VAL B CA 1
ATOM 2444 C C . VAL B 1 105 ? 4.754 -10.852 -4.336 1 97.5 105 VAL B C 1
ATOM 2446 O O . VAL B 1 105 ? 5.148 -12.008 -4.484 1 97.5 105 VAL B O 1
ATOM 2449 N N . VAL B 1 106 ? 5.137 -10.07 -3.395 1 97.81 106 VAL B N 1
ATOM 2450 C CA . VAL B 1 106 ? 5.863 -10.648 -2.264 1 97.81 106 VAL B CA 1
ATOM 2451 C C . VAL B 1 106 ? 4.875 -11.148 -1.216 1 97.81 106 VAL B C 1
ATOM 2453 O O . VAL B 1 106 ? 4.102 -10.367 -0.656 1 97.81 106 VAL B O 1
ATOM 2456 N N . THR B 1 107 ? 4.828 -12.406 -1.036 1 96.5 107 THR B N 1
ATOM 2457 C CA . THR B 1 107 ? 3.984 -13.023 -0.024 1 96.5 107 THR B CA 1
ATOM 2458 C C . THR B 1 107 ? 4.781 -13.312 1.244 1 96.5 107 THR B C 1
ATOM 2460 O O . THR B 1 107 ? 5.844 -13.938 1.188 1 96.5 107 THR B O 1
ATOM 2463 N N . ARG B 1 108 ? 4.242 -12.875 2.332 1 94.62 108 ARG B N 1
ATOM 2464 C CA . ARG B 1 108 ? 4.984 -13.008 3.58 1 94.62 108 ARG B CA 1
ATOM 2465 C C . ARG B 1 108 ? 4.102 -13.562 4.691 1 94.62 108 ARG B C 1
ATOM 2467 O O . ARG B 1 108 ? 3.02 -13.039 4.953 1 94.62 108 ARG B O 1
ATOM 2474 N N . THR B 1 109 ? 4.5 -14.609 5.242 1 90.88 109 THR B N 1
ATOM 2475 C CA . THR B 1 109 ? 3.971 -15.133 6.496 1 90.88 109 THR B CA 1
ATOM 2476 C C . THR B 1 109 ? 5.027 -15.07 7.594 1 90.88 109 THR B C 1
ATOM 2478 O O . THR B 1 109 ? 6.145 -14.602 7.363 1 90.88 109 THR B O 1
ATOM 2481 N N . HIS B 1 110 ? 4.605 -15.445 8.797 1 85.69 110 HIS B N 1
ATOM 2482 C CA . HIS B 1 110 ? 5.57 -15.477 9.891 1 85.69 110 HIS B CA 1
ATOM 2483 C C . HIS B 1 110 ? 6.711 -16.438 9.586 1 85.69 110 HIS B C 1
ATOM 2485 O O . HIS B 1 110 ? 7.852 -16.203 9.992 1 85.69 110 HIS B O 1
ATOM 2491 N N . ALA B 1 111 ? 6.418 -17.375 8.758 1 84.62 111 ALA B N 1
ATOM 2492 C CA . ALA B 1 111 ? 7.355 -18.484 8.578 1 84.62 111 ALA B CA 1
ATOM 2493 C C . ALA B 1 111 ? 8.164 -18.312 7.297 1 84.62 111 ALA B C 1
ATOM 2495 O O . ALA B 1 111 ? 9.289 -18.797 7.199 1 84.62 111 ALA B O 1
ATOM 2496 N N . GLU B 1 112 ? 7.57 -17.641 6.402 1 90.69 112 GLU B N 1
ATOM 2497 C CA . GLU B 1 112 ? 8.219 -17.703 5.098 1 90.69 112 GLU B CA 1
ATOM 2498 C C . GLU B 1 112 ? 7.918 -16.469 4.258 1 90.69 112 GLU B C 1
ATOM 2500 O O . GLU B 1 112 ? 6.875 -15.836 4.426 1 90.69 112 GLU B O 1
ATOM 2505 N N . LEU B 1 113 ? 8.906 -16.094 3.408 1 95.38 113 LEU B N 1
ATOM 2506 C CA . LEU B 1 113 ? 8.75 -15.086 2.361 1 95.38 113 LEU B CA 1
ATOM 2507 C C . LEU B 1 113 ? 8.945 -15.711 0.981 1 95.38 113 LEU B C 1
ATOM 2509 O O . LEU B 1 113 ? 9.914 -16.453 0.76 1 95.38 113 LEU B O 1
ATOM 2513 N N . GLN B 1 114 ? 7.988 -15.516 0.119 1 95.94 114 GLN B N 1
ATOM 2514 C CA . GLN B 1 114 ? 8.039 -15.992 -1.257 1 95.94 114 GLN B CA 1
ATOM 2515 C C . GLN B 1 114 ? 7.664 -14.891 -2.24 1 95.94 114 GLN B C 1
ATOM 2517 O O . GLN B 1 114 ? 6.969 -13.938 -1.878 1 95.94 114 GLN B O 1
ATOM 2522 N N . VAL B 1 115 ? 8.172 -15.047 -3.398 1 97.62 115 VAL B N 1
ATOM 2523 C CA . VAL B 1 115 ? 7.781 -14.133 -4.469 1 97.62 115 VAL B CA 1
ATOM 2524 C C . VAL B 1 115 ? 6.984 -14.891 -5.531 1 97.62 115 VAL B C 1
ATOM 2526 O O . VAL B 1 115 ? 7.438 -15.922 -6.035 1 97.62 115 VAL B O 1
ATOM 2529 N N . TRP B 1 116 ? 5.77 -14.406 -5.734 1 97.06 116 TRP B N 1
ATOM 2530 C CA . TRP B 1 116 ? 4.988 -14.883 -6.871 1 97.06 116 TRP B CA 1
ATOM 2531 C C . TRP B 1 116 ? 5.254 -14.031 -8.109 1 97.06 116 TRP B C 1
ATOM 2533 O O . TRP B 1 116 ? 4.836 -12.875 -8.18 1 97.06 116 TRP B O 1
ATOM 2543 N N . HIS B 1 117 ? 5.969 -14.57 -9.07 1 96.44 117 HIS B N 1
ATOM 2544 C CA . HIS B 1 117 ? 6.078 -13.93 -10.375 1 96.44 117 HIS B CA 1
ATOM 2545 C C . HIS B 1 117 ? 4.836 -14.188 -11.219 1 96.44 117 HIS B C 1
ATOM 2547 O O . HIS B 1 117 ? 4.656 -15.289 -11.742 1 96.44 117 HIS B O 1
ATOM 2553 N N . ILE B 1 118 ? 4.059 -13.18 -11.352 1 96.25 118 ILE B N 1
ATOM 2554 C CA . ILE B 1 118 ? 2.729 -13.32 -11.93 1 96.25 118 ILE B CA 1
ATOM 2555 C C . ILE B 1 118 ? 2.824 -13.25 -13.453 1 96.25 118 ILE B C 1
ATOM 2557 O O . ILE B 1 118 ? 3.301 -12.258 -14.016 1 96.25 118 ILE B O 1
ATOM 2561 N N . LEU B 1 119 ? 2.299 -14.273 -14.062 1 93.75 119 LEU B N 1
ATOM 2562 C CA . LEU B 1 119 ? 2.262 -14.312 -15.516 1 93.75 119 LEU B CA 1
ATOM 2563 C C . LEU B 1 119 ? 0.916 -13.828 -16.047 1 93.75 119 LEU B C 1
ATOM 2565 O O . LEU B 1 119 ? 0.86 -13.078 -17.016 1 93.75 119 LEU B O 1
ATOM 2569 N N . SER B 1 120 ? -0.114 -14.273 -15.391 1 93 120 SER B N 1
ATOM 2570 C CA . SER B 1 120 ? -1.451 -13.828 -15.773 1 93 120 SER B CA 1
ATOM 2571 C C . SER B 1 120 ? -2.459 -14.086 -14.656 1 93 120 SER B C 1
ATOM 2573 O O . SER B 1 120 ? -2.238 -14.953 -13.805 1 93 120 SER B O 1
ATOM 2575 N N . VAL B 1 121 ? -3.479 -13.367 -14.648 1 94.44 121 VAL B N 1
ATOM 2576 C CA . VAL B 1 121 ? -4.645 -13.539 -13.789 1 94.44 121 VAL B CA 1
ATOM 2577 C C . VAL B 1 121 ? -5.922 -13.445 -14.625 1 94.44 121 VAL B C 1
ATOM 2579 O O . VAL B 1 121 ? -6.211 -12.398 -15.203 1 94.44 121 VAL B O 1
ATOM 2582 N N . ARG B 1 122 ? -6.645 -14.531 -14.664 1 92.5 122 ARG B N 1
ATOM 2583 C CA . ARG B 1 122 ? -7.848 -14.578 -15.484 1 92.5 122 ARG B CA 1
ATOM 2584 C C . ARG B 1 122 ? -8.93 -15.438 -14.828 1 92.5 122 ARG B C 1
ATOM 2586 O O . ARG B 1 122 ? -8.617 -16.375 -14.094 1 92.5 122 ARG B O 1
ATOM 2593 N N . LYS B 1 123 ? -10.125 -15.102 -15.172 1 91.69 123 LYS B N 1
ATOM 2594 C CA . LYS B 1 123 ? -11.227 -15.914 -14.664 1 91.69 123 LYS B CA 1
ATOM 2595 C C . LYS B 1 123 ? -11.422 -17.172 -15.5 1 91.69 123 LYS B C 1
ATOM 2597 O O . LYS B 1 123 ? -11.32 -17.125 -16.734 1 91.69 123 LYS B O 1
ATOM 2602 N N . THR B 1 124 ? -11.68 -18.266 -14.867 1 88.38 124 THR B N 1
ATOM 2603 C CA . THR B 1 124 ? -12.125 -19.547 -15.414 1 88.38 124 THR B CA 1
ATOM 2604 C C . THR B 1 124 ? -10.945 -20.328 -15.992 1 88.38 124 THR B C 1
ATOM 2606 O O . THR B 1 124 ? -10.758 -21.5 -15.672 1 88.38 124 THR B O 1
ATOM 2609 N N . PHE B 1 125 ? -10.141 -19.625 -16.891 1 87.31 125 PHE B N 1
ATOM 2610 C CA . PHE B 1 125 ? -9.039 -20.344 -17.516 1 87.31 125 PHE B CA 1
ATOM 2611 C C . PHE B 1 125 ? -7.754 -19.516 -17.453 1 87.31 125 PHE B C 1
ATOM 2613 O O . PHE B 1 125 ? -7.801 -18.281 -17.375 1 87.31 125 PHE B O 1
ATOM 2620 N N . GLU B 1 126 ? -6.695 -20.281 -17.469 1 90.69 126 GLU B N 1
ATOM 2621 C CA . GLU B 1 126 ? -5.418 -19.609 -17.672 1 90.69 126 GLU B CA 1
ATOM 2622 C C . GLU B 1 126 ? -5.395 -18.844 -19 1 90.69 126 GLU B C 1
ATOM 2624 O O . GLU B 1 126 ? -5.965 -19.312 -19.984 1 90.69 126 GLU B O 1
ATOM 2629 N N . ALA B 1 127 ? -4.68 -17.75 -18.922 1 89.44 127 ALA B N 1
ATOM 2630 C CA . ALA B 1 127 ? -4.52 -17 -20.156 1 89.44 127 ALA B CA 1
ATOM 2631 C C . ALA B 1 127 ? -3.795 -17.844 -21.219 1 89.44 127 ALA B C 1
ATOM 2633 O O . ALA B 1 127 ? -2.828 -18.547 -20.891 1 89.44 127 ALA B O 1
ATOM 2634 N N . LYS B 1 128 ? -4.152 -17.766 -22.422 1 88.25 128 LYS B N 1
ATOM 2635 C CA . LYS B 1 128 ? -3.566 -18.516 -23.531 1 88.25 128 LYS B CA 1
ATOM 2636 C C . LYS B 1 128 ? -2.082 -18.203 -23.688 1 88.25 128 LYS B C 1
ATOM 2638 O O . LYS B 1 128 ? -1.278 -19.094 -23.984 1 88.25 128 LYS B O 1
ATOM 2643 N N . SER B 1 129 ? -1.745 -16.984 -23.469 1 87.25 129 SER B N 1
ATOM 2644 C CA 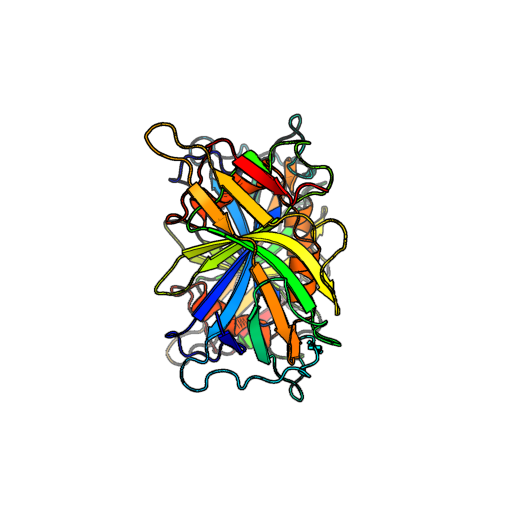. SER B 1 129 ? -0.388 -16.5 -23.688 1 87.25 129 SER B CA 1
ATOM 2645 C C . SER B 1 129 ? 0.59 -17.125 -22.703 1 87.25 129 SER B C 1
ATOM 2647 O O . SER B 1 129 ? 1.804 -17.094 -22.922 1 87.25 129 SER B O 1
ATOM 2649 N N . THR B 1 130 ? 0.083 -17.734 -21.672 1 90.75 130 THR B N 1
ATOM 2650 C CA . THR B 1 130 ? 0.996 -18.234 -20.656 1 90.75 130 THR B CA 1
ATOM 2651 C C . THR B 1 130 ? 0.9 -19.766 -20.547 1 90.75 130 THR B C 1
ATOM 2653 O O . THR B 1 130 ? 1.623 -20.375 -19.766 1 90.75 130 THR B O 1
ATOM 2656 N N . ARG B 1 131 ? 0.122 -20.438 -21.312 1 90.5 131 ARG B N 1
ATOM 2657 C CA . ARG B 1 131 ? -0.103 -21.875 -21.219 1 90.5 131 ARG B CA 1
ATOM 2658 C C . ARG B 1 131 ? 1.161 -22.656 -21.578 1 90.5 131 ARG B C 1
ATOM 2660 O O . ARG B 1 131 ? 1.434 -23.703 -21 1 90.5 131 ARG B O 1
ATOM 2667 N N . SER B 1 132 ? 1.845 -22.062 -22.547 1 91.12 132 SER B N 1
ATOM 2668 C CA . SER B 1 132 ? 3.02 -22.797 -23.016 1 91.12 132 SER B CA 1
ATOM 2669 C C . SER B 1 132 ? 4.176 -22.672 -22.031 1 91.12 132 SER B C 1
ATOM 2671 O O . SER B 1 132 ? 5.148 -23.438 -22.109 1 91.12 132 SER B O 1
ATOM 2673 N N . VAL B 1 133 ? 4.125 -21.719 -21.141 1 93 133 VAL B N 1
ATOM 2674 C CA . VAL B 1 133 ? 5.195 -21.531 -20.156 1 93 133 VAL B CA 1
ATOM 2675 C C . VAL B 1 133 ? 5.156 -22.656 -19.125 1 93 133 VAL B C 1
ATOM 2677 O O . VAL B 1 133 ? 4.102 -22.938 -18.562 1 93 133 VAL B O 1
ATOM 2680 N N . THR B 1 134 ? 6.301 -23.312 -18.906 1 94.38 134 THR B N 1
ATOM 2681 C CA . THR B 1 134 ? 6.344 -24.422 -17.969 1 94.38 134 THR B CA 1
ATOM 2682 C C . THR B 1 134 ? 7.062 -24 -16.672 1 94.38 134 THR B C 1
ATOM 2684 O O . THR B 1 134 ? 6.91 -24.656 -15.641 1 94.38 134 THR B O 1
ATOM 2687 N N . GLY B 1 135 ? 7.867 -22.984 -16.797 1 95.19 135 GLY B N 1
ATOM 2688 C CA . GLY B 1 135 ? 8.625 -22.531 -15.633 1 95.19 135 GLY B CA 1
ATOM 2689 C C . GLY B 1 135 ? 9.695 -21.516 -15.984 1 95.19 135 GLY B C 1
ATOM 2690 O O . GLY B 1 135 ? 9.633 -20.859 -17.031 1 95.19 135 GLY B O 1
ATOM 2691 N N . MET B 1 136 ? 10.531 -21.266 -15.016 1 95.25 136 MET B N 1
ATOM 2692 C CA . MET B 1 136 ? 11.641 -20.328 -15.164 1 95.25 136 MET B CA 1
ATOM 2693 C C . MET B 1 136 ? 12.961 -20.969 -14.781 1 95.25 136 MET B C 1
ATOM 2695 O O . MET B 1 136 ? 13.031 -21.719 -13.797 1 95.25 136 MET B O 1
ATOM 2699 N N . LEU B 1 137 ? 13.906 -20.766 -15.594 1 96.31 137 LEU B N 1
ATOM 2700 C CA . LEU B 1 137 ? 15.273 -21.203 -15.328 1 96.31 137 LEU B CA 1
ATOM 2701 C C . LEU B 1 137 ? 16.156 -20.031 -14.922 1 96.31 137 LEU B C 1
ATOM 2703 O O . LEU B 1 137 ? 16.281 -19.062 -15.664 1 96.31 137 LEU B O 1
ATOM 2707 N N . ALA B 1 138 ? 16.688 -20.078 -13.734 1 95.69 138 ALA B N 1
ATOM 2708 C CA . ALA B 1 138 ? 17.609 -19.062 -13.242 1 95.69 138 ALA B CA 1
ATOM 2709 C C . ALA B 1 138 ? 19.062 -19.562 -13.344 1 95.69 138 ALA B C 1
ATOM 2711 O O . ALA B 1 138 ? 19.406 -20.594 -12.781 1 95.69 138 ALA B O 1
ATOM 2712 N N . HIS B 1 139 ? 19.828 -18.75 -14.008 1 94.44 139 HIS B N 1
ATOM 2713 C CA . HIS B 1 139 ? 21.234 -19.125 -14.188 1 94.44 139 HIS B CA 1
ATOM 2714 C C . HIS B 1 139 ? 22.062 -18.688 -12.992 1 94.44 139 HIS B C 1
ATOM 2716 O O . HIS B 1 139 ? 21.984 -17.531 -12.555 1 94.44 139 HIS B O 1
ATOM 2722 N N . THR B 1 140 ? 22.75 -19.609 -12.445 1 87.25 140 THR B N 1
ATOM 2723 C CA . THR B 1 140 ? 23.609 -19.297 -11.312 1 87.25 140 THR B CA 1
ATOM 2724 C C . THR B 1 140 ? 25.078 -19.344 -11.719 1 87.25 140 THR B C 1
ATOM 2726 O O . THR B 1 140 ? 25.469 -20.078 -12.633 1 87.25 140 THR B O 1
ATOM 2729 N N . ASP B 1 141 ? 25.891 -18.375 -11.117 1 82.81 141 ASP B N 1
ATOM 2730 C CA . ASP B 1 141 ? 27.312 -18.328 -11.438 1 82.81 141 ASP B CA 1
ATOM 2731 C C . ASP B 1 141 ? 28.031 -19.594 -10.984 1 82.81 141 ASP B C 1
ATOM 2733 O O . ASP B 1 141 ? 28.922 -20.094 -11.664 1 82.81 141 ASP B O 1
ATOM 2737 N N . ASN B 1 142 ? 27.656 -19.906 -9.773 1 82.12 142 ASN B N 1
ATOM 2738 C CA . ASN B 1 142 ? 28.344 -21.047 -9.195 1 82.12 142 ASN B CA 1
ATOM 2739 C C . ASN B 1 142 ? 27.406 -22.219 -8.977 1 82.12 142 ASN B C 1
ATOM 2741 O O . ASN B 1 142 ? 26.609 -22.219 -8.031 1 82.12 142 ASN B O 1
ATOM 2745 N N . GLY B 1 143 ? 27.312 -23.016 -9.875 1 82.25 143 GLY B N 1
ATOM 2746 C CA . GLY B 1 143 ? 26.5 -24.203 -9.688 1 82.25 143 GLY B CA 1
ATOM 2747 C C . GLY B 1 143 ? 25.484 -24.422 -10.789 1 82.25 143 GLY B C 1
ATOM 2748 O O . GLY B 1 143 ? 25.5 -23.719 -11.805 1 82.25 143 GLY B O 1
ATOM 2749 N N . PRO B 1 144 ? 24.672 -25.406 -10.578 1 90 144 PRO B N 1
ATOM 2750 C CA . PRO B 1 144 ? 23.656 -25.719 -11.586 1 90 144 PRO B CA 1
ATOM 2751 C C . PRO B 1 144 ? 22.531 -24.688 -11.617 1 90 144 PRO B C 1
ATOM 2753 O O . PRO B 1 144 ? 22.25 -24.031 -10.609 1 90 144 PRO B O 1
ATOM 2756 N N . ASP B 1 145 ? 21.984 -24.547 -12.727 1 93.44 145 ASP B N 1
ATOM 2757 C CA . ASP B 1 145 ? 20.812 -23.688 -12.891 1 93.44 145 ASP B CA 1
ATOM 2758 C C . ASP B 1 145 ? 19.656 -24.156 -12 1 93.44 145 ASP B C 1
ATOM 2760 O O . ASP B 1 145 ? 19.578 -25.344 -11.664 1 93.44 145 ASP B O 1
ATOM 2764 N N . LYS B 1 146 ? 18.891 -23.25 -11.609 1 95.06 146 LYS B N 1
ATOM 2765 C CA . LYS B 1 146 ? 17.734 -23.578 -10.781 1 95.06 146 LYS B CA 1
ATOM 2766 C C . LYS B 1 146 ? 16.438 -23.438 -11.578 1 95.06 146 LYS B C 1
ATOM 2768 O O . LYS B 1 146 ? 16.219 -22.422 -12.234 1 95.06 146 LYS B O 1
ATOM 2773 N N . PHE B 1 147 ? 15.633 -24.469 -11.508 1 96.56 147 PHE B N 1
ATOM 2774 C CA . PHE B 1 147 ? 14.352 -24.484 -12.203 1 96.56 147 PHE B CA 1
ATOM 2775 C C . PHE B 1 147 ? 13.195 -24.328 -11.219 1 96.56 147 PHE B C 1
ATOM 2777 O O . PHE B 1 147 ? 13.148 -25.016 -10.203 1 96.56 147 PHE B O 1
ATOM 2784 N N . TYR B 1 148 ? 12.336 -23.391 -11.492 1 96.31 148 TYR B N 1
ATOM 2785 C CA . TYR B 1 148 ? 11.094 -23.188 -10.766 1 96.31 148 TYR B CA 1
ATOM 2786 C C . TYR B 1 148 ? 9.891 -23.453 -11.656 1 96.31 148 TYR B C 1
ATOM 2788 O O . TYR B 1 148 ? 9.695 -22.766 -12.664 1 96.31 148 TYR B O 1
ATOM 2796 N N . ALA B 1 149 ? 9.086 -24.359 -11.305 1 95.56 149 ALA B N 1
ATOM 2797 C CA . ALA B 1 149 ? 7.949 -24.75 -12.133 1 95.56 149 ALA B CA 1
ATOM 2798 C C . ALA B 1 149 ? 6.809 -23.734 -12.008 1 95.56 149 ALA B C 1
ATOM 2800 O O . ALA B 1 149 ? 6.625 -23.125 -10.953 1 95.56 149 ALA B O 1
ATOM 2801 N N . LYS B 1 150 ? 6.102 -23.578 -13.125 1 94.5 150 LYS B N 1
ATOM 2802 C CA . LYS B 1 150 ? 4.887 -22.766 -13.094 1 94.5 150 LYS B CA 1
ATOM 2803 C C . LYS B 1 150 ? 3.807 -23.438 -12.25 1 94.5 150 LYS B C 1
ATOM 2805 O O . LYS B 1 150 ? 3.652 -24.656 -12.273 1 94.5 150 LYS B O 1
ATOM 2810 N N . ASP B 1 151 ? 3.098 -22.578 -11.578 1 93.12 151 ASP B N 1
ATOM 2811 C CA . ASP B 1 151 ? 1.96 -23 -10.766 1 93.12 151 ASP B CA 1
ATOM 2812 C C . ASP B 1 151 ? 0.688 -22.266 -11.18 1 93.12 151 ASP B C 1
ATOM 2814 O O . ASP B 1 151 ? 0.746 -21.125 -11.633 1 93.12 151 ASP B O 1
ATOM 2818 N N . LEU B 1 152 ? -0.395 -22.969 -11.094 1 92.56 152 LEU B N 1
ATOM 2819 C CA . LEU B 1 152 ? -1.703 -22.328 -11.195 1 92.56 152 LEU B CA 1
ATOM 2820 C C . LEU B 1 152 ? -2.369 -22.219 -9.828 1 92.56 152 LEU B C 1
ATOM 2822 O O . LEU B 1 152 ? -2.586 -23.234 -9.164 1 92.56 152 LEU B O 1
ATOM 2826 N N . MET B 1 153 ? -2.605 -21.031 -9.445 1 92.06 153 MET B N 1
ATOM 2827 C CA . MET B 1 153 ? -3.322 -20.781 -8.195 1 92.06 153 MET B CA 1
ATOM 2828 C C . MET B 1 153 ? -4.785 -20.453 -8.469 1 92.06 153 MET B C 1
ATOM 2830 O O . MET B 1 153 ? -5.094 -19.469 -9.125 1 92.06 153 MET B O 1
ATOM 2834 N N . ILE B 1 154 ? -5.637 -21.297 -7.961 1 91.81 154 ILE B N 1
ATOM 2835 C CA . ILE B 1 154 ? -7.07 -21.078 -8.109 1 91.81 154 ILE B CA 1
ATOM 2836 C C . ILE B 1 154 ? -7.594 -20.281 -6.91 1 91.81 154 ILE B C 1
ATOM 2838 O O . ILE B 1 154 ? -7.383 -20.672 -5.758 1 91.81 154 ILE B O 1
ATOM 2842 N N . MET B 1 155 ? -8.203 -19.219 -7.223 1 93.06 155 MET B N 1
ATOM 2843 C CA . MET B 1 155 ? -8.758 -18.344 -6.191 1 93.06 155 MET B CA 1
ATOM 2844 C C . MET B 1 155 ? -10.281 -18.328 -6.258 1 93.06 155 MET B C 1
ATOM 2846 O O . MET B 1 155 ? -10.867 -17.891 -7.246 1 93.06 155 MET B O 1
ATOM 2850 N N . SER B 1 156 ? -10.875 -18.828 -5.199 1 92.94 156 SER B N 1
ATOM 2851 C CA . SER B 1 156 ? -12.336 -18.906 -5.145 1 92.94 156 SER B CA 1
ATOM 2852 C C . SER B 1 156 ? -12.867 -18.406 -3.812 1 92.94 156 SER B C 1
ATOM 2854 O O . SER B 1 156 ? -12.102 -18 -2.938 1 92.94 156 SER B O 1
ATOM 2856 N N . GLY B 1 157 ? -14.266 -18.328 -3.729 1 93.19 157 GLY B N 1
ATOM 2857 C CA . GLY B 1 157 ? -14.906 -17.781 -2.541 1 93.19 157 GLY B CA 1
ATOM 2858 C C . GLY B 1 157 ? -15.32 -16.344 -2.695 1 93.19 157 GLY B C 1
ATOM 2859 O O . GLY B 1 157 ? -15.633 -15.891 -3.801 1 93.19 157 GLY B O 1
ATOM 2860 N N . ASN B 1 158 ? -15.484 -15.672 -1.532 1 94 158 ASN B N 1
ATOM 2861 C CA . ASN B 1 158 ? -15.719 -14.234 -1.515 1 94 158 ASN B CA 1
ATOM 2862 C C . ASN B 1 158 ? -14.414 -13.453 -1.622 1 94 158 ASN B C 1
ATOM 2864 O O . ASN B 1 158 ? -13.781 -13.148 -0.609 1 94 158 ASN B O 1
ATOM 2868 N N . VAL B 1 159 ? -14.086 -13.094 -2.848 1 95 159 VAL B N 1
ATOM 2869 C CA . VAL B 1 159 ? -12.781 -12.508 -3.139 1 95 159 VAL B CA 1
ATOM 2870 C C . VAL B 1 159 ? -12.891 -10.992 -3.186 1 95 159 VAL B C 1
ATOM 2872 O O . VAL B 1 159 ? -13.805 -10.453 -3.822 1 95 159 VAL B O 1
ATOM 2875 N N . SER B 1 160 ? -12.031 -10.352 -2.508 1 94.94 160 SER B N 1
ATOM 2876 C CA . SER B 1 160 ? -11.977 -8.891 -2.584 1 94.94 160 SER B CA 1
ATOM 2877 C C . SER B 1 160 ? -11.781 -8.422 -4.02 1 94.94 160 SER B C 1
ATOM 2879 O O . SER B 1 160 ? -10.812 -8.805 -4.676 1 94.94 160 SER B O 1
ATOM 2881 N N . VAL B 1 161 ? -12.68 -7.578 -4.438 1 96.25 161 VAL B N 1
ATOM 2882 C CA . VAL B 1 161 ? -12.602 -7.059 -5.797 1 96.25 161 VAL B CA 1
ATOM 2883 C C . VAL B 1 161 ? -11.336 -6.219 -5.957 1 96.25 161 VAL B C 1
ATOM 2885 O O . VAL B 1 161 ? -10.695 -6.242 -7.012 1 96.25 161 VAL B O 1
ATOM 2888 N N . HIS B 1 162 ? -10.906 -5.562 -4.973 1 95.38 162 HIS B N 1
ATOM 2889 C CA . HIS B 1 162 ? -9.734 -4.703 -5.031 1 95.38 162 HIS B CA 1
ATOM 2890 C C . HIS B 1 162 ? -8.453 -5.531 -5.086 1 95.38 162 HIS B C 1
ATOM 2892 O O . HIS B 1 162 ? -7.52 -5.191 -5.82 1 95.38 162 HIS B O 1
ATOM 2898 N N . PHE B 1 163 ? -8.453 -6.594 -4.402 1 96.5 163 PHE B N 1
ATOM 2899 C CA . PHE B 1 163 ? -7.301 -7.484 -4.387 1 96.5 163 PHE B CA 1
ATOM 2900 C C . PHE B 1 163 ? -7.066 -8.094 -5.762 1 96.5 163 PHE B C 1
ATOM 2902 O O . PHE B 1 163 ? -5.969 -7.996 -6.312 1 96.5 163 PHE B O 1
ATOM 2909 N N . ILE B 1 164 ? -8.086 -8.625 -6.289 1 96.25 164 ILE B N 1
ATOM 2910 C CA . ILE B 1 164 ? -7.961 -9.305 -7.574 1 96.25 164 ILE B CA 1
ATOM 2911 C C . ILE B 1 164 ? -7.641 -8.281 -8.664 1 96.25 164 ILE B C 1
ATOM 2913 O O . ILE B 1 164 ? -6.855 -8.562 -9.578 1 96.25 164 ILE B O 1
ATOM 2917 N N . ASN B 1 165 ? -8.234 -7.098 -8.555 1 96 165 ASN B N 1
ATOM 2918 C CA . ASN B 1 165 ? -7.938 -6.051 -9.531 1 96 165 ASN B CA 1
ATOM 2919 C C . ASN B 1 165 ? -6.465 -5.648 -9.492 1 96 165 ASN B C 1
ATOM 2921 O O . ASN B 1 165 ? -5.848 -5.445 -10.539 1 96 165 ASN B O 1
ATOM 2925 N N . ASN B 1 166 ? -5.961 -5.539 -8.32 1 96.25 166 ASN B N 1
ATOM 2926 C CA . ASN B 1 166 ? -4.551 -5.191 -8.203 1 96.25 166 ASN B CA 1
ATOM 2927 C C . ASN B 1 166 ? -3.648 -6.309 -8.719 1 96.25 166 ASN B C 1
ATOM 2929 O O . ASN B 1 166 ? -2.617 -6.043 -9.344 1 96.25 166 ASN B O 1
ATOM 2933 N N . LEU B 1 167 ? -4.035 -7.52 -8.516 1 95.81 167 LEU B N 1
ATOM 2934 C CA . LEU B 1 167 ? -3.277 -8.656 -9.039 1 95.81 167 LEU B CA 1
ATOM 2935 C C . LEU B 1 167 ? -3.297 -8.664 -10.562 1 95.81 167 LEU B C 1
ATOM 2937 O O . LEU B 1 167 ? -2.268 -8.898 -11.195 1 95.81 167 LEU B O 1
ATOM 2941 N N . GLN B 1 168 ? -4.418 -8.398 -11.07 1 93.75 168 GLN B N 1
ATOM 2942 C CA . GLN B 1 168 ? -4.605 -8.422 -12.523 1 93.75 168 GLN B CA 1
ATOM 2943 C C . GLN B 1 168 ? -3.809 -7.309 -13.195 1 93.75 168 GLN B C 1
ATOM 2945 O O . GLN B 1 168 ? -3.291 -7.492 -14.297 1 93.75 168 GLN B O 1
ATOM 2950 N N . LYS B 1 169 ? -3.701 -6.242 -12.492 1 90.56 169 LYS B N 1
ATOM 2951 C CA . LYS B 1 169 ? -3.062 -5.07 -13.086 1 90.56 169 LYS B CA 1
ATOM 2952 C C . LYS B 1 169 ? -1.611 -4.945 -12.633 1 90.56 169 LYS B C 1
ATOM 2954 O O . LYS B 1 169 ? -0.93 -3.977 -12.969 1 90.56 169 LYS B O 1
ATOM 2959 N N . CYS B 1 170 ? -1.262 -5.859 -11.898 1 87.5 170 CYS B N 1
ATOM 2960 C CA . CYS B 1 170 ? 0.087 -5.797 -11.344 1 87.5 170 CYS B CA 1
ATOM 2961 C C . CYS B 1 170 ? 1.133 -5.941 -12.445 1 87.5 170 CYS B C 1
ATOM 2963 O O . CYS B 1 170 ? 1.231 -6.992 -13.078 1 87.5 170 CYS B O 1
ATOM 2965 N N . ARG B 1 171 ? 1.718 -4.91 -12.812 1 85.44 171 ARG B N 1
ATOM 2966 C CA . ARG B 1 171 ? 2.848 -4.84 -13.734 1 85.44 171 ARG B CA 1
ATOM 2967 C C . ARG B 1 171 ? 4.016 -4.082 -13.109 1 85.44 171 ARG B C 1
ATOM 2969 O O . ARG B 1 171 ? 3.84 -2.98 -12.586 1 85.44 171 ARG B O 1
ATOM 2976 N N . ALA B 1 172 ? 5.086 -4.785 -13.148 1 86.12 172 ALA B N 1
ATOM 2977 C CA . ALA B 1 172 ? 6.219 -4.16 -12.477 1 86.12 172 ALA B CA 1
ATOM 2978 C C . ALA B 1 172 ? 7.172 -3.516 -13.477 1 86.12 172 ALA B C 1
ATOM 2980 O O . ALA B 1 172 ? 7.566 -4.145 -14.461 1 86.12 172 ALA B O 1
ATOM 2981 N N . HIS B 1 173 ? 7.402 -2.258 -13.242 1 86.69 173 HIS B N 1
ATOM 2982 C CA . HIS B 1 173 ? 8.508 -1.562 -13.898 1 86.69 173 HIS B CA 1
ATOM 2983 C C . HIS B 1 173 ? 9.82 -1.797 -13.156 1 86.69 173 HIS B C 1
ATOM 2985 O O . HIS B 1 173 ? 9.828 -1.969 -11.938 1 86.69 173 HIS B O 1
ATOM 2991 N N . HIS B 1 174 ? 10.883 -1.833 -13.883 1 86.25 174 HIS B N 1
ATOM 2992 C CA . HIS B 1 174 ? 12.172 -2.119 -13.266 1 86.25 174 HIS B CA 1
ATOM 2993 C C . HIS B 1 174 ? 12.469 -1.137 -12.141 1 86.25 174 HIS B C 1
ATOM 2995 O O . HIS B 1 174 ? 13.125 -1.493 -11.156 1 86.25 174 HIS B O 1
ATOM 3001 N N . LYS B 1 175 ? 11.93 0.055 -12.195 1 86.81 175 LYS B N 1
ATOM 3002 C CA . LYS B 1 175 ? 12.156 1.089 -11.195 1 86.81 175 LYS B CA 1
ATOM 3003 C C . LYS B 1 175 ? 11.336 0.824 -9.938 1 86.81 175 LYS B C 1
ATOM 3005 O O . LYS B 1 175 ? 11.578 1.432 -8.891 1 86.81 175 LYS B O 1
ATOM 3010 N N . ASP B 1 176 ? 10.406 -0.114 -10.023 1 90.44 176 ASP B N 1
ATOM 3011 C CA . ASP B 1 176 ? 9.508 -0.374 -8.906 1 90.44 176 ASP B CA 1
ATOM 3012 C C . ASP B 1 176 ? 10.109 -1.402 -7.949 1 90.44 176 ASP B C 1
ATOM 3014 O O . ASP B 1 176 ? 9.547 -1.669 -6.883 1 90.44 176 ASP B O 1
ATOM 3018 N N . ILE B 1 177 ? 11.258 -1.897 -8.305 1 91.25 177 ILE B N 1
ATOM 3019 C CA . ILE B 1 177 ? 11.789 -3.057 -7.59 1 91.25 177 ILE B CA 1
ATOM 3020 C C . ILE B 1 177 ? 12.602 -2.594 -6.383 1 91.25 177 ILE B C 1
ATOM 3022 O O . ILE B 1 177 ? 12.539 -3.205 -5.312 1 91.25 177 ILE B O 1
ATOM 3026 N N . ASP B 1 178 ? 13.266 -1.532 -6.465 1 87.56 178 ASP B N 1
ATOM 3027 C CA . ASP B 1 178 ? 14.266 -1.145 -5.477 1 87.56 178 ASP B CA 1
ATOM 3028 C C . ASP B 1 178 ? 13.609 -0.786 -4.145 1 87.56 178 ASP B C 1
ATOM 3030 O O . ASP B 1 178 ? 14.211 -0.972 -3.082 1 87.56 178 ASP B O 1
ATOM 3034 N N . ILE B 1 179 ? 12.461 -0.354 -4.238 1 90.69 179 ILE B N 1
ATOM 3035 C CA . ILE B 1 179 ? 11.789 0.064 -3.014 1 90.69 179 ILE B CA 1
ATOM 3036 C C . ILE B 1 179 ? 11.57 -1.145 -2.105 1 90.69 179 ILE B C 1
ATOM 3038 O O . ILE B 1 179 ? 11.477 -1.002 -0.884 1 90.69 179 ILE B O 1
ATOM 3042 N N . PHE B 1 180 ? 11.492 -2.309 -2.639 1 93.12 180 PHE B N 1
ATOM 3043 C CA . PHE B 1 180 ? 11.219 -3.514 -1.864 1 93.12 180 PHE B CA 1
ATOM 3044 C C . PHE B 1 180 ? 12.398 -3.859 -0.968 1 93.12 180 PHE B C 1
ATOM 3046 O O . PHE B 1 180 ? 12.234 -4.5 0.073 1 93.12 180 PHE B O 1
ATOM 3053 N N . LYS B 1 181 ? 13.531 -3.408 -1.366 1 88.25 181 LYS B N 1
ATOM 3054 C CA . LYS B 1 181 ? 14.711 -3.607 -0.524 1 88.25 181 LYS B CA 1
ATOM 3055 C C . LYS B 1 181 ? 14.555 -2.887 0.813 1 88.25 181 LYS B C 1
ATOM 3057 O O . LYS B 1 181 ? 15.102 -3.328 1.827 1 88.25 181 LYS B O 1
ATOM 3062 N N . HIS B 1 182 ? 13.789 -1.899 0.749 1 86.88 182 HIS B N 1
ATOM 3063 C CA . HIS B 1 182 ? 13.617 -1.082 1.944 1 86.88 182 HIS B CA 1
ATOM 3064 C C . HIS B 1 182 ? 12.398 -1.522 2.748 1 86.88 182 HIS B C 1
ATOM 3066 O O . HIS B 1 182 ? 12.414 -1.485 3.98 1 86.88 182 HIS B O 1
ATOM 3072 N N . LEU B 1 183 ? 11.422 -1.963 2.084 1 89 183 LEU B N 1
ATOM 3073 C CA . LEU B 1 183 ? 10.164 -2.303 2.732 1 89 183 LEU B CA 1
ATOM 3074 C C . LEU B 1 183 ? 10.164 -3.75 3.209 1 89 183 LEU B C 1
ATOM 3076 O O . LEU B 1 183 ? 9.461 -4.098 4.16 1 89 183 LEU B O 1
ATOM 3080 N N . CYS B 1 184 ? 10.953 -4.543 2.51 1 90.94 184 CYS B N 1
ATOM 3081 C CA . CYS B 1 184 ? 11.117 -5.953 2.844 1 90.94 184 CYS B CA 1
ATOM 3082 C C . CYS B 1 184 ? 12.586 -6.312 2.99 1 90.94 184 CYS B C 1
ATOM 3084 O O . CYS B 1 184 ? 13.188 -6.879 2.074 1 90.94 184 CYS B O 1
ATOM 3086 N N . PRO B 1 185 ? 13.094 -6.078 4.121 1 86.31 185 PRO B N 1
ATOM 3087 C CA . PRO B 1 185 ? 14.539 -6.273 4.285 1 86.31 185 PRO B CA 1
ATOM 3088 C C . PRO B 1 185 ? 14.961 -7.727 4.086 1 86.31 185 PRO B C 1
ATOM 3090 O O . PRO B 1 185 ? 16.109 -7.992 3.721 1 86.31 185 PRO B O 1
ATOM 3093 N N . GLU B 1 186 ? 14.117 -8.672 4.312 1 92.06 186 GLU B N 1
ATOM 3094 C CA . GLU B 1 186 ? 14.438 -10.086 4.191 1 92.06 186 GLU B CA 1
ATOM 3095 C C . GLU B 1 186 ? 14.359 -10.547 2.738 1 92.06 186 GLU B C 1
ATOM 3097 O O . GLU B 1 186 ? 14.805 -11.648 2.406 1 92.06 186 GLU B O 1
ATOM 3102 N N . LEU B 1 187 ? 13.805 -9.688 1.911 1 95.5 187 LEU B N 1
ATOM 3103 C CA . LEU B 1 187 ? 13.633 -10.062 0.512 1 95.5 187 LEU B CA 1
ATOM 3104 C C . LEU B 1 187 ? 14.969 -10.078 -0.216 1 95.5 187 LEU B C 1
ATOM 3106 O O . LEU B 1 187 ? 15.727 -9.109 -0.162 1 95.5 187 LEU B O 1
ATOM 3110 N N . GLN B 1 188 ? 15.242 -11.133 -0.859 1 95.38 188 GLN B N 1
ATOM 3111 C CA . GLN B 1 188 ? 16.438 -11.242 -1.701 1 95.38 188 GLN B CA 1
ATOM 3112 C C . GLN B 1 188 ? 16.094 -10.93 -3.158 1 95.38 188 GLN B C 1
ATOM 3114 O O . GLN B 1 188 ? 15.211 -11.547 -3.744 1 95.38 188 GLN B O 1
ATOM 3119 N N . ILE B 1 189 ? 16.797 -10 -3.654 1 95.12 189 ILE B N 1
ATOM 3120 C CA . ILE B 1 189 ? 16.672 -9.664 -5.07 1 95.12 189 ILE B CA 1
ATOM 3121 C C . ILE B 1 189 ? 17.859 -10.25 -5.84 1 95.12 189 ILE B C 1
ATOM 3123 O O . ILE B 1 189 ? 19.016 -9.93 -5.555 1 95.12 189 ILE B O 1
ATOM 3127 N N . ASP B 1 190 ? 17.547 -11.117 -6.734 1 94.75 190 ASP B N 1
ATOM 3128 C CA . ASP B 1 190 ? 18.547 -11.828 -7.523 1 94.75 190 ASP B CA 1
ATOM 3129 C C . ASP B 1 190 ? 18.688 -11.227 -8.914 1 94.75 190 ASP B C 1
ATOM 3131 O O . ASP B 1 190 ? 17.703 -11.078 -9.641 1 94.75 190 ASP B O 1
ATOM 3135 N N . ASN B 1 191 ? 19.875 -10.93 -9.297 1 92.81 191 ASN B N 1
ATOM 3136 C CA . ASN B 1 191 ? 20.125 -10.281 -10.586 1 92.81 191 ASN B CA 1
ATOM 3137 C C . ASN B 1 191 ? 20.578 -11.289 -11.641 1 92.81 191 ASN B C 1
ATOM 3139 O O . ASN B 1 191 ? 21 -10.906 -12.727 1 92.81 191 ASN B O 1
ATOM 3143 N N . SER B 1 192 ? 20.484 -12.57 -11.297 1 92.56 192 SER B N 1
ATOM 3144 C CA . SER B 1 192 ? 20.844 -13.602 -12.266 1 92.56 192 SER B CA 1
ATOM 3145 C C . SER B 1 192 ? 19.969 -13.516 -13.516 1 92.56 192 SER B C 1
ATOM 3147 O O . SER B 1 192 ? 18.844 -13.023 -13.461 1 92.56 192 SER B O 1
ATOM 3149 N N . VAL B 1 193 ? 20.531 -14.008 -14.57 1 93.06 193 VAL B N 1
ATOM 3150 C CA . VAL B 1 193 ? 19.781 -14.102 -15.812 1 93.06 193 VAL B CA 1
ATOM 3151 C C . VAL B 1 193 ? 18.734 -15.219 -15.695 1 93.06 193 VAL B C 1
ATOM 3153 O O . VAL B 1 193 ? 19.047 -16.312 -15.211 1 93.06 193 VAL B O 1
ATOM 3156 N N . VAL B 1 194 ? 17.547 -14.859 -16.125 1 94.25 194 VAL B N 1
ATOM 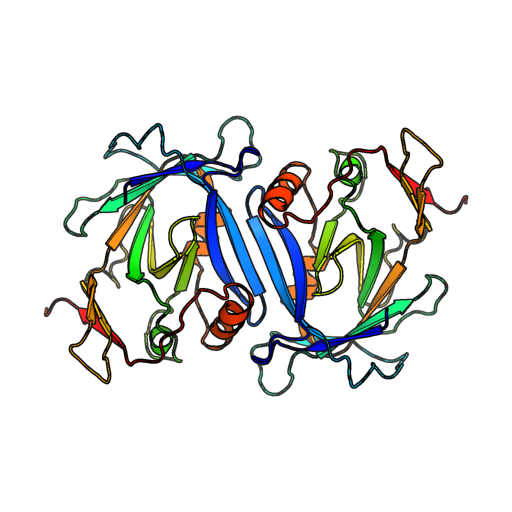3157 C CA . VAL B 1 194 ? 16.484 -15.852 -16.062 1 94.25 194 VAL B CA 1
ATOM 3158 C C . VAL B 1 194 ? 15.82 -15.992 -17.438 1 94.25 194 VAL B C 1
ATOM 3160 O O . VAL B 1 194 ? 15.844 -15.062 -18.25 1 94.25 194 VAL B O 1
ATOM 3163 N N . GLN B 1 195 ? 15.305 -17.203 -17.672 1 91.94 195 GLN B N 1
ATOM 3164 C CA . GLN B 1 195 ? 14.586 -17.5 -18.906 1 91.94 195 GLN B CA 1
ATOM 3165 C C . GLN B 1 195 ? 13.297 -18.266 -18.625 1 91.94 195 GLN B C 1
ATOM 3167 O O . GLN B 1 195 ? 13.289 -19.188 -17.812 1 91.94 195 GLN B O 1
ATOM 3172 N N . LEU B 1 196 ? 12.266 -17.828 -19.25 1 93.06 196 LEU B N 1
ATOM 3173 C CA . LEU B 1 196 ? 11.047 -18.625 -19.188 1 93.06 196 LEU B CA 1
ATOM 3174 C C . LEU B 1 196 ? 11.133 -19.828 -20.094 1 93.06 196 LEU B C 1
ATOM 3176 O O . LEU B 1 196 ? 11.484 -19.703 -21.281 1 93.06 196 LEU B O 1
ATOM 3180 N N . GLU B 1 197 ? 10.82 -20.953 -19.5 1 94 197 GLU B N 1
ATOM 3181 C CA . GLU B 1 197 ? 10.797 -22.188 -20.281 1 94 197 GLU B CA 1
ATOM 3182 C C . GLU B 1 197 ? 9.398 -22.453 -20.844 1 94 197 GLU B C 1
ATOM 3184 O O . GLU B 1 197 ? 8.398 -22.281 -20.156 1 94 197 GLU B O 1
ATOM 3189 N N . THR B 1 198 ? 9.391 -22.781 -22.109 1 91.94 198 THR B N 1
ATOM 3190 C CA . THR B 1 198 ? 8.117 -23.078 -22.766 1 91.94 198 THR B CA 1
ATOM 3191 C C . THR B 1 198 ? 8.125 -24.484 -23.344 1 91.94 198 THR B C 1
ATOM 3193 O O . THR B 1 198 ? 9.195 -25.031 -23.641 1 91.94 198 THR B O 1
ATOM 3196 N N . ARG B 1 199 ? 6.934 -25.031 -23.375 1 86.94 199 ARG B N 1
ATOM 3197 C CA . ARG B 1 199 ? 6.801 -26.328 -24.031 1 86.94 199 ARG B CA 1
ATOM 3198 C C . ARG B 1 199 ? 7.066 -26.219 -25.531 1 86.94 199 ARG B C 1
ATOM 3200 O O . ARG B 1 199 ? 6.652 -25.25 -26.172 1 86.94 199 ARG B O 1
ATOM 3207 N N . SER B 1 200 ? 8.109 -26.938 -26.109 1 72 200 SER B N 1
ATOM 3208 C CA . SER B 1 200 ? 8.383 -27.016 -27.547 1 72 200 SER B CA 1
ATOM 3209 C C . SER B 1 200 ? 7.129 -27.359 -28.328 1 72 200 SER B C 1
ATOM 3211 O O . SER B 1 200 ? 6.352 -28.219 -27.922 1 72 200 SER B O 1
ATOM 3213 N N . SER B 1 201 ? 6.578 -26.359 -29.188 1 52.62 201 SER B N 1
ATOM 3214 C CA . SER B 1 201 ? 5.559 -26.812 -30.125 1 52.62 201 SER B CA 1
ATOM 3215 C C . SER B 1 201 ? 5.98 -28.094 -30.828 1 52.62 201 SER B C 1
ATOM 3217 O O . SER B 1 201 ? 7.172 -28.344 -31.016 1 52.62 201 SER B O 1
#

Organism: Autographa californica nuclear polyhedrosis virus (NCBI:txid46015)

Solvent-accessible surface area (backbone atoms only — not comparable to full-atom values): 21206 Å² total; per-residue (Å²): 101,68,40,25,35,30,62,68,76,82,73,73,86,42,44,36,34,43,37,29,59,70,40,51,44,28,33,35,38,35,46,26,25,52,41,79,86,59,58,60,74,90,51,78,73,39,40,46,38,77,28,82,53,80,51,83,90,52,55,44,34,29,37,38,34,55,41,66,76,87,60,75,68,36,58,54,10,33,24,33,35,27,34,62,38,73,43,43,56,52,48,71,33,37,84,82,69,47,91,65,72,36,17,49,32,42,36,36,42,93,85,47,63,37,21,37,40,34,67,40,57,29,68,28,40,69,49,75,91,52,65,48,48,52,27,37,41,37,50,45,95,82,61,72,65,46,76,34,57,46,38,28,36,36,40,20,32,30,32,44,45,66,57,53,49,48,58,54,63,31,53,46,52,62,67,30,51,64,46,43,56,71,76,34,72,86,58,42,76,39,78,44,56,61,42,77,37,57,62,81,130,101,68,40,24,34,28,62,66,73,87,71,72,86,41,44,36,35,43,37,28,59,69,40,51,45,28,33,35,39,35,49,27,23,51,40,78,86,59,60,60,74,91,51,77,71,39,40,46,39,76,27,84,53,80,50,83,92,54,54,45,35,30,37,38,35,56,41,68,77,83,64,76,68,35,59,55,10,34,23,33,35,26,34,62,36,72,45,43,58,52,48,71,34,38,84,83,70,49,94,63,73,36,17,50,33,42,36,36,43,92,84,46,62,37,21,36,40,34,68,40,61,27,69,28,40,69,50,74,91,52,64,48,48,51,26,37,40,36,49,47,93,82,60,74,64,45,78,35,57,45,37,30,36,37,40,20,33,31,32,43,46,65,57,53,50,49,59,55,64,32,54,45,52,60,66,31,53,64,46,44,56,71,77,33,72,85,58,44,78,38,78,42,57,62,44,77,39,58,61,80,128

Secondary structure (DSSP, 8-state):
-EEEEE---S--TTEEEEEEEEETTEEEEEEEEE--SSPPP--TT--EEEE-S--SSS--EEEEEEE-TTS---TTSEEEEEEEESSEEGGGGSTTSSSS--EEEEEEESS-EEEEEEEEEEESS--HHHHTEEEEEEP-SSS--EEEEEEEEEEEEEEEHHHHHHHHT----GGGSHHHHHH-TTPPEE-S-EEEEE---/-EEEEE---S--TTEEEEEEEEETTEEEEEEEEE--SSPPP--TTPPEEEE-S--SSS--EEEEEEE-TTS---TTSEEEEEEEESSEEGGGGSTTSSSS--EEEEEE-SS-EEEEEEEEEEESS--HHHHTEEEEEE--SSS--EEEEEEEEEEEEEEEHHHHHHHHT----GGGSHHHHHH-TTPPEE---EEEEE---

pLDDT: mean 87.44, std 10.87, range [52.47, 97.81]

Sequence (402 aa):
MNVNLYCPNGEHDNNISFIMPSKTNAVIVYLFKLDIEHPPTYNVNAKTRLVSGYENSRPININLRSITPSLNGTRGAYVISCIRAPRLYRDLFAYNKYTAPLGFVVTRTHAELQVWHILSVRKTFEAKSTRSVTGMLAHTDNGPDKFYAKDLMIMSGNVSVHFINNLQKCRAHHKDIDIFKHLCPELQIDNSVVQLETRSSMNVNLYCPNGEHDNNISFIMPSKTNAVIVYLFKLDIEHPPTYNVNAKTRLVSGYENSRPININLRSITPSLNGTRGAYVISCIRAPRLYRDLFAYNKYTAPLGFVVTRTHAELQVWHILSVRKTFEAKSTRSVTGMLAHTDNGPDKFYAKDLMIMSGNVSVHFINNLQKCRAHHKDIDIFKHLCPELQIDNSVVQLETRSS